Protein AF-A0A916DQB4-F1 (afdb_monomer)

Mean predicted aligned error: 4.52 Å

Radius of gyration: 23.14 Å; Cα contacts (8 Å, |Δi|>4): 836; chains: 1; bounding box: 63×55×58 Å

Structure (mmCIF, N/CA/C/O backbone):
data_AF-A0A916DQB4-F1
#
_entry.id   AF-A0A916DQB4-F1
#
loop_
_atom_site.group_PDB
_atom_site.id
_atom_site.type_symbol
_atom_site.label_atom_id
_atom_site.label_alt_id
_atom_site.label_comp_id
_atom_site.label_asym_id
_atom_site.label_entity_id
_atom_site.label_seq_id
_atom_site.pdbx_PDB_ins_code
_atom_site.Cartn_x
_atom_site.Cartn_y
_atom_site.Cartn_z
_atom_site.occupancy
_atom_site.B_iso_or_equiv
_atom_site.auth_seq_id
_atom_site.auth_comp_id
_atom_site.auth_asym_id
_atom_site.auth_atom_id
_atom_site.pdbx_PDB_model_num
ATOM 1 N N . MET A 1 1 ? -15.921 -18.027 13.083 1.00 58.53 1 MET A N 1
ATOM 2 C CA . MET A 1 1 ? -14.928 -18.311 12.025 1.00 58.53 1 MET A CA 1
ATOM 3 C C . MET A 1 1 ? -15.432 -19.325 10.997 1.00 58.53 1 MET A C 1
ATOM 5 O O . MET A 1 1 ? -15.315 -20.538 11.175 1.00 58.53 1 MET A O 1
ATOM 9 N N . LYS A 1 2 ? -16.001 -18.815 9.905 1.00 71.50 2 LYS A N 1
ATOM 10 C CA . LYS A 1 2 ? -16.821 -19.546 8.919 1.00 71.50 2 LYS A CA 1
ATOM 11 C C . LYS A 1 2 ? -15.974 -20.216 7.817 1.00 71.50 2 LYS A C 1
ATOM 13 O O . LYS A 1 2 ? -14.811 -19.862 7.625 1.00 71.50 2 LYS A O 1
ATOM 18 N N . LYS A 1 3 ? -16.541 -21.187 7.088 1.00 63.94 3 LYS A N 1
ATOM 19 C CA . LYS A 1 3 ? -15.904 -21.898 5.949 1.00 63.94 3 LYS A CA 1
ATOM 20 C C . LYS A 1 3 ? -15.846 -20.957 4.728 1.00 63.94 3 LYS A C 1
ATOM 22 O O . LYS A 1 3 ? -16.887 -20.408 4.410 1.00 63.94 3 LYS A O 1
ATOM 27 N N . ILE A 1 4 ? -14.812 -20.731 3.909 1.00 67.25 4 ILE A N 1
ATOM 28 C CA . ILE A 1 4 ? -13.341 -20.924 3.829 1.00 67.25 4 ILE A CA 1
ATOM 29 C C . ILE A 1 4 ? -12.662 -22.264 4.239 1.00 67.25 4 ILE A C 1
ATOM 31 O O . ILE A 1 4 ? -12.731 -22.662 5.405 1.00 67.25 4 ILE A O 1
ATOM 35 N N . PRO A 1 5 ? -11.867 -22.895 3.340 1.00 69.00 5 PRO A N 1
ATOM 36 C CA . PRO A 1 5 ? -10.866 -23.933 3.657 1.00 69.00 5 PRO A CA 1
ATOM 37 C C . PRO A 1 5 ? -9.715 -23.487 4.582 1.00 69.00 5 PRO A C 1
ATOM 39 O O . PRO A 1 5 ? -9.423 -22.297 4.683 1.00 69.00 5 PRO A O 1
ATOM 42 N N . LYS A 1 6 ? -9.011 -24.450 5.203 1.00 69.19 6 LYS A N 1
ATOM 43 C CA . LYS A 1 6 ? -7.883 -24.189 6.123 1.00 69.19 6 LYS A CA 1
ATOM 44 C C . LYS A 1 6 ? -6.695 -23.491 5.449 1.00 69.19 6 LYS A C 1
ATOM 46 O O . LYS A 1 6 ? -6.271 -22.461 5.947 1.00 69.19 6 LYS A O 1
ATOM 51 N N . TYR A 1 7 ? -6.212 -23.986 4.304 1.00 67.25 7 TYR A N 1
ATOM 52 C CA . TYR A 1 7 ? -5.028 -23.425 3.625 1.00 67.25 7 TYR A CA 1
ATOM 53 C C . TYR A 1 7 ? -5.161 -21.907 3.377 1.00 67.25 7 TYR A C 1
ATOM 55 O O . TYR A 1 7 ? -4.354 -21.129 3.871 1.00 67.25 7 TYR A O 1
ATOM 63 N N . LYS A 1 8 ? -6.286 -21.456 2.802 1.00 71.06 8 LYS A N 1
ATOM 64 C CA . LYS A 1 8 ? -6.618 -20.024 2.653 1.00 71.06 8 LYS A CA 1
ATOM 65 C C . LYS A 1 8 ? -6.615 -19.214 3.959 1.00 71.06 8 LYS A C 1
ATOM 67 O O . LYS A 1 8 ? -6.317 -18.025 3.915 1.00 71.06 8 LYS A O 1
ATOM 72 N N . ARG A 1 9 ? -7.030 -19.816 5.081 1.00 61.34 9 ARG A N 1
ATOM 73 C CA . ARG A 1 9 ? -7.140 -19.161 6.400 1.00 61.34 9 ARG A CA 1
ATOM 74 C C . ARG A 1 9 ? -5.837 -19.137 7.188 1.00 61.34 9 ARG A C 1
ATOM 76 O O . ARG A 1 9 ? -5.800 -18.458 8.210 1.00 61.34 9 ARG A O 1
ATOM 83 N N . ASP A 1 10 ? -4.810 -19.834 6.706 1.00 64.19 10 ASP A N 1
ATOM 84 C CA . ASP A 1 10 ? -3.546 -20.042 7.406 1.00 64.19 10 ASP A CA 1
ATOM 85 C C . ASP A 1 10 ? -2.332 -19.591 6.548 1.00 64.19 10 ASP A C 1
ATOM 87 O O . ASP A 1 10 ? -1.219 -20.057 6.771 1.00 64.19 10 ASP A O 1
ATOM 91 N N . GLU A 1 11 ? -2.494 -18.718 5.542 1.00 84.44 11 GLU A N 1
ATOM 92 C CA . GLU A 1 11 ? -1.428 -18.309 4.601 1.00 84.44 11 GLU A CA 1
ATOM 93 C C . GLU A 1 11 ? -1.002 -16.826 4.710 1.00 84.44 11 GLU A C 1
ATOM 95 O O . GLU A 1 11 ? -1.802 -15.948 5.022 1.00 84.44 11 GLU A O 1
ATOM 100 N N . PHE A 1 12 ? 0.266 -16.530 4.379 1.00 93.12 12 PHE A N 1
ATOM 101 C CA . PHE A 1 12 ? 0.757 -15.165 4.119 1.00 93.12 12 PHE A CA 1
ATOM 102 C C . PHE A 1 12 ? 0.723 -14.886 2.603 1.00 93.12 12 PHE A C 1
ATOM 104 O O . PHE A 1 12 ? 1.456 -15.516 1.833 1.00 93.12 12 PHE A O 1
ATOM 111 N N . THR A 1 13 ? -0.145 -13.975 2.156 1.00 94.81 13 THR A N 1
ATOM 112 C CA . THR A 1 13 ? -0.507 -13.790 0.738 1.00 94.81 13 THR A CA 1
ATOM 113 C C . THR A 1 13 ? -0.498 -12.326 0.290 1.00 94.81 13 THR A C 1
ATOM 115 O O . THR A 1 13 ? -0.819 -11.423 1.062 1.00 94.81 13 THR A O 1
ATOM 118 N N . PHE A 1 14 ? -0.167 -12.095 -0.988 1.00 95.62 14 PHE A N 1
ATOM 119 C CA . PHE A 1 14 ? -0.369 -10.798 -1.635 1.00 95.62 14 PHE A CA 1
ATOM 120 C C . PHE A 1 14 ? -1.665 -10.788 -2.451 1.00 95.62 14 PHE A C 1
ATOM 122 O O . PHE A 1 14 ? -1.942 -11.713 -3.221 1.00 95.62 14 PHE A O 1
ATOM 129 N N . VAL A 1 15 ? -2.439 -9.721 -2.291 1.00 95.50 15 VAL A N 1
ATOM 130 C CA . VAL A 1 15 ? -3.792 -9.549 -2.812 1.00 95.50 15 VAL A CA 1
ATOM 131 C C . VAL A 1 15 ? -3.760 -8.566 -3.978 1.00 95.50 15 VAL A C 1
ATOM 133 O O . VAL A 1 15 ? -3.248 -7.454 -3.870 1.00 95.50 15 VAL A O 1
ATOM 136 N N . SER A 1 16 ? -4.288 -8.983 -5.129 1.00 94.62 16 SER A N 1
ATOM 137 C CA . SER A 1 16 ? -4.378 -8.130 -6.318 1.00 94.62 16 SER A CA 1
ATOM 138 C C . SER A 1 16 ? -5.762 -7.515 -6.468 1.00 94.62 16 SER A C 1
ATOM 140 O O . SER A 1 16 ? -6.764 -8.222 -6.421 1.00 94.62 16 SER A O 1
ATOM 142 N N . ASN A 1 17 ? -5.821 -6.221 -6.765 1.00 93.50 17 ASN A N 1
ATOM 143 C CA . ASN A 1 17 ? -7.050 -5.569 -7.219 1.00 93.50 17 ASN A CA 1
ATOM 144 C C . ASN A 1 17 ? -7.624 -6.333 -8.428 1.00 93.50 17 ASN A C 1
ATOM 146 O O . ASN A 1 17 ? -6.884 -6.591 -9.379 1.00 93.50 17 ASN A O 1
ATOM 150 N N . LEU A 1 18 ? -8.897 -6.730 -8.401 1.00 94.50 18 LEU A N 1
ATOM 151 C CA . LEU A 1 18 ? -9.543 -7.540 -9.437 1.00 94.50 18 LEU A CA 1
ATOM 152 C C . LEU A 1 18 ? -9.948 -6.668 -10.634 1.00 94.50 18 LEU A C 1
ATOM 154 O O . LEU A 1 18 ? -10.760 -5.757 -10.514 1.00 94.50 18 LEU A O 1
ATOM 158 N N . SER A 1 19 ? -9.364 -6.935 -11.802 1.00 92.19 19 SER A N 1
ATOM 159 C CA . SER A 1 19 ? -9.519 -6.109 -13.004 1.00 92.19 19 SER A CA 1
ATOM 160 C C . SER A 1 19 ? -9.151 -6.888 -14.269 1.00 92.19 19 SER A C 1
ATOM 162 O O . SER A 1 19 ? -8.466 -7.908 -14.192 1.00 92.19 19 SER A O 1
ATOM 164 N N . GLN A 1 20 ? -9.471 -6.341 -15.446 1.00 89.00 20 GLN A N 1
ATOM 165 C CA . GLN A 1 20 ? -9.037 -6.895 -16.740 1.00 89.00 20 GLN A CA 1
ATOM 166 C C . GLN A 1 20 ? -7.507 -6.943 -16.948 1.00 89.00 20 GLN A C 1
ATOM 168 O O . GLN A 1 20 ? -7.044 -7.560 -17.903 1.00 89.00 20 GLN A O 1
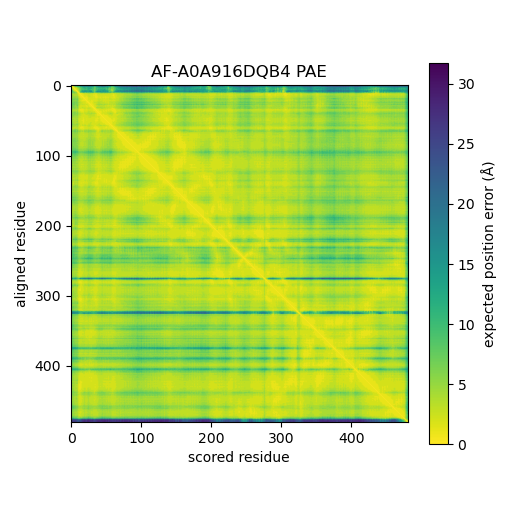ATOM 173 N N . TYR A 1 21 ? -6.715 -6.289 -16.089 1.00 87.25 21 TYR A N 1
ATOM 174 C CA . TYR A 1 21 ? -5.245 -6.311 -16.135 1.00 87.25 21 TYR A CA 1
ATOM 175 C C . TYR A 1 21 ? -4.633 -7.319 -15.147 1.00 87.25 21 TYR A C 1
ATOM 177 O O . TYR A 1 21 ? -3.426 -7.562 -15.151 1.00 87.25 21 TYR A O 1
ATOM 185 N N . THR A 1 22 ? -5.455 -7.890 -14.264 1.00 90.81 22 THR A N 1
ATOM 186 C CA . THR A 1 22 ? -5.025 -8.758 -13.157 1.00 90.81 22 THR A CA 1
ATOM 187 C C . THR A 1 22 ? -5.715 -10.120 -13.150 1.00 90.81 22 THR A C 1
ATOM 189 O O . THR A 1 22 ? -5.150 -11.055 -12.593 1.00 90.81 22 THR A O 1
ATOM 192 N N . ALA A 1 23 ? -6.861 -10.261 -13.815 1.00 92.69 23 ALA A N 1
ATOM 193 C CA . ALA A 1 23 ? -7.507 -11.521 -14.166 1.00 92.69 23 ALA A CA 1
ATOM 194 C C . ALA A 1 23 ? -8.014 -11.403 -15.613 1.00 92.69 23 ALA A C 1
ATOM 196 O O . ALA A 1 23 ? -8.887 -10.582 -15.898 1.00 92.69 23 ALA A O 1
ATOM 197 N N . ASN A 1 24 ? -7.418 -12.153 -16.543 1.00 91.75 24 ASN A N 1
ATOM 198 C CA . ASN A 1 24 ? -7.721 -12.042 -17.968 1.00 91.75 24 ASN A CA 1
ATOM 199 C C . ASN A 1 24 ? -7.484 -13.371 -18.695 1.00 91.75 24 ASN A C 1
ATOM 201 O O . ASN A 1 24 ? -6.385 -13.923 -18.657 1.00 91.75 24 ASN A O 1
ATOM 205 N N . ASP A 1 25 ? -8.511 -13.856 -19.392 1.00 89.44 25 ASP A N 1
ATOM 206 C CA . ASP A 1 25 ? -8.492 -15.142 -20.096 1.00 89.44 25 ASP A CA 1
ATOM 207 C C . ASP A 1 25 ? -7.483 -15.174 -21.262 1.00 89.44 25 ASP A C 1
ATOM 209 O O . ASP A 1 25 ? -6.913 -16.227 -21.531 1.00 89.44 25 ASP A O 1
ATOM 213 N N . LYS A 1 26 ? -7.160 -14.020 -21.874 1.00 89.75 26 LYS A N 1
ATOM 214 C CA . LYS A 1 26 ? -6.098 -13.905 -22.897 1.00 89.75 26 LYS A CA 1
ATOM 215 C C . LYS A 1 26 ? -4.672 -14.017 -22.335 1.00 89.75 26 LYS A C 1
ATOM 217 O O . LYS A 1 26 ? -3.735 -14.190 -23.103 1.00 89.75 26 LYS A O 1
ATOM 222 N N . TYR A 1 27 ? -4.491 -13.922 -21.015 1.00 90.31 27 TYR A N 1
ATOM 223 C CA . TYR A 1 27 ? -3.174 -13.936 -20.367 1.00 90.31 27 TYR A CA 1
ATOM 224 C C . TYR A 1 27 ? -3.201 -14.894 -19.164 1.00 90.31 27 TYR A C 1
ATOM 226 O O . TYR A 1 27 ? -3.302 -14.430 -18.023 1.00 90.31 27 TYR A O 1
ATOM 234 N N . PRO A 1 28 ? -3.106 -16.225 -19.362 1.00 89.06 28 PRO A N 1
ATOM 235 C CA . PRO A 1 28 ? -3.299 -17.218 -18.296 1.00 89.06 28 PRO A CA 1
ATOM 236 C C . PRO A 1 28 ? -2.412 -17.017 -17.056 1.00 89.06 28 PRO A C 1
ATOM 238 O O . PRO A 1 28 ? -2.851 -17.281 -15.935 1.00 89.06 28 PRO A O 1
ATOM 241 N N . ASN A 1 29 ? -1.207 -16.459 -17.234 1.00 91.19 29 ASN A N 1
ATOM 242 C CA . ASN A 1 29 ? -0.302 -16.054 -16.150 1.00 91.19 29 ASN A CA 1
ATOM 243 C C . ASN A 1 29 ? -0.971 -15.106 -15.137 1.00 91.19 29 ASN A C 1
ATOM 245 O O . ASN A 1 29 ? -0.661 -15.160 -13.947 1.00 91.19 29 ASN A O 1
ATOM 249 N N . THR A 1 30 ? -1.940 -14.285 -15.562 1.00 91.00 30 THR A N 1
ATOM 250 C CA . THR A 1 30 ? -2.681 -13.384 -14.667 1.00 91.00 30 THR A CA 1
ATOM 251 C C . THR A 1 30 ? -3.410 -14.131 -13.552 1.00 91.00 30 THR A C 1
ATOM 253 O O . THR A 1 30 ? -3.376 -13.667 -12.413 1.00 91.00 30 THR A O 1
ATOM 256 N N . TYR A 1 31 ? -3.958 -15.318 -13.836 1.00 90.00 31 TYR A N 1
ATOM 257 C CA . TYR A 1 31 ? -4.668 -16.147 -12.860 1.00 90.00 31 TYR A CA 1
ATOM 258 C C . TYR A 1 31 ? -3.761 -16.848 -11.837 1.00 90.00 31 TYR A C 1
ATOM 260 O O . TYR A 1 31 ? -4.272 -17.375 -10.850 1.00 90.00 31 TYR A O 1
ATOM 268 N N . GLN A 1 32 ? -2.433 -16.815 -12.004 1.00 88.44 32 GLN A N 1
ATOM 269 C CA . GLN A 1 32 ? -1.467 -17.424 -11.075 1.00 88.44 32 GLN A CA 1
ATOM 270 C C . GLN A 1 32 ? -1.250 -16.612 -9.777 1.00 88.44 32 GLN A C 1
ATOM 272 O O . GLN A 1 32 ? -0.287 -16.851 -9.044 1.00 88.44 32 GLN A O 1
ATOM 277 N N . ARG A 1 33 ? -2.110 -15.635 -9.475 1.00 89.06 33 ARG A N 1
ATOM 278 C CA . ARG A 1 33 ? -2.129 -14.885 -8.206 1.00 89.06 33 ARG A CA 1
ATOM 279 C C . ARG A 1 33 ? -2.699 -15.741 -7.071 1.00 89.06 33 ARG A C 1
ATOM 281 O O . ARG A 1 33 ? -3.494 -16.640 -7.314 1.00 89.06 33 ARG A O 1
ATOM 288 N N . ASP A 1 34 ? -2.323 -15.454 -5.828 1.00 89.69 34 ASP A N 1
ATOM 289 C CA . ASP A 1 34 ? -2.834 -16.206 -4.668 1.00 89.69 34 ASP A CA 1
ATOM 290 C C . ASP A 1 34 ? -4.184 -15.651 -4.176 1.00 89.69 34 ASP A C 1
ATOM 292 O O . ASP A 1 34 ? -5.100 -16.414 -3.856 1.00 89.69 34 ASP A O 1
ATOM 296 N N . ALA A 1 35 ? -4.332 -14.322 -4.176 1.00 94.56 35 ALA A N 1
ATOM 297 C CA . ALA A 1 35 ? -5.510 -13.625 -3.673 1.00 94.56 35 ALA A CA 1
ATOM 298 C C . ALA A 1 35 ? -5.930 -12.427 -4.542 1.00 94.56 35 ALA A C 1
ATOM 300 O O . ALA A 1 35 ? -5.099 -11.802 -5.210 1.00 94.56 35 ALA A O 1
ATOM 301 N N . TYR A 1 36 ? -7.216 -12.078 -4.473 1.00 95.75 36 TYR A N 1
ATOM 302 C CA . TYR A 1 36 ? -7.820 -10.923 -5.137 1.00 95.75 36 TYR A CA 1
ATOM 303 C C . TYR A 1 36 ? -8.711 -10.106 -4.197 1.00 95.75 36 TYR A C 1
ATOM 305 O O . TYR A 1 36 ? -9.282 -10.655 -3.256 1.00 95.75 36 TYR A O 1
ATOM 313 N N . LEU A 1 37 ? -8.861 -8.815 -4.498 1.00 96.12 37 LEU A N 1
ATOM 314 C CA . LEU A 1 37 ? -9.764 -7.879 -3.824 1.00 96.12 37 LEU A CA 1
ATOM 315 C C . LEU A 1 37 ? -10.603 -7.121 -4.859 1.00 96.12 37 LEU A C 1
ATOM 317 O O . LEU A 1 37 ? -10.066 -6.683 -5.876 1.00 96.12 37 LEU A O 1
ATOM 321 N N . LEU A 1 38 ? -11.901 -6.951 -4.603 1.00 95.94 38 LEU A N 1
ATOM 322 C CA . LEU A 1 38 ? -12.797 -6.092 -5.385 1.00 95.94 38 LEU A CA 1
ATOM 323 C C . LEU A 1 38 ? -13.578 -5.176 -4.434 1.00 95.94 38 LEU A C 1
ATOM 325 O O . LEU A 1 38 ? -14.135 -5.670 -3.460 1.00 95.94 38 LEU A O 1
ATOM 329 N N . SER A 1 39 ? -13.648 -3.875 -4.721 1.00 94.31 39 SER A N 1
ATOM 330 C CA . SER A 1 39 ? -14.579 -2.963 -4.035 1.00 94.31 39 SER A CA 1
ATOM 331 C C . SER A 1 39 ? -15.940 -2.944 -4.740 1.00 94.31 39 SER A C 1
ATOM 333 O O . SER A 1 39 ? -16.045 -3.103 -5.961 1.00 94.31 39 SER A O 1
ATOM 335 N N . GLU A 1 40 ? -16.987 -2.719 -3.956 1.00 93.94 40 GLU A N 1
ATOM 336 C CA . GLU A 1 40 ? -18.365 -2.481 -4.392 1.00 93.94 40 GLU A CA 1
ATOM 337 C C . GLU A 1 40 ? -18.482 -1.433 -5.524 1.00 93.94 40 GLU A C 1
ATOM 339 O O . GLU A 1 40 ? -19.181 -1.679 -6.502 1.00 93.94 40 GLU A O 1
ATOM 344 N N . HIS A 1 41 ? -17.717 -0.331 -5.485 1.00 90.06 41 HIS A N 1
ATOM 345 C CA . HIS A 1 41 ? -17.688 0.720 -6.513 1.00 90.06 41 HIS A CA 1
ATOM 346 C C . HIS A 1 41 ? -17.287 0.191 -7.899 1.00 90.06 41 HIS A C 1
ATOM 348 O O . HIS A 1 41 ? -17.647 0.778 -8.918 1.00 90.06 41 HIS A O 1
ATOM 354 N N . TYR A 1 42 ? -16.548 -0.920 -7.948 1.00 92.19 42 TYR A N 1
ATOM 355 C CA . TYR A 1 42 ? -16.132 -1.587 -9.181 1.00 92.19 42 TYR A CA 1
ATOM 356 C C . TYR A 1 42 ? -16.927 -2.873 -9.451 1.00 92.19 42 TYR A C 1
ATOM 358 O O . TYR A 1 42 ? -16.589 -3.620 -10.372 1.00 92.19 42 TYR A O 1
ATOM 366 N N . THR A 1 43 ? -17.979 -3.153 -8.677 1.00 93.44 43 THR A N 1
ATOM 367 C CA . THR A 1 43 ? -18.812 -4.354 -8.812 1.00 93.44 43 THR A CA 1
ATOM 368 C C . THR A 1 43 ? -19.883 -4.152 -9.883 1.00 93.44 43 THR A C 1
ATOM 370 O O . THR A 1 43 ? -20.794 -3.342 -9.761 1.00 93.44 43 THR A O 1
ATOM 373 N N . ASN A 1 44 ? -19.750 -4.900 -10.976 1.00 94.81 44 ASN A N 1
ATOM 374 C CA . ASN A 1 44 ? -20.637 -4.901 -12.136 1.00 94.81 44 ASN A CA 1
ATOM 375 C C . ASN A 1 44 ? -20.637 -6.301 -12.773 1.00 94.81 44 ASN A C 1
ATOM 377 O O . ASN A 1 44 ? -19.833 -7.155 -12.399 1.00 94.81 44 ASN A O 1
ATOM 381 N N . ALA A 1 45 ? -21.498 -6.551 -13.764 1.00 95.25 45 ALA A N 1
ATOM 382 C CA . ALA A 1 45 ? -21.623 -7.868 -14.402 1.00 95.25 45 ALA A CA 1
ATOM 383 C C . ALA A 1 45 ? -20.277 -8.484 -14.856 1.00 95.25 45 ALA A C 1
ATOM 385 O O . ALA A 1 45 ? -20.062 -9.687 -14.692 1.00 95.25 45 ALA A O 1
ATOM 386 N N . ARG A 1 46 ? -19.339 -7.666 -15.357 1.00 94.44 46 ARG A N 1
ATOM 387 C CA . ARG A 1 46 ? -18.029 -8.118 -15.847 1.00 94.44 46 ARG A CA 1
ATOM 388 C C . ARG A 1 46 ? -17.054 -8.449 -14.714 1.00 94.44 46 ARG A C 1
ATOM 390 O O . ARG A 1 46 ? -16.364 -9.463 -14.787 1.00 94.44 46 ARG A O 1
ATOM 397 N N . THR A 1 47 ? -16.988 -7.638 -13.658 1.00 95.25 47 THR A N 1
ATOM 398 C CA . THR A 1 47 ? -16.133 -7.940 -12.493 1.00 95.25 47 THR A CA 1
ATOM 399 C C . THR A 1 47 ? -16.697 -9.073 -11.637 1.00 95.25 47 THR A C 1
ATOM 401 O O . THR A 1 47 ? -15.924 -9.855 -11.085 1.00 95.25 47 THR A O 1
ATOM 404 N N . VAL A 1 48 ? -18.021 -9.253 -11.616 1.00 96.25 48 VAL A N 1
ATOM 405 C CA . VAL A 1 48 ? -18.695 -10.415 -11.016 1.00 96.25 48 VAL A CA 1
ATOM 406 C C . VAL A 1 48 ? -18.374 -11.712 -11.778 1.00 96.25 48 VAL A C 1
ATOM 408 O O . VAL A 1 48 ? -18.130 -12.734 -11.136 1.00 96.25 48 VAL A O 1
ATOM 411 N N . ASP A 1 49 ? -18.297 -11.706 -13.116 1.00 95.50 49 ASP A N 1
ATOM 412 C CA . ASP A 1 49 ? -17.800 -12.867 -13.880 1.00 95.50 49 ASP A CA 1
ATOM 413 C C . ASP A 1 49 ? -16.330 -13.189 -13.558 1.00 95.50 49 ASP A C 1
ATOM 415 O O . ASP A 1 49 ? -16.005 -14.329 -13.213 1.00 95.50 49 ASP A O 1
ATOM 419 N N . LEU A 1 50 ? -15.448 -12.181 -13.564 1.00 95.31 50 LEU A N 1
ATOM 420 C CA . LEU A 1 50 ? -14.046 -12.366 -13.169 1.00 95.31 50 LEU A CA 1
ATOM 421 C C . LEU A 1 50 ? -13.929 -12.936 -11.744 1.00 95.31 50 LEU A C 1
ATOM 423 O O . LEU A 1 50 ? -13.141 -13.854 -11.514 1.00 95.31 50 LEU A O 1
ATOM 427 N N . ALA A 1 51 ? -14.753 -12.472 -10.800 1.00 96.00 51 ALA A N 1
ATOM 428 C CA . ALA A 1 51 ? -14.790 -13.005 -9.441 1.00 96.00 51 ALA A CA 1
ATOM 429 C C . ALA A 1 51 ? -15.255 -14.472 -9.398 1.00 96.00 51 ALA A C 1
ATOM 431 O O . ALA A 1 51 ? -14.654 -15.288 -8.696 1.00 96.00 51 ALA A O 1
ATOM 432 N N . ARG A 1 52 ? -16.269 -14.849 -10.192 1.00 95.25 52 ARG A N 1
ATOM 433 C CA . ARG A 1 52 ? -16.714 -16.248 -10.338 1.00 95.25 52 ARG A CA 1
ATOM 434 C C . ARG A 1 52 ? -15.595 -17.131 -10.902 1.00 95.25 52 ARG A C 1
ATOM 436 O O . ARG A 1 52 ? -15.362 -18.214 -10.365 1.00 95.25 52 ARG A O 1
ATOM 443 N N . LYS A 1 53 ? -14.867 -16.674 -11.929 1.00 94.50 53 LYS A N 1
ATOM 444 C CA . LYS A 1 53 ? -13.695 -17.371 -12.499 1.00 94.50 53 LYS A CA 1
ATOM 445 C C . LYS A 1 53 ? -12.591 -17.566 -11.452 1.00 94.50 53 LYS A C 1
ATOM 447 O O . LYS A 1 53 ? -12.116 -18.684 -11.260 1.00 94.50 53 LYS A O 1
ATOM 452 N N . VAL A 1 54 ? -12.255 -16.516 -10.705 1.00 92.88 54 VAL A N 1
ATOM 453 C CA . VAL A 1 54 ? -11.280 -16.532 -9.597 1.00 92.88 54 VAL A CA 1
ATOM 454 C C . VAL A 1 54 ? -11.697 -17.491 -8.466 1.00 92.88 54 VAL A C 1
ATOM 456 O O . VAL A 1 54 ? -10.894 -18.312 -8.019 1.00 92.88 54 VAL A O 1
ATOM 459 N N . LYS A 1 55 ? -12.972 -17.490 -8.045 1.00 91.06 55 LYS A N 1
ATOM 460 C CA . LYS A 1 55 ? -13.489 -18.442 -7.040 1.00 91.06 55 LYS A CA 1
ATOM 461 C C . LYS A 1 55 ? -13.461 -19.891 -7.542 1.00 91.06 55 LYS A C 1
ATOM 463 O O . LYS A 1 55 ? -13.072 -20.766 -6.767 1.00 91.06 55 LYS A O 1
ATOM 468 N N . LYS A 1 56 ? -13.793 -20.162 -8.817 1.00 91.75 56 LYS A N 1
ATOM 469 C CA . LYS A 1 56 ? -13.670 -21.508 -9.429 1.00 91.75 56 LYS A CA 1
ATOM 470 C C . LYS A 1 56 ? -12.229 -22.034 -9.362 1.00 91.75 56 LYS A C 1
ATOM 472 O O . LYS A 1 56 ? -12.023 -23.198 -9.037 1.00 91.75 56 LYS A O 1
ATOM 477 N N . ARG A 1 57 ? -11.231 -21.167 -9.577 1.00 89.56 57 ARG A N 1
ATOM 478 C CA . ARG A 1 57 ? -9.791 -21.487 -9.460 1.00 89.56 57 ARG A CA 1
ATOM 479 C C . ARG A 1 57 ? -9.278 -21.585 -8.012 1.00 89.56 57 ARG A C 1
ATOM 481 O O . ARG A 1 57 ? -8.083 -21.760 -7.799 1.00 89.56 57 ARG A O 1
ATOM 488 N N . ARG A 1 58 ? -10.166 -21.503 -7.012 1.00 88.81 58 ARG A N 1
ATOM 489 C CA . ARG A 1 58 ? -9.873 -21.585 -5.568 1.00 88.81 58 ARG A CA 1
ATOM 490 C C . ARG A 1 58 ? -8.908 -20.512 -5.029 1.00 88.81 58 ARG A C 1
ATOM 492 O O . ARG A 1 58 ? -8.456 -20.661 -3.894 1.00 88.81 58 ARG A O 1
ATOM 499 N N . ASN A 1 59 ? -8.653 -19.416 -5.753 1.00 91.12 59 ASN A N 1
ATOM 500 C CA . ASN A 1 59 ? -7.922 -18.259 -5.212 1.00 91.12 59 ASN A CA 1
ATOM 501 C C . ASN A 1 59 ? -8.691 -17.648 -4.022 1.00 91.12 59 ASN A C 1
ATOM 503 O O . ASN A 1 59 ? -9.917 -17.787 -3.945 1.00 91.12 59 ASN A O 1
ATOM 507 N N . LEU A 1 60 ? -8.002 -16.967 -3.100 1.00 93.06 60 LEU A N 1
ATOM 508 C CA . LEU A 1 60 ? -8.659 -16.169 -2.054 1.00 93.06 60 LEU A CA 1
ATOM 509 C C . LEU A 1 60 ? -9.347 -14.945 -2.687 1.00 93.06 60 LEU A C 1
ATOM 511 O O . LEU A 1 60 ? -8.751 -14.286 -3.538 1.00 93.06 60 LEU A O 1
ATOM 515 N N . LEU A 1 61 ? -10.573 -14.629 -2.268 1.00 95.00 61 LEU A N 1
ATOM 516 C CA . LEU A 1 61 ? -11.289 -13.420 -2.685 1.00 95.00 61 LEU A CA 1
ATOM 517 C C . LEU A 1 61 ? -11.728 -12.604 -1.466 1.00 95.00 61 LEU A C 1
ATOM 519 O O . LEU A 1 61 ? -12.398 -13.129 -0.577 1.00 95.00 61 LEU A O 1
ATOM 523 N N . ILE A 1 62 ? -11.378 -11.323 -1.458 1.00 96.31 62 ILE A N 1
ATOM 524 C CA . ILE A 1 62 ? -11.785 -10.333 -0.461 1.00 96.31 62 ILE A CA 1
ATOM 525 C C . ILE A 1 62 ? -12.738 -9.339 -1.138 1.00 96.31 62 ILE A C 1
ATOM 527 O O . ILE A 1 62 ? -12.501 -8.954 -2.284 1.00 96.31 62 ILE A O 1
ATOM 531 N N . SER A 1 63 ? -13.802 -8.921 -0.451 1.00 96.75 63 SER A N 1
ATOM 532 C CA . SER A 1 63 ? -14.597 -7.766 -0.880 1.00 96.75 63 SER A CA 1
ATOM 533 C C . SER A 1 63 ? -14.298 -6.551 -0.014 1.00 96.75 63 SER A C 1
ATOM 535 O O . SER A 1 63 ? -14.412 -6.614 1.206 1.00 96.75 63 SER A O 1
ATOM 537 N N . ASP A 1 64 ? -13.940 -5.449 -0.651 1.00 94.56 64 ASP A N 1
ATOM 538 C CA . ASP A 1 64 ? -13.723 -4.150 -0.022 1.00 94.56 64 ASP A CA 1
ATOM 539 C C . ASP A 1 64 ? -15.035 -3.345 0.045 1.00 94.56 64 ASP A C 1
ATOM 541 O O . ASP A 1 64 ? -16.007 -3.662 -0.648 1.00 94.56 64 ASP A O 1
ATOM 545 N N . ASN A 1 65 ? -15.094 -2.353 0.930 1.00 91.44 65 ASN A N 1
ATOM 546 C CA . ASN A 1 65 ? -16.229 -1.446 1.119 1.00 91.44 65 ASN A CA 1
ATOM 547 C C . ASN A 1 65 ? -16.119 -0.164 0.263 1.00 91.44 65 ASN A C 1
ATOM 549 O O . ASN A 1 65 ? -17.059 0.628 0.250 1.00 91.44 65 ASN A O 1
ATOM 553 N N . GLY A 1 66 ? -14.969 0.059 -0.396 1.00 86.88 66 GLY A N 1
ATOM 554 C CA . GLY A 1 66 ? -14.698 1.169 -1.317 1.00 86.88 66 GLY A CA 1
ATOM 555 C C . GLY A 1 66 ? -14.620 2.560 -0.698 1.00 86.88 66 GLY A C 1
ATOM 556 O O . GLY A 1 66 ? -14.420 3.540 -1.423 1.00 86.88 66 GLY A O 1
ATOM 557 N N . ASN A 1 67 ? -14.724 2.674 0.626 1.00 90.44 67 ASN A N 1
ATOM 558 C CA . ASN A 1 67 ? -14.823 3.943 1.337 1.00 90.44 67 ASN A CA 1
ATOM 559 C C . ASN A 1 67 ? -13.654 4.895 1.075 1.00 90.44 67 ASN A C 1
ATOM 561 O O . ASN A 1 67 ? -13.839 6.101 1.184 1.00 90.44 67 ASN A O 1
ATOM 565 N N . TYR A 1 68 ? -12.486 4.411 0.641 1.00 89.19 68 TYR A N 1
ATOM 566 C CA . TYR A 1 68 ? -11.378 5.259 0.186 1.00 89.19 68 TYR A CA 1
ATOM 567 C C . TYR A 1 68 ? -11.785 6.285 -0.897 1.00 89.19 68 TYR A C 1
ATOM 569 O O . TYR A 1 68 ? -11.218 7.379 -0.949 1.00 89.19 68 TYR A O 1
ATOM 577 N N . SER A 1 69 ? -12.791 5.984 -1.728 1.00 89.38 69 SER A N 1
ATOM 578 C CA . SER A 1 69 ? -13.395 6.948 -2.661 1.00 89.38 69 SER A CA 1
ATOM 579 C C . SER A 1 69 ? -14.203 8.032 -1.933 1.00 89.38 69 SER A C 1
ATOM 581 O O . SER A 1 69 ? -14.013 9.218 -2.205 1.00 89.38 69 SER A O 1
ATOM 583 N N . ARG A 1 70 ? -15.046 7.639 -0.966 1.00 93.25 70 ARG A N 1
ATOM 584 C CA . ARG A 1 70 ? -15.857 8.541 -0.121 1.00 93.25 70 ARG A CA 1
ATOM 585 C C . ARG A 1 70 ? -14.965 9.448 0.734 1.00 93.25 70 ARG A C 1
ATOM 587 O O . ARG A 1 70 ? -15.079 10.668 0.674 1.00 93.25 70 ARG A O 1
ATOM 594 N N . MET A 1 71 ? -13.987 8.859 1.426 1.00 93.69 71 MET A N 1
ATOM 595 C CA . MET A 1 71 ? -12.941 9.553 2.187 1.00 93.69 71 MET A CA 1
ATOM 596 C C . MET A 1 71 ? -12.231 10.604 1.325 1.00 93.69 71 MET A C 1
ATOM 598 O O . MET A 1 71 ? -12.003 11.720 1.777 1.00 93.69 71 MET A O 1
ATOM 602 N N . LYS A 1 72 ? -11.912 10.298 0.061 1.00 92.69 72 LYS A N 1
ATOM 603 C CA . LYS A 1 72 ? -11.299 11.275 -0.851 1.00 92.69 72 LYS A CA 1
ATOM 604 C C . LYS A 1 72 ? -12.231 12.404 -1.276 1.00 92.69 72 LYS A C 1
ATOM 606 O O . LYS A 1 72 ? -11.756 13.531 -1.409 1.00 92.69 72 LYS A O 1
ATOM 611 N N . ALA A 1 73 ? -13.515 12.125 -1.486 1.00 94.38 73 ALA A N 1
ATOM 612 C CA . ALA A 1 73 ? -14.501 13.151 -1.814 1.00 94.38 73 ALA A CA 1
ATOM 613 C C . ALA A 1 73 ? -14.647 14.171 -0.671 1.00 94.38 73 ALA A C 1
ATOM 615 O O . ALA A 1 73 ? -14.586 15.372 -0.929 1.00 94.38 73 ALA A O 1
ATOM 616 N N . VAL A 1 74 ? -14.731 13.699 0.581 1.00 96.88 74 VAL A N 1
ATOM 617 C CA . VAL A 1 74 ? -14.770 14.565 1.773 1.00 96.88 74 VAL A CA 1
ATOM 618 C C . VAL A 1 74 ? -13.425 15.271 1.986 1.00 96.88 74 VAL A C 1
ATOM 620 O O . VAL A 1 74 ? -13.387 16.490 2.112 1.00 96.88 74 VAL A O 1
ATOM 623 N N . ALA A 1 75 ? -12.296 14.551 1.948 1.00 96.00 75 ALA A N 1
ATOM 624 C CA . ALA A 1 75 ? -10.972 15.139 2.185 1.00 96.00 75 ALA A CA 1
ATOM 625 C C . ALA A 1 75 ? -10.643 16.296 1.230 1.00 96.00 75 ALA A C 1
ATOM 627 O O . ALA A 1 75 ? -10.076 17.295 1.670 1.00 96.00 75 ALA A O 1
ATOM 628 N N . LYS A 1 76 ? -11.051 16.212 -0.045 1.00 96.69 76 LYS A N 1
ATOM 629 C CA . LYS A 1 76 ? -10.849 17.280 -1.039 1.00 96.69 76 LYS A CA 1
ATOM 630 C C . LYS A 1 76 ? -11.460 18.626 -0.611 1.00 96.69 76 LYS A C 1
ATOM 632 O O . LYS A 1 76 ? -10.950 19.667 -1.013 1.00 96.69 76 LYS A O 1
ATOM 637 N N . GLN A 1 77 ? -12.522 18.619 0.198 1.00 97.81 77 GLN A N 1
ATOM 638 C CA . GLN A 1 77 ? -13.183 19.834 0.693 1.00 97.81 77 GLN A CA 1
ATOM 639 C C . GLN A 1 77 ? -12.332 20.559 1.753 1.00 97.81 77 GLN A C 1
ATOM 641 O O . GLN A 1 77 ? -12.347 21.784 1.823 1.00 97.81 77 GLN A O 1
ATOM 646 N N . TYR A 1 78 ? -11.550 19.811 2.541 1.00 98.25 78 TYR A N 1
ATOM 647 C CA . TYR A 1 78 ? -10.858 20.315 3.734 1.00 98.25 78 TYR A CA 1
ATOM 648 C C . TYR A 1 78 ? -9.318 20.273 3.652 1.00 98.25 78 TYR A C 1
ATOM 650 O O . TYR A 1 78 ? -8.638 20.880 4.482 1.00 98.25 78 TYR A O 1
ATOM 658 N N . GLU A 1 79 ? -8.737 19.592 2.655 1.00 96.12 79 GLU A N 1
ATOM 659 C CA . GLU A 1 79 ? -7.282 19.432 2.470 1.00 96.12 79 GLU A CA 1
ATOM 660 C C . GLU A 1 79 ? -6.541 20.780 2.422 1.00 96.12 79 GLU A C 1
ATOM 662 O O . GLU A 1 79 ? -5.502 20.932 3.066 1.00 96.12 79 GLU A O 1
ATOM 667 N N . GLN A 1 80 ? -7.100 21.793 1.748 1.00 97.44 80 GLN A N 1
ATOM 668 C CA . GLN A 1 80 ? -6.512 23.137 1.697 1.00 97.44 80 GLN A CA 1
ATOM 669 C C . GLN A 1 80 ? -6.517 23.837 3.068 1.00 97.44 80 GLN A C 1
ATOM 671 O O . GLN A 1 80 ? -5.506 24.429 3.447 1.00 97.44 80 GLN A O 1
ATOM 676 N N . GLY A 1 81 ? -7.607 23.735 3.838 1.00 97.94 81 GLY A N 1
ATOM 677 C CA . GLY A 1 81 ? -7.688 24.292 5.194 1.00 97.94 81 GLY A CA 1
ATOM 678 C C . GLY A 1 81 ? -6.694 23.625 6.149 1.00 97.94 81 GLY A C 1
ATOM 679 O O . GLY A 1 81 ? -5.941 24.303 6.849 1.00 97.94 81 GLY A O 1
ATOM 680 N N . GLY A 1 82 ? -6.598 22.294 6.095 1.00 97.62 82 GLY A N 1
ATOM 681 C CA . GLY A 1 82 ? -5.614 21.523 6.857 1.00 97.62 82 GLY A CA 1
ATOM 682 C C . GLY A 1 82 ? -4.159 21.823 6.468 1.00 97.62 82 GLY A C 1
ATOM 683 O O . GLY A 1 82 ? -3.289 21.920 7.336 1.00 97.62 82 GLY A O 1
ATOM 684 N N . LEU A 1 83 ? -3.885 22.061 5.179 1.00 96.69 83 LEU A N 1
ATOM 685 C CA . LEU A 1 83 ? -2.584 22.532 4.689 1.00 96.69 83 LEU A CA 1
ATOM 686 C C . LEU A 1 83 ? -2.227 23.931 5.209 1.00 96.69 83 LEU A C 1
ATOM 688 O O . LEU A 1 83 ? -1.070 24.158 5.569 1.00 96.69 83 LEU A O 1
ATOM 692 N N . LEU A 1 84 ? -3.187 24.860 5.260 1.00 98.00 84 LEU A N 1
ATOM 693 C CA . LEU A 1 84 ? -2.980 26.206 5.802 1.00 98.00 84 LEU A CA 1
ATOM 694 C C . LEU A 1 84 ? -2.709 26.164 7.312 1.00 98.00 84 LEU A C 1
ATOM 696 O O . LEU A 1 84 ? -1.694 26.704 7.753 1.00 98.00 84 LEU A O 1
ATOM 700 N N . LEU A 1 85 ? -3.519 25.431 8.084 1.00 98.25 85 LEU A N 1
ATOM 701 C CA . LEU A 1 85 ? -3.282 25.209 9.516 1.00 98.25 85 LEU A CA 1
ATOM 702 C C . LEU A 1 85 ? -1.930 24.541 9.786 1.00 98.25 85 LEU A C 1
ATOM 704 O O . LEU A 1 85 ? -1.224 24.929 10.712 1.00 98.25 85 LEU A O 1
ATOM 708 N N . LEU A 1 86 ? -1.509 23.580 8.956 1.00 96.75 86 LEU A N 1
ATOM 709 C CA . LEU A 1 86 ? -0.191 22.959 9.089 1.00 96.75 86 LEU A CA 1
ATOM 710 C C . LEU A 1 86 ? 0.964 23.931 8.783 1.00 96.75 86 LEU A C 1
ATOM 712 O O . LEU A 1 86 ? 2.037 23.805 9.377 1.00 96.75 86 LEU A O 1
ATOM 716 N N . ARG A 1 87 ? 0.781 24.882 7.858 1.00 97.38 87 ARG A N 1
ATOM 717 C CA . ARG A 1 87 ? 1.772 25.935 7.575 1.00 97.38 87 ARG A CA 1
ATOM 718 C C . ARG A 1 87 ? 1.867 26.923 8.738 1.00 97.38 87 ARG A C 1
ATOM 720 O O . ARG A 1 87 ? 2.979 27.188 9.189 1.00 97.38 87 ARG A O 1
ATOM 727 N N . GLN A 1 88 ? 0.730 27.383 9.264 1.00 98.00 88 GLN A N 1
ATOM 728 C CA . GLN A 1 88 ? 0.680 28.257 10.440 1.00 98.00 88 GLN A CA 1
ATOM 729 C C . GLN A 1 88 ? 1.320 27.581 11.659 1.00 98.00 88 GLN A C 1
ATOM 731 O O . GLN A 1 88 ? 2.247 28.131 12.244 1.00 98.00 88 GLN A O 1
ATOM 736 N N . ALA A 1 89 ? 0.932 26.342 11.970 1.00 97.56 89 ALA A N 1
ATOM 737 C CA . ALA A 1 89 ? 1.509 25.581 13.075 1.00 97.56 89 ALA A CA 1
ATOM 738 C C . ALA A 1 89 ? 3.031 25.398 12.942 1.00 97.56 89 ALA A C 1
ATOM 740 O O . ALA A 1 89 ? 3.757 25.462 13.930 1.00 97.56 89 ALA A O 1
ATOM 741 N N . LYS A 1 90 ? 3.547 25.205 11.718 1.00 96.38 90 LYS A N 1
ATOM 742 C CA . LYS A 1 90 ? 4.997 25.150 11.469 1.00 96.38 90 LYS A CA 1
ATOM 743 C C . LYS A 1 90 ? 5.682 26.488 11.731 1.00 96.38 90 LYS A C 1
ATOM 745 O O . LYS A 1 90 ? 6.729 26.479 12.369 1.00 96.38 90 LYS A O 1
ATOM 750 N N . LYS A 1 91 ? 5.083 27.606 11.307 1.00 97.44 91 LYS A N 1
ATOM 751 C CA . LYS A 1 91 ? 5.590 28.954 11.599 1.00 97.44 91 LYS A CA 1
ATOM 752 C C . LYS A 1 91 ? 5.623 29.214 13.109 1.00 97.44 91 LYS A C 1
ATOM 754 O O . LYS A 1 91 ? 6.668 29.584 13.627 1.00 97.44 91 LYS A O 1
ATOM 759 N N . GLU A 1 92 ? 4.527 28.951 13.820 1.00 97.69 92 GLU A N 1
ATOM 760 C CA . GLU A 1 92 ? 4.441 29.126 15.278 1.00 97.69 92 GLU A CA 1
ATOM 761 C C . GLU A 1 92 ? 5.476 28.274 16.023 1.00 97.69 92 GLU A C 1
ATOM 763 O O . GLU A 1 92 ? 6.239 28.784 16.840 1.00 97.69 92 GLU A O 1
ATOM 768 N N . GLN A 1 93 ? 5.578 26.987 15.683 1.00 95.81 93 GLN A N 1
ATOM 769 C CA . GLN A 1 93 ? 6.536 26.068 16.299 1.00 95.81 93 GLN A CA 1
ATOM 770 C C . GLN A 1 93 ? 8.002 26.456 16.031 1.00 95.81 93 GLN A C 1
ATOM 772 O O . GLN A 1 93 ? 8.868 26.123 16.840 1.00 95.81 93 GLN A O 1
ATOM 777 N N . GLN A 1 94 ? 8.287 27.139 14.915 1.00 95.38 94 GLN A N 1
ATOM 778 C CA . GLN A 1 94 ? 9.613 27.676 14.587 1.00 95.38 94 GLN A CA 1
ATOM 779 C C . GLN A 1 94 ? 9.898 29.022 15.269 1.00 95.38 94 GLN A C 1
ATOM 781 O O . GLN A 1 94 ? 11.035 29.261 15.660 1.00 95.38 94 GLN A O 1
ATOM 786 N N . GLN A 1 95 ? 8.892 29.890 15.403 1.00 96.62 95 GLN A N 1
ATOM 787 C CA . GLN A 1 95 ? 9.043 31.260 15.905 1.00 96.62 95 GLN A CA 1
ATOM 788 C C . GLN A 1 95 ? 8.915 31.365 17.435 1.00 96.62 95 GLN A C 1
ATOM 790 O O . GLN A 1 95 ? 9.564 32.211 18.043 1.00 96.62 95 GLN A O 1
ATOM 795 N N . TYR A 1 96 ? 8.097 30.511 18.056 1.00 95.44 96 TYR A N 1
ATOM 796 C CA . TYR A 1 96 ? 7.739 30.577 19.480 1.00 95.44 96 TYR A CA 1
ATOM 797 C C . TYR A 1 96 ? 7.989 29.267 20.246 1.00 95.44 96 TYR A C 1
ATOM 799 O O . TYR A 1 96 ? 7.731 29.198 21.444 1.00 95.44 96 TYR A O 1
ATOM 807 N N . GLY A 1 97 ? 8.425 28.197 19.572 1.00 94.56 97 GLY A N 1
ATOM 808 C CA . GLY A 1 97 ? 8.647 26.883 20.192 1.00 94.56 97 GLY A CA 1
ATOM 809 C C . GLY A 1 97 ? 7.374 26.130 20.614 1.00 94.56 97 GLY A C 1
ATOM 810 O O . GLY A 1 97 ? 7.472 25.011 21.119 1.00 94.56 97 GLY A O 1
ATOM 811 N N . GLN A 1 98 ? 6.185 26.692 20.378 1.00 95.56 98 GLN A N 1
ATOM 812 C CA . GLN A 1 98 ? 4.890 26.106 20.731 1.00 95.56 98 GLN A CA 1
ATOM 813 C C . GLN A 1 98 ? 3.769 26.592 19.802 1.00 95.56 98 GLN A C 1
ATOM 815 O O . GLN A 1 98 ? 3.909 27.615 19.136 1.00 95.56 98 GLN A O 1
ATOM 820 N N . LEU A 1 99 ? 2.644 25.868 19.787 1.00 97.19 99 LEU A N 1
ATOM 821 C CA . LEU A 1 99 ? 1.435 26.251 19.047 1.00 97.19 99 LEU A CA 1
ATOM 822 C C . LEU A 1 99 ? 0.521 27.158 19.874 1.00 97.19 99 LEU A C 1
ATOM 824 O O . LEU A 1 99 ? 0.281 26.868 21.053 1.00 97.19 99 LEU A O 1
ATOM 828 N N . SER A 1 100 ? -0.041 28.182 19.235 1.00 97.38 100 SER A N 1
ATOM 829 C CA . SER A 1 100 ? -1.001 29.125 19.819 1.00 97.38 100 SER A CA 1
ATOM 830 C C . SER A 1 100 ? -2.325 28.448 20.198 1.00 97.38 100 SER A C 1
ATOM 832 O O . SER A 1 100 ? -2.673 27.380 19.683 1.00 97.38 100 SER A O 1
ATOM 834 N N . ASN A 1 101 ? -3.098 29.071 21.092 1.00 97.31 101 ASN A N 1
ATOM 835 C CA . ASN A 1 101 ? -4.450 28.594 21.402 1.00 97.31 101 ASN A CA 1
ATOM 836 C C . ASN A 1 101 ? -5.381 28.721 20.187 1.00 97.31 101 ASN A C 1
ATOM 838 O O . ASN A 1 101 ? -6.181 27.823 19.946 1.00 97.31 101 ASN A O 1
ATOM 842 N N . GLU A 1 102 ? -5.212 29.763 19.372 1.00 97.88 102 GLU A N 1
ATOM 843 C CA . GLU A 1 102 ? -5.939 29.977 18.114 1.00 97.88 102 GLU A CA 1
ATOM 844 C C . GLU A 1 102 ? -5.733 28.813 17.134 1.00 97.88 102 GLU A C 1
ATOM 846 O O . GLU A 1 102 ? -6.702 28.186 16.708 1.00 97.88 102 GLU A O 1
ATOM 851 N N . THR A 1 103 ? -4.482 28.430 16.851 1.00 98.06 103 THR A N 1
ATOM 852 C CA . THR A 1 103 ? -4.161 27.293 15.969 1.00 98.06 103 THR A CA 1
ATOM 853 C C . THR A 1 103 ? -4.655 25.956 16.538 1.00 98.06 103 THR A C 1
ATOM 855 O O . THR A 1 103 ? -5.082 25.080 15.778 1.00 98.06 103 THR A O 1
ATOM 858 N N . ARG A 1 104 ? -4.659 25.779 17.869 1.00 96.75 104 ARG A N 1
ATOM 859 C CA . ARG A 1 104 ? -5.234 24.585 18.524 1.00 96.75 104 ARG A CA 1
ATOM 860 C C . ARG A 1 104 ? -6.756 24.525 18.366 1.00 96.75 104 ARG A C 1
ATOM 862 O O . ARG A 1 104 ? -7.270 23.478 17.970 1.00 96.75 104 ARG A O 1
ATOM 869 N N . LEU A 1 105 ? -7.455 25.631 18.628 1.00 97.62 105 LEU A N 1
ATOM 870 C CA . LEU A 1 105 ? -8.912 25.747 18.515 1.00 97.62 105 LEU A CA 1
ATOM 871 C C . LEU A 1 105 ? -9.373 25.614 17.060 1.00 97.62 105 LEU A C 1
ATOM 873 O O . LEU A 1 105 ? -10.285 24.843 16.780 1.00 97.62 105 LEU A O 1
ATOM 877 N N . ALA A 1 106 ? -8.699 26.273 16.115 1.00 98.25 106 ALA A N 1
ATOM 878 C CA . ALA A 1 106 ? -9.000 26.169 14.689 1.00 98.25 106 ALA A CA 1
ATOM 879 C C . ALA A 1 106 ? -8.779 24.742 14.151 1.00 98.25 106 ALA A C 1
ATOM 881 O O . ALA A 1 106 ? -9.590 24.242 13.371 1.00 98.25 106 ALA A O 1
ATOM 882 N N . ARG A 1 107 ? -7.747 24.026 14.631 1.00 97.75 107 ARG A N 1
ATOM 883 C CA . ARG A 1 107 ? -7.601 22.585 14.364 1.00 97.75 107 ARG A CA 1
ATOM 884 C C . ARG A 1 107 ? -8.766 21.778 14.939 1.00 97.75 107 ARG A C 1
ATOM 886 O O . ARG A 1 107 ? -9.296 20.931 14.229 1.00 97.75 107 ARG A O 1
ATOM 893 N N . GLN A 1 108 ? -9.147 21.996 16.199 1.00 97.00 108 GLN A N 1
ATOM 894 C CA . GLN A 1 108 ? -10.270 21.280 16.821 1.00 97.00 108 GLN A CA 1
ATOM 895 C C . GLN A 1 108 ? -11.589 21.542 16.083 1.00 97.00 108 GLN A C 1
ATOM 897 O O . GLN A 1 108 ? -12.355 20.609 15.858 1.00 97.00 108 GLN A O 1
ATOM 902 N N . GLN A 1 109 ? -11.826 22.779 15.648 1.00 98.19 109 GLN A N 1
ATOM 903 C CA . GLN A 1 109 ? -12.995 23.151 14.861 1.00 98.19 109 GLN A CA 1
ATOM 904 C C . GLN A 1 109 ? -13.026 22.416 13.515 1.00 98.19 109 GLN A C 1
ATOM 906 O O . GLN A 1 109 ? -13.996 21.714 13.237 1.00 98.19 109 GLN A O 1
ATOM 911 N N . LEU A 1 110 ? -11.935 22.459 12.743 1.00 98.38 110 LEU A N 1
ATOM 912 C CA . LEU A 1 110 ? -11.842 21.744 11.467 1.00 98.38 110 LEU A CA 1
ATOM 913 C C . LEU A 1 110 ? -11.952 20.214 11.637 1.00 98.38 110 LEU A C 1
ATOM 915 O O . LEU A 1 110 ? -12.507 19.534 10.778 1.00 98.38 110 LEU A O 1
ATOM 919 N N . MET A 1 111 ? -11.475 19.654 12.759 1.00 98.12 111 MET A N 1
ATOM 920 C CA . MET A 1 111 ? -11.701 18.239 13.091 1.00 98.12 111 MET A CA 1
ATOM 921 C C . MET A 1 111 ? -13.195 17.919 13.274 1.00 98.12 111 MET A C 1
ATOM 923 O O . MET A 1 111 ? -13.634 16.867 12.811 1.00 98.12 111 MET A O 1
ATOM 927 N N . ARG A 1 112 ? -13.976 18.809 13.908 1.00 97.88 112 ARG A N 1
ATOM 928 C CA . ARG A 1 112 ? -15.434 18.643 14.077 1.00 97.88 112 ARG A CA 1
ATOM 929 C C . ARG A 1 112 ? -16.185 18.765 12.751 1.00 97.88 112 ARG A C 1
ATOM 931 O O . ARG A 1 112 ? -17.048 17.939 12.479 1.00 97.88 112 ARG A O 1
ATOM 938 N N . GLU A 1 113 ? -15.827 19.734 11.913 1.00 98.50 113 GLU A N 1
ATOM 939 C CA . GLU A 1 113 ? -16.421 19.923 10.578 1.00 98.50 113 GLU A CA 1
ATOM 940 C C . GLU A 1 113 ? -16.181 18.707 9.671 1.00 98.50 113 GLU A C 1
ATOM 942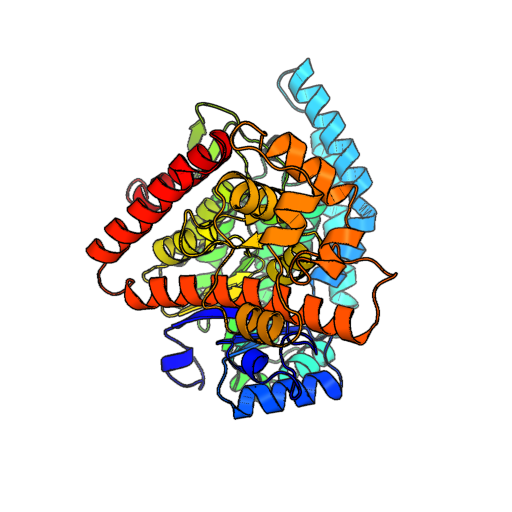 O O . GLU A 1 113 ? -17.105 18.202 9.032 1.00 98.50 113 GLU A O 1
ATOM 947 N N . ILE A 1 114 ? -14.952 18.175 9.672 1.00 98.50 114 ILE A N 1
ATOM 948 C CA . ILE A 1 114 ? -14.613 16.936 8.963 1.00 98.50 114 ILE A CA 1
ATOM 949 C C . ILE A 1 114 ? -15.437 15.757 9.490 1.00 98.50 114 ILE A C 1
ATOM 951 O O . ILE A 1 114 ? -15.961 14.991 8.682 1.00 98.50 114 ILE A O 1
ATOM 955 N N . ALA A 1 115 ? -15.575 15.607 10.812 1.00 98.19 115 ALA A N 1
ATOM 956 C CA . ALA A 1 115 ? -16.367 14.533 11.412 1.00 98.19 115 ALA A CA 1
ATOM 957 C C . ALA A 1 115 ? -17.853 14.623 11.024 1.00 98.19 115 ALA A C 1
ATOM 959 O O . ALA A 1 115 ? -18.443 13.620 10.634 1.00 98.19 115 ALA A O 1
ATOM 960 N N . GLN A 1 116 ? -18.441 15.824 11.042 1.00 98.19 116 GLN A N 1
ATOM 961 C CA . GLN A 1 116 ? -19.825 16.063 10.612 1.00 98.19 116 GLN A CA 1
ATOM 962 C C . GLN A 1 116 ? -20.040 15.695 9.136 1.00 98.19 116 GLN A C 1
ATOM 964 O O . GLN A 1 116 ? -20.989 14.981 8.812 1.00 98.19 116 GLN A O 1
ATOM 969 N N . SER A 1 117 ? -19.134 16.097 8.240 1.00 98.31 117 SER A N 1
ATOM 970 C CA . SER A 1 117 ? -19.215 15.728 6.818 1.00 98.31 117 SER A CA 1
ATOM 971 C C . SER A 1 117 ? -18.945 14.240 6.561 1.00 98.31 117 SER A C 1
ATOM 973 O O . SER A 1 117 ? -19.546 13.655 5.660 1.00 98.31 117 SER A O 1
ATOM 975 N N . CYS A 1 118 ? -18.097 13.591 7.366 1.00 98.06 118 CYS A N 1
ATOM 976 C CA . CYS A 1 118 ? -17.907 12.138 7.327 1.00 98.06 118 CYS A CA 1
ATOM 977 C C . CYS A 1 118 ? -19.163 11.386 7.787 1.00 98.06 118 CYS A C 1
ATOM 979 O O . CYS A 1 118 ? -19.562 10.423 7.133 1.00 98.06 118 CYS A O 1
ATOM 981 N N . GLN A 1 119 ? -19.809 11.853 8.858 1.00 96.94 119 GLN A N 1
ATOM 982 C CA . GLN A 1 119 ? -21.047 11.282 9.385 1.00 96.94 119 GLN A CA 1
ATOM 983 C C . GLN A 1 119 ? -22.207 11.435 8.393 1.00 96.94 119 GLN A C 1
ATOM 985 O O . GLN A 1 119 ? -22.861 10.448 8.067 1.00 96.94 119 GLN A O 1
ATOM 990 N N . LYS A 1 120 ? -22.391 12.626 7.809 1.00 97.12 120 LYS A N 1
ATOM 991 C CA . LYS A 1 120 ? -23.373 12.845 6.738 1.00 97.12 120 LYS A CA 1
ATOM 992 C C . LYS A 1 120 ? -23.131 11.912 5.544 1.00 97.12 120 LYS A C 1
ATOM 994 O O . LYS A 1 120 ? -24.060 11.278 5.053 1.00 97.12 120 LYS A O 1
ATOM 999 N N . GLN A 1 121 ? -21.878 11.770 5.102 1.00 96.62 121 GLN A N 1
ATOM 1000 C CA . GLN A 1 121 ? -21.531 10.870 3.996 1.00 96.62 121 GLN A CA 1
ATOM 1001 C C . GLN A 1 121 ? -21.807 9.387 4.327 1.00 96.62 121 GLN A C 1
ATOM 1003 O O . GLN A 1 121 ? -22.098 8.602 3.417 1.00 96.62 121 GLN A O 1
ATOM 1008 N N . VAL A 1 122 ? -21.727 9.000 5.603 1.00 94.31 122 VAL A N 1
ATOM 1009 C CA . VAL A 1 122 ? -22.134 7.683 6.115 1.00 94.31 122 VAL A CA 1
ATOM 1010 C C . VAL A 1 122 ? -23.658 7.521 6.104 1.00 94.31 122 VAL A C 1
ATOM 1012 O O . VAL A 1 122 ? -24.145 6.506 5.616 1.00 94.31 122 VAL A O 1
ATOM 1015 N N . GLU A 1 123 ? -24.413 8.515 6.568 1.00 94.00 123 GLU A N 1
ATOM 1016 C CA . GLU A 1 123 ? -25.885 8.494 6.601 1.00 94.00 123 GLU A CA 1
ATOM 1017 C C . GLU A 1 123 ? -26.505 8.457 5.194 1.00 94.00 123 GLU A C 1
ATOM 1019 O O . GLU A 1 123 ? -27.475 7.739 4.955 1.00 94.00 123 GLU A O 1
ATOM 1024 N N . GLU A 1 124 ? -25.892 9.147 4.230 1.00 95.06 124 GLU A N 1
ATOM 1025 C CA . GLU A 1 124 ? -26.246 9.087 2.805 1.00 95.06 124 GLU A CA 1
ATOM 1026 C C . GLU A 1 124 ? -25.835 7.758 2.127 1.00 95.06 124 GLU A C 1
ATOM 1028 O O . GLU A 1 124 ? -26.259 7.467 1.004 1.00 95.06 124 GLU A O 1
ATOM 1033 N N . THR A 1 125 ? -25.012 6.920 2.773 1.00 94.50 125 THR A N 1
ATOM 1034 C CA . THR A 1 125 ? -24.548 5.654 2.189 1.00 94.50 125 THR A CA 1
ATOM 1035 C C . THR A 1 125 ? -25.571 4.535 2.391 1.00 94.50 125 THR A C 1
ATOM 1037 O O . THR A 1 125 ? -25.812 4.051 3.494 1.00 94.50 125 THR A O 1
ATOM 1040 N N . ASN A 1 126 ? -26.114 4.022 1.282 1.00 95.12 126 ASN A N 1
ATOM 1041 C CA . ASN A 1 126 ? -26.985 2.844 1.271 1.00 95.12 126 ASN A CA 1
ATOM 1042 C C . ASN A 1 126 ? -26.196 1.559 1.612 1.00 95.12 126 ASN A C 1
ATOM 1044 O O . ASN A 1 126 ? -25.824 0.778 0.730 1.00 95.12 126 ASN A O 1
ATOM 1048 N N . TYR A 1 127 ? -25.956 1.325 2.906 1.00 94.75 127 TYR A N 1
ATOM 1049 C CA . TYR A 1 127 ? -25.226 0.158 3.411 1.00 94.75 127 TYR A CA 1
ATOM 1050 C C . TYR A 1 127 ? -25.847 -1.179 2.989 1.00 94.75 127 TYR A C 1
ATOM 1052 O O . TYR A 1 127 ? -25.115 -2.132 2.724 1.00 94.75 127 TYR A O 1
ATOM 1060 N N . LYS A 1 128 ? -27.178 -1.251 2.845 1.00 95.56 128 LYS A N 1
ATOM 1061 C CA . LYS A 1 128 ? -27.866 -2.447 2.335 1.00 95.56 128 LYS A CA 1
ATOM 1062 C C . LYS A 1 128 ? -27.379 -2.804 0.930 1.00 95.56 128 LYS A C 1
ATOM 1064 O O . LYS A 1 128 ? -27.033 -3.961 0.693 1.00 95.56 128 LYS A O 1
ATOM 1069 N N . LYS A 1 129 ? -27.281 -1.817 0.030 1.00 96.00 129 LYS A N 1
ATOM 1070 C CA . LYS A 1 129 ? -26.718 -2.012 -1.313 1.00 96.00 129 LYS A CA 1
ATOM 1071 C C . LYS A 1 129 ? -25.225 -2.348 -1.265 1.00 96.00 129 LYS A C 1
ATOM 1073 O O . LYS A 1 129 ? -24.836 -3.324 -1.896 1.00 96.00 129 LYS A O 1
ATOM 1078 N N . VAL A 1 130 ? -24.416 -1.620 -0.487 1.00 96.12 130 VAL A N 1
ATOM 1079 C CA . VAL A 1 130 ? -22.971 -1.906 -0.336 1.00 96.12 130 VAL A CA 1
ATOM 1080 C C . VAL A 1 130 ? -22.745 -3.369 0.061 1.00 96.12 130 VAL A C 1
ATOM 1082 O O . VAL A 1 130 ? -21.975 -4.077 -0.582 1.00 96.12 130 VAL A O 1
ATOM 1085 N N . ILE A 1 131 ? -23.476 -3.859 1.063 1.00 96.50 131 ILE A N 1
ATOM 1086 C CA . ILE A 1 131 ? -23.380 -5.244 1.539 1.00 96.50 131 ILE A CA 1
ATOM 1087 C C . ILE A 1 131 ? -23.897 -6.245 0.493 1.00 96.50 131 ILE A C 1
ATOM 1089 O O . ILE A 1 131 ? -23.310 -7.314 0.332 1.00 96.50 131 ILE A O 1
ATOM 1093 N N . GLN A 1 132 ? -24.969 -5.928 -0.239 1.00 96.00 132 GLN A N 1
ATOM 1094 C CA . GLN A 1 132 ? -25.453 -6.773 -1.338 1.00 96.00 132 GLN A CA 1
ATOM 1095 C C . GLN A 1 132 ? -24.413 -6.899 -2.462 1.00 96.00 132 GLN A C 1
ATOM 1097 O O . GLN A 1 132 ? -24.148 -8.014 -2.912 1.00 96.00 132 GLN A O 1
ATOM 1102 N N . ASP A 1 133 ? -23.779 -5.795 -2.862 1.00 96.19 133 ASP A N 1
ATOM 1103 C CA . ASP A 1 133 ? -22.716 -5.781 -3.871 1.00 96.19 133 ASP A CA 1
ATOM 1104 C C . ASP A 1 133 ? -21.471 -6.551 -3.378 1.00 96.19 133 ASP A C 1
ATOM 1106 O O . ASP A 1 133 ? -20.936 -7.385 -4.110 1.00 96.19 133 ASP A O 1
ATOM 1110 N N . GLN A 1 134 ? -21.067 -6.372 -2.109 1.00 96.56 134 GLN A N 1
ATOM 1111 C CA . GLN A 1 134 ? -19.983 -7.148 -1.483 1.00 96.56 134 GLN A CA 1
ATOM 1112 C C . GLN A 1 134 ? -20.269 -8.662 -1.471 1.00 96.56 134 GLN A C 1
ATOM 1114 O O . GLN A 1 134 ? -19.377 -9.480 -1.706 1.00 96.56 134 GLN A O 1
ATOM 1119 N N . LEU A 1 135 ? -21.511 -9.067 -1.192 1.00 96.25 135 LEU A N 1
ATOM 1120 C CA . LEU A 1 135 ? -21.911 -10.478 -1.143 1.00 96.25 135 LEU A CA 1
ATOM 1121 C C . LEU A 1 135 ? -22.108 -11.097 -2.537 1.00 96.25 135 LEU A C 1
ATOM 1123 O O . LEU A 1 135 ? -21.961 -12.314 -2.684 1.00 96.25 135 LEU A O 1
ATOM 1127 N N . LEU A 1 136 ? -22.389 -10.292 -3.568 1.00 96.00 136 LEU A N 1
ATOM 1128 C CA . LEU A 1 136 ? -22.669 -10.742 -4.939 1.00 96.00 136 LEU A CA 1
ATOM 1129 C C . LEU A 1 136 ? -21.524 -11.573 -5.544 1.00 96.00 136 LEU A C 1
ATOM 1131 O O . LEU A 1 136 ? -21.767 -12.525 -6.293 1.00 96.00 136 LEU A O 1
ATOM 1135 N N . ILE A 1 137 ? -20.277 -11.261 -5.180 1.00 94.62 137 ILE A N 1
ATOM 1136 C CA . ILE A 1 137 ? -19.081 -11.998 -5.619 1.00 94.62 137 ILE A CA 1
ATOM 1137 C C . ILE A 1 137 ? -18.781 -13.260 -4.791 1.00 94.62 137 ILE A C 1
ATOM 1139 O O . ILE A 1 137 ? -17.833 -13.984 -5.101 1.00 94.62 137 ILE A O 1
ATOM 1143 N N . ARG A 1 138 ? -19.588 -13.550 -3.758 1.00 94.56 138 ARG A N 1
ATOM 1144 C CA . ARG A 1 138 ? -19.407 -14.648 -2.789 1.00 94.56 138 ARG A CA 1
ATOM 1145 C C . ARG A 1 138 ? -17.968 -14.699 -2.244 1.00 94.56 138 ARG A C 1
ATOM 1147 O O . ARG A 1 138 ? -17.275 -15.705 -2.448 1.00 94.56 138 ARG A O 1
ATOM 1154 N N . PRO A 1 139 ? -17.469 -13.625 -1.609 1.00 95.38 139 PRO A N 1
ATOM 1155 C CA . PRO A 1 139 ? -16.081 -13.542 -1.164 1.00 95.38 139 PRO A CA 1
ATOM 1156 C C . PRO A 1 139 ? -15.783 -14.547 -0.036 1.00 95.38 139 PRO A C 1
ATOM 1158 O O . PRO A 1 139 ? -16.677 -15.198 0.500 1.00 95.38 139 PRO A O 1
ATOM 1161 N N . ASP A 1 140 ? -14.506 -14.744 0.287 1.00 94.19 140 ASP A N 1
ATOM 1162 C CA . ASP A 1 140 ? -14.086 -15.512 1.467 1.00 94.19 140 ASP A CA 1
ATOM 1163 C C . ASP A 1 140 ? -14.069 -14.614 2.722 1.00 94.19 140 ASP A C 1
ATOM 1165 O O . ASP A 1 140 ? -14.530 -15.031 3.789 1.00 94.19 140 ASP A O 1
ATOM 1169 N N . TYR A 1 141 ? -13.608 -13.366 2.559 1.00 95.19 141 TYR A N 1
ATOM 1170 C CA . TYR A 1 141 ? -13.653 -12.297 3.563 1.00 95.19 141 TYR A CA 1
ATOM 1171 C C . TYR A 1 141 ? -14.288 -11.019 3.000 1.00 95.19 141 TYR A C 1
ATOM 1173 O O . TYR A 1 141 ? -14.160 -10.745 1.808 1.00 95.19 141 TYR A O 1
ATOM 1181 N N . LEU A 1 142 ? -14.876 -10.187 3.857 1.00 95.62 142 LEU A N 1
ATOM 1182 C CA . LEU A 1 142 ? -15.187 -8.789 3.540 1.00 95.62 142 LEU A CA 1
ATOM 1183 C C . LEU A 1 142 ? -14.470 -7.825 4.492 1.00 95.62 142 LEU A C 1
ATOM 1185 O O . LEU A 1 142 ? -14.138 -8.201 5.618 1.00 95.62 142 LEU A O 1
ATOM 1189 N N . ILE A 1 143 ? -14.238 -6.597 4.031 1.00 96.62 143 ILE A N 1
ATOM 1190 C CA . ILE A 1 143 ? -13.869 -5.454 4.870 1.00 96.62 143 ILE A CA 1
ATOM 1191 C C . ILE A 1 143 ? -15.156 -4.872 5.459 1.00 96.62 143 ILE A C 1
ATOM 1193 O O . ILE A 1 143 ? -16.129 -4.647 4.726 1.00 96.62 143 ILE A O 1
ATOM 1197 N N . GLY A 1 144 ? -15.170 -4.679 6.778 1.00 95.50 144 GLY A N 1
ATOM 1198 C CA . GLY A 1 144 ? -16.344 -4.203 7.502 1.00 95.50 144 GLY A CA 1
ATOM 1199 C C . GLY A 1 144 ? -16.776 -2.782 7.122 1.00 95.50 144 GLY A C 1
ATOM 1200 O O . GLY A 1 144 ? -16.038 -2.049 6.466 1.00 95.50 144 GLY A O 1
ATOM 1201 N N . MET A 1 145 ? -17.984 -2.385 7.528 1.00 95.38 145 MET A N 1
ATOM 1202 C CA . MET A 1 145 ? -18.394 -0.972 7.466 1.00 95.38 145 MET A CA 1
ATOM 1203 C C . MET A 1 145 ? -17.607 -0.164 8.511 1.00 95.38 145 MET A C 1
ATOM 1205 O O . MET A 1 145 ? -17.315 -0.683 9.586 1.00 95.38 145 MET A O 1
ATOM 1209 N N . GLU A 1 146 ? -17.221 1.073 8.193 1.00 94.62 146 GLU A N 1
ATOM 1210 C CA . GLU A 1 146 ? -16.165 1.794 8.921 1.00 94.62 146 GLU A CA 1
ATOM 1211 C C . GLU A 1 146 ? -16.429 3.309 8.994 1.00 94.62 146 GLU A C 1
ATOM 1213 O O . GLU A 1 146 ? -17.175 3.851 8.178 1.00 94.62 146 GLU A O 1
ATOM 1218 N N . ASP A 1 147 ? -15.814 3.997 9.959 1.00 95.44 147 ASP A N 1
ATOM 1219 C CA . ASP A 1 147 ? -15.888 5.455 10.087 1.00 95.44 147 ASP A CA 1
ATOM 1220 C C . ASP A 1 147 ? -14.868 6.144 9.157 1.00 95.44 147 ASP A C 1
ATOM 1222 O O . ASP A 1 147 ? -13.672 5.832 9.139 1.00 95.44 147 ASP A O 1
ATOM 1226 N N . LEU A 1 148 ? -15.338 7.111 8.364 1.00 95.56 148 LEU A N 1
ATOM 1227 C CA . LEU A 1 148 ? -14.516 7.793 7.358 1.00 95.56 148 LEU A CA 1
ATOM 1228 C C . LEU A 1 148 ? -13.537 8.814 7.969 1.00 95.56 148 LEU A C 1
ATOM 1230 O O . LEU A 1 148 ? -12.554 9.188 7.323 1.00 95.56 148 LEU A O 1
ATOM 1234 N N . THR A 1 149 ? -13.783 9.261 9.202 1.00 96.19 149 THR A N 1
ATOM 1235 C CA . THR A 1 149 ? -13.181 10.459 9.801 1.00 96.19 149 THR A CA 1
ATOM 1236 C C . THR A 1 149 ? -11.676 10.325 9.970 1.00 96.19 149 THR A C 1
ATOM 1238 O O . THR A 1 149 ? -10.935 11.192 9.515 1.00 96.19 149 THR A O 1
ATOM 1241 N N . ILE A 1 150 ? -11.179 9.236 10.567 1.00 94.00 150 ILE A N 1
ATOM 1242 C CA . ILE A 1 150 ? -9.742 9.098 10.871 1.00 94.00 150 ILE A CA 1
ATOM 1243 C C . ILE A 1 150 ? -8.878 9.149 9.591 1.00 94.00 150 ILE A C 1
ATOM 1245 O O . ILE A 1 150 ? -7.941 9.953 9.550 1.00 94.00 150 ILE A O 1
ATOM 1249 N N . PRO A 1 151 ? -9.182 8.398 8.511 1.00 92.31 151 PRO A N 1
ATOM 1250 C CA . PRO A 1 151 ? -8.482 8.554 7.236 1.00 92.31 151 PRO A CA 1
ATOM 1251 C C . PRO A 1 151 ? -8.576 9.964 6.638 1.00 92.31 151 PRO A C 1
ATOM 1253 O O . PRO A 1 151 ? -7.572 10.457 6.121 1.00 92.31 151 PRO A O 1
ATOM 1256 N N . VAL A 1 152 ? -9.724 10.646 6.740 1.00 95.06 152 VAL A N 1
ATOM 1257 C CA . VAL A 1 152 ? -9.871 12.032 6.256 1.00 95.06 152 VAL A CA 1
ATOM 1258 C C . VAL A 1 152 ? -9.010 13.004 7.069 1.00 95.06 152 VAL A C 1
ATOM 1260 O O . VAL A 1 152 ? -8.273 13.792 6.481 1.00 95.06 152 VAL A O 1
ATOM 1263 N N . LEU A 1 153 ? -8.980 12.890 8.400 1.00 95.38 153 LEU A N 1
ATOM 1264 C CA . LEU A 1 153 ? -8.098 13.675 9.276 1.00 95.38 153 LEU A CA 1
ATOM 1265 C C . LEU A 1 153 ? -6.607 13.480 8.948 1.00 95.38 153 LEU A C 1
ATOM 1267 O O . LEU A 1 153 ? -5.812 14.417 9.074 1.00 95.38 153 LEU A O 1
ATOM 1271 N N . MET A 1 154 ? -6.205 12.280 8.512 1.00 92.19 154 MET A N 1
ATOM 1272 C CA . MET A 1 154 ? -4.842 12.021 8.034 1.00 92.19 154 MET A CA 1
ATOM 1273 C C . MET A 1 154 ? -4.573 12.662 6.666 1.00 92.19 154 MET A C 1
ATOM 1275 O O . MET A 1 154 ? -3.509 13.261 6.480 1.00 92.19 154 MET A O 1
ATOM 1279 N N . LEU A 1 155 ? -5.523 12.571 5.727 1.00 91.94 155 LEU A N 1
ATOM 1280 C CA . LEU A 1 155 ? -5.432 13.200 4.404 1.00 91.94 155 LEU A CA 1
ATOM 1281 C C . LEU A 1 155 ? -5.339 14.728 4.525 1.00 91.94 155 LEU A C 1
ATOM 1283 O O . LEU A 1 155 ? -4.397 15.309 4.000 1.00 91.94 155 LEU A O 1
ATOM 1287 N N . CYS A 1 156 ? -6.194 15.357 5.335 1.00 94.00 156 CYS A N 1
ATOM 1288 C CA . CYS A 1 156 ? -6.153 16.791 5.660 1.00 94.00 156 CYS A CA 1
ATOM 1289 C C . CYS A 1 156 ? -5.026 17.176 6.649 1.00 94.00 156 CYS A C 1
ATOM 1291 O O . CYS A 1 156 ? -4.998 18.285 7.171 1.00 94.00 156 CYS A O 1
ATOM 1293 N N . HIS A 1 157 ? -4.086 16.266 6.925 1.00 93.50 157 HIS A N 1
ATOM 1294 C CA . HIS A 1 157 ? -2.877 16.468 7.734 1.00 93.50 157 HIS A CA 1
ATOM 1295 C C . HIS A 1 157 ? -3.077 16.861 9.213 1.00 93.50 157 HIS A C 1
ATOM 1297 O O . HIS A 1 157 ? -2.099 17.170 9.898 1.00 93.50 157 HIS A O 1
ATOM 1303 N N . LEU A 1 158 ? -4.291 16.788 9.757 1.00 94.81 158 LEU A N 1
ATOM 1304 C CA . LEU A 1 158 ? -4.586 17.157 11.149 1.00 94.81 158 LEU A CA 1
ATOM 1305 C C . LEU A 1 158 ? -3.996 16.168 12.169 1.00 94.81 158 LEU A C 1
ATOM 1307 O O . LEU A 1 158 ? -3.880 16.491 13.352 1.00 94.81 158 LEU A O 1
ATOM 1311 N N . MET A 1 159 ? -3.530 15.009 11.695 1.00 92.56 159 MET A N 1
ATOM 1312 C CA . MET A 1 159 ? -2.733 14.026 12.443 1.00 92.56 159 MET A CA 1
ATOM 1313 C C . MET A 1 159 ? -1.211 14.183 12.201 1.00 92.56 159 MET A C 1
ATOM 1315 O O . MET A 1 159 ? -0.455 13.212 12.209 1.00 92.56 159 MET A O 1
ATOM 1319 N N . HIS A 1 160 ? -0.729 15.398 11.910 1.00 91.12 160 HIS A N 1
ATOM 1320 C CA . HIS A 1 160 ? 0.708 15.700 11.837 1.00 91.12 160 HIS A CA 1
ATOM 1321 C C . HIS A 1 160 ? 1.318 15.787 13.255 1.00 91.12 160 HIS A C 1
ATOM 1323 O O . HIS A 1 160 ? 0.741 16.482 14.093 1.00 91.12 160 HIS A O 1
ATOM 1329 N N . PRO A 1 161 ? 2.496 15.183 13.538 1.00 88.62 161 PRO A N 1
ATOM 1330 C CA . PRO A 1 161 ? 3.080 15.117 14.890 1.00 88.62 161 PRO A CA 1
ATOM 1331 C C . PRO A 1 161 ? 3.250 16.459 15.619 1.00 88.62 161 PRO A C 1
ATOM 1333 O O . PRO A 1 161 ? 3.219 16.501 16.843 1.00 88.62 161 PRO A O 1
ATOM 1336 N N . ILE A 1 162 ? 3.372 17.559 14.868 1.00 91.69 162 ILE A N 1
ATOM 1337 C CA . ILE A 1 162 ? 3.421 18.940 15.387 1.00 91.69 162 ILE A CA 1
ATOM 1338 C C . ILE A 1 162 ? 2.211 19.306 16.261 1.00 91.69 162 ILE A C 1
ATOM 1340 O O . ILE A 1 162 ? 2.357 20.019 17.243 1.00 91.69 162 ILE A O 1
ATOM 1344 N N . PHE A 1 163 ? 1.029 18.770 15.941 1.00 93.31 163 PHE A N 1
ATOM 1345 C CA . PHE A 1 163 ? -0.198 18.982 16.707 1.00 93.31 163 PHE A CA 1
ATOM 1346 C C . PHE A 1 163 ? -0.307 18.063 17.934 1.00 93.31 163 PHE A C 1
ATOM 1348 O O . PHE A 1 163 ? -1.318 18.099 18.630 1.00 93.31 163 PHE A O 1
ATOM 1355 N N . GLN A 1 164 ? 0.699 17.210 18.157 1.00 90.88 164 GLN A N 1
ATOM 1356 C CA . GLN A 1 164 ? 0.779 16.211 19.225 1.00 90.88 164 GLN A CA 1
ATOM 1357 C C . GLN A 1 164 ? -0.533 15.416 19.420 1.00 90.88 164 GLN A C 1
ATOM 1359 O O . GLN A 1 164 ? -1.056 15.370 20.536 1.00 90.88 164 GLN A O 1
ATOM 1364 N N . PRO A 1 165 ? -1.099 14.816 18.347 1.00 91.31 165 PRO A N 1
ATOM 1365 C CA . PRO A 1 165 ? -2.362 14.083 18.426 1.00 91.31 165 PRO A CA 1
ATOM 1366 C C . PRO A 1 165 ? -2.280 12.935 19.441 1.00 91.31 165 PRO A C 1
ATOM 1368 O O . PRO A 1 165 ? -1.302 12.192 19.463 1.00 91.31 165 PRO A O 1
ATOM 1371 N N . GLN A 1 166 ? -3.320 12.804 20.264 1.00 91.75 166 GLN A N 1
ATOM 1372 C CA . GLN A 1 166 ? -3.456 11.762 21.284 1.00 91.75 166 GLN A CA 1
ATOM 1373 C C . GLN A 1 166 ? -4.449 10.696 20.815 1.00 91.75 166 GLN A C 1
ATOM 1375 O O . GLN A 1 166 ? -5.466 11.044 20.213 1.00 91.75 166 GLN A O 1
ATOM 1380 N N . ALA A 1 167 ? -4.209 9.426 21.152 1.00 93.81 167 ALA A N 1
ATOM 1381 C CA . ALA A 1 167 ? -5.072 8.307 20.761 1.00 93.81 167 ALA A CA 1
ATOM 1382 C C . ALA A 1 167 ? -6.546 8.513 21.167 1.00 93.81 167 ALA A C 1
ATOM 1384 O O . ALA A 1 167 ? -7.457 8.270 20.373 1.00 93.81 167 ALA A O 1
ATOM 1385 N N . LEU A 1 168 ? -6.779 9.061 22.365 1.00 94.81 168 LEU A N 1
ATOM 1386 C CA . LEU A 1 168 ? -8.116 9.372 22.881 1.00 94.81 168 LEU A CA 1
ATOM 1387 C C . LEU A 1 168 ? -8.883 10.377 22.003 1.00 94.81 168 LEU A C 1
ATOM 1389 O O . LEU A 1 168 ? -10.100 10.289 21.905 1.00 94.81 168 LEU A O 1
ATOM 1393 N N . ALA A 1 169 ? -8.193 11.281 21.295 1.00 92.81 169 ALA A N 1
ATOM 1394 C CA . ALA A 1 169 ? -8.819 12.303 20.445 1.00 92.81 169 ALA A CA 1
ATOM 139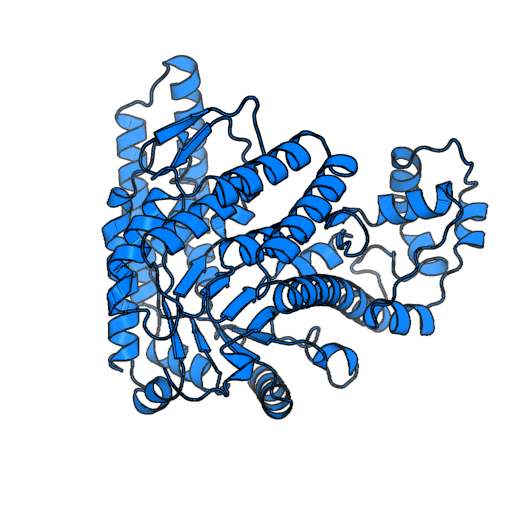5 C C . ALA A 1 169 ? -9.432 11.752 19.138 1.00 92.81 169 ALA A C 1
ATOM 1397 O O . ALA A 1 169 ? -9.924 12.527 18.316 1.00 92.81 169 ALA A O 1
ATOM 1398 N N . ILE A 1 170 ? -9.376 10.431 18.929 1.00 94.81 170 ILE A N 1
ATOM 1399 C CA . ILE A 1 170 ? -10.076 9.714 17.854 1.00 94.81 170 ILE A CA 1
ATOM 1400 C C . ILE A 1 170 ? -10.852 8.479 18.349 1.00 94.81 170 ILE A C 1
ATOM 1402 O O . ILE A 1 170 ? -11.319 7.687 17.530 1.00 94.81 170 ILE A O 1
ATOM 1406 N N . LEU A 1 171 ? -10.985 8.298 19.669 1.00 96.06 171 LEU A N 1
ATOM 1407 C CA . LEU A 1 171 ? -11.626 7.125 20.272 1.00 96.06 171 LEU A CA 1
ATOM 1408 C C . LEU A 1 171 ? -13.077 6.951 19.796 1.00 96.06 171 LEU A C 1
ATOM 1410 O O . LEU A 1 171 ? -13.484 5.837 19.474 1.00 96.06 171 LEU A O 1
ATOM 1414 N N . ASP A 1 172 ? -13.828 8.042 19.665 1.00 96.31 172 ASP A N 1
ATOM 1415 C CA . ASP A 1 172 ? -15.233 7.991 19.246 1.00 96.31 172 ASP A CA 1
ATOM 1416 C C . ASP A 1 172 ? -15.392 7.505 17.799 1.00 96.31 172 ASP A C 1
ATOM 1418 O O . ASP A 1 172 ? -16.240 6.662 17.525 1.00 96.31 172 ASP A O 1
ATOM 1422 N N . TYR A 1 173 ? -14.508 7.908 16.882 1.00 96.19 173 TYR A N 1
ATOM 1423 C CA . TYR A 1 173 ? -14.518 7.426 15.491 1.00 96.19 173 TYR A CA 1
ATOM 1424 C C . TYR A 1 173 ? -14.100 5.941 15.382 1.00 96.19 173 TYR A C 1
ATOM 1426 O O . TYR A 1 173 ? -14.583 5.200 14.518 1.00 96.19 173 TYR A O 1
ATOM 1434 N N . GLN A 1 174 ? -13.237 5.461 16.289 1.00 96.50 174 GLN A N 1
ATOM 1435 C CA . GLN A 1 174 ? -12.957 4.024 16.430 1.00 96.50 174 GLN A CA 1
ATOM 1436 C C . GLN A 1 174 ? -14.200 3.281 16.955 1.00 96.50 174 GLN A C 1
ATOM 1438 O O . GLN A 1 174 ? -14.587 2.253 16.400 1.00 96.50 174 GLN A O 1
ATOM 1443 N N . ASN A 1 175 ? -14.885 3.832 17.962 1.00 96.88 175 ASN A N 1
ATOM 1444 C CA . ASN A 1 175 ? -16.122 3.269 18.509 1.00 96.88 175 ASN A CA 1
ATOM 1445 C C . ASN A 1 175 ? -17.261 3.233 17.472 1.00 96.88 175 ASN A C 1
ATOM 1447 O O . ASN A 1 175 ? -17.948 2.215 17.381 1.00 96.88 175 ASN A O 1
ATOM 1451 N N . ASN A 1 176 ? -17.405 4.272 16.643 1.00 96.94 176 ASN A N 1
ATOM 1452 C CA . ASN A 1 176 ? -18.319 4.311 15.497 1.00 96.94 176 ASN A CA 1
ATOM 1453 C C . ASN A 1 176 ? -18.034 3.161 14.526 1.00 96.94 176 ASN A C 1
ATOM 1455 O O . ASN A 1 176 ? -18.939 2.394 14.208 1.00 96.94 176 ASN A O 1
ATOM 1459 N N . THR A 1 177 ? -16.769 2.968 14.128 1.00 96.31 177 THR A N 1
ATOM 1460 C CA . THR A 1 177 ? -16.357 1.825 13.290 1.00 96.31 177 THR A CA 1
ATOM 1461 C C . THR A 1 177 ? -16.767 0.497 13.923 1.00 96.31 177 THR A C 1
ATOM 1463 O O . THR A 1 177 ? -17.380 -0.351 13.275 1.00 96.31 177 THR A O 1
ATOM 1466 N N . PHE A 1 178 ? -16.488 0.311 15.215 1.00 97.06 178 PHE A N 1
ATOM 1467 C CA . PHE A 1 178 ? -16.865 -0.910 15.920 1.00 97.06 178 PHE A CA 1
ATOM 1468 C C . PHE A 1 178 ? -18.388 -1.085 16.018 1.00 97.06 178 PHE A C 1
ATOM 1470 O O . PHE A 1 178 ? -18.864 -2.221 15.995 1.00 97.06 178 PHE A O 1
ATOM 1477 N N . GLN A 1 179 ? -19.172 -0.005 16.071 1.00 96.94 179 GLN A N 1
ATOM 1478 C CA . GLN A 1 179 ? -20.631 -0.075 16.019 1.00 96.94 179 GLN A CA 1
ATOM 1479 C C . GLN A 1 179 ? -21.152 -0.404 14.613 1.00 96.94 179 GLN A C 1
ATOM 1481 O O . GLN A 1 179 ? -21.994 -1.290 14.487 1.00 96.94 179 GLN A O 1
ATOM 1486 N N . TYR A 1 180 ? -20.601 0.197 13.557 1.00 96.25 180 TYR A N 1
ATOM 1487 C CA . TYR A 1 180 ? -20.946 -0.128 12.168 1.00 96.25 180 TYR A CA 1
ATOM 1488 C C . TYR A 1 180 ? -20.613 -1.588 11.820 1.00 96.25 180 TYR A C 1
ATOM 1490 O O . TYR A 1 180 ? -21.405 -2.262 11.158 1.00 96.25 180 TYR A O 1
ATOM 1498 N N . VAL A 1 181 ? -19.512 -2.137 12.348 1.00 95.88 181 VAL A N 1
ATOM 1499 C CA . VAL A 1 181 ? -19.202 -3.571 12.233 1.00 95.88 181 VAL A CA 1
ATOM 1500 C C . VAL A 1 181 ? -20.176 -4.447 13.037 1.00 95.88 181 VAL A C 1
ATOM 1502 O O . VAL A 1 181 ? -20.591 -5.483 12.519 1.00 95.88 181 VAL A O 1
ATOM 1505 N N . LYS A 1 182 ? -20.596 -4.068 14.255 1.00 96.19 182 LYS A N 1
ATOM 1506 C CA . LYS A 1 182 ? -21.636 -4.810 15.010 1.00 96.19 182 LYS A CA 1
ATOM 1507 C C . LYS A 1 182 ? -22.979 -4.817 14.273 1.00 96.19 182 LYS A C 1
ATOM 1509 O O . LYS A 1 182 ? -23.605 -5.868 14.165 1.00 96.19 182 LYS A O 1
ATOM 1514 N N . ASP A 1 183 ? -23.397 -3.671 13.744 1.00 96.38 183 ASP A N 1
ATOM 1515 C CA . ASP A 1 183 ? -24.662 -3.498 13.023 1.00 96.38 183 ASP A CA 1
ATOM 1516 C C . ASP A 1 183 ? -24.665 -4.226 11.673 1.00 96.38 183 ASP A C 1
ATOM 1518 O O . ASP A 1 183 ? -25.674 -4.804 11.264 1.00 96.38 183 ASP A O 1
ATOM 1522 N N . GLN A 1 184 ? -23.508 -4.298 11.013 1.00 95.44 184 GLN A N 1
ATOM 1523 C CA . GLN A 1 184 ? -23.303 -5.211 9.899 1.00 95.44 184 GLN A CA 1
ATOM 1524 C C . GLN A 1 184 ? -23.423 -6.670 10.370 1.00 95.44 184 GLN A C 1
ATOM 1526 O O . GLN A 1 184 ? -24.241 -7.411 9.837 1.00 95.44 184 GLN A O 1
ATOM 1531 N N . GLN A 1 185 ? -22.664 -7.100 11.386 1.00 93.31 185 GLN A N 1
ATOM 1532 C CA . GLN A 1 185 ? -22.649 -8.496 11.854 1.00 93.31 185 GLN A CA 1
ATOM 1533 C C . GLN A 1 185 ? -24.012 -9.001 12.365 1.00 93.31 185 GLN A C 1
ATOM 1535 O O . GLN A 1 185 ? -24.317 -10.179 12.185 1.00 93.31 185 GLN A O 1
ATOM 1540 N N . SER A 1 186 ? -24.842 -8.141 12.964 1.00 94.56 186 SER A N 1
ATOM 1541 C CA . SER A 1 186 ? -26.205 -8.482 13.402 1.00 94.56 186 SER A CA 1
ATOM 1542 C C . SER A 1 186 ? -27.210 -8.585 12.246 1.00 94.56 186 SER A C 1
ATOM 1544 O O . SER A 1 186 ? -28.266 -9.205 12.397 1.00 94.56 186 SER A O 1
ATOM 1546 N N . GLY A 1 187 ? -26.879 -8.007 11.086 1.00 94.56 187 GLY A N 1
ATOM 1547 C CA . GLY A 1 187 ? -27.764 -7.892 9.932 1.00 94.56 187 GLY A CA 1
ATOM 1548 C C . GLY A 1 187 ? -28.704 -6.684 9.978 1.00 94.56 187 GLY A C 1
ATOM 1549 O O . GLY A 1 187 ? -29.690 -6.686 9.242 1.00 94.56 187 GLY A O 1
ATOM 1550 N N . ARG A 1 188 ? -28.418 -5.650 10.791 1.00 96.12 188 ARG A N 1
ATOM 1551 C CA . ARG A 1 188 ? -29.204 -4.396 10.872 1.00 96.12 188 ARG A CA 1
ATOM 1552 C C . ARG A 1 188 ? -29.343 -3.716 9.506 1.00 96.12 188 ARG A C 1
ATOM 1554 O O . ARG A 1 188 ? -30.406 -3.209 9.168 1.00 96.12 188 ARG A O 1
ATOM 1561 N N . TYR A 1 189 ? -28.289 -3.772 8.691 1.00 94.44 189 TYR A N 1
ATOM 1562 C CA . TYR A 1 189 ? -28.273 -3.272 7.310 1.00 94.44 189 TYR A CA 1
ATOM 1563 C C . TYR A 1 189 ? -28.825 -4.279 6.273 1.00 94.44 189 TYR A C 1
ATOM 1565 O O . TYR A 1 189 ? -28.731 -4.053 5.067 1.00 94.44 189 TYR A O 1
ATOM 1573 N N . GLY A 1 190 ? -29.413 -5.393 6.716 1.00 93.88 190 GLY A N 1
ATOM 1574 C CA . GLY A 1 190 ? -29.931 -6.472 5.875 1.00 93.88 190 GLY A CA 1
ATOM 1575 C C . GLY A 1 190 ? -28.912 -7.577 5.567 1.00 93.88 190 GLY A C 1
ATOM 1576 O O . GLY A 1 190 ? -27.814 -7.628 6.115 1.00 93.88 190 GLY A O 1
ATOM 1577 N N . SER A 1 191 ? -29.301 -8.499 4.680 1.00 93.75 191 SER A N 1
ATOM 1578 C CA . SER A 1 191 ? -28.449 -9.583 4.148 1.00 93.75 191 SER A CA 1
ATOM 1579 C C . SER A 1 191 ? -27.840 -10.553 5.183 1.00 93.75 191 SER A C 1
ATOM 1581 O O . SER A 1 191 ? -26.870 -11.248 4.874 1.00 93.75 191 SER A O 1
ATOM 1583 N N . LYS A 1 192 ? -28.434 -10.650 6.384 1.00 94.56 192 LYS A N 1
ATOM 1584 C CA . LYS A 1 192 ? -27.969 -11.459 7.531 1.00 94.56 192 LYS A CA 1
ATOM 1585 C C . LYS A 1 192 ? -27.489 -12.871 7.156 1.00 94.56 192 LYS A C 1
ATOM 1587 O O . LYS A 1 192 ? -26.339 -13.206 7.419 1.00 94.56 192 LYS A O 1
ATOM 1592 N N . GLN A 1 193 ? -28.316 -13.652 6.458 1.00 92.00 193 GLN A N 1
ATOM 1593 C CA . GLN A 1 193 ? -27.986 -15.025 6.038 1.00 92.00 193 GLN A CA 1
ATOM 1594 C C . GLN A 1 193 ? -26.716 -15.102 5.163 1.00 92.00 193 GLN A C 1
ATOM 1596 O O . GLN A 1 193 ? -25.956 -16.063 5.238 1.00 92.00 193 GLN A O 1
ATOM 1601 N N . GLY A 1 194 ? -26.448 -14.082 4.341 1.00 92.00 194 GLY A N 1
ATOM 1602 C CA . GLY A 1 194 ? -25.206 -13.993 3.569 1.00 92.00 194 GLY A CA 1
ATOM 1603 C C . GLY A 1 194 ? -24.001 -13.692 4.463 1.00 92.00 194 GLY A C 1
ATOM 1604 O O . GLY A 1 194 ? -22.977 -14.372 4.373 1.00 92.00 194 GLY A O 1
ATOM 1605 N N . LEU A 1 195 ? -24.149 -12.725 5.373 1.00 93.56 195 LEU A N 1
ATOM 1606 C CA . LEU A 1 195 ? -23.130 -12.304 6.348 1.00 93.56 195 LEU A CA 1
ATOM 1607 C C . LEU A 1 195 ? -22.736 -13.423 7.331 1.00 93.56 195 LEU A C 1
ATOM 1609 O O . LEU A 1 195 ? -21.577 -13.519 7.746 1.00 93.56 195 LEU A O 1
ATOM 1613 N N . GLU A 1 196 ? -23.662 -14.329 7.640 1.00 91.50 196 GLU A N 1
ATOM 1614 C CA . GLU A 1 196 ? -23.411 -15.549 8.415 1.00 91.50 196 GLU A CA 1
ATOM 1615 C C . GLU A 1 196 ? -22.450 -16.530 7.712 1.00 91.50 196 GLU A C 1
ATOM 1617 O O . GLU A 1 196 ? -21.805 -17.330 8.389 1.00 91.50 196 GLU A O 1
ATOM 1622 N N . THR A 1 197 ? -22.265 -16.441 6.387 1.00 90.19 197 THR A N 1
ATOM 1623 C CA . THR A 1 197 ? -21.374 -17.344 5.622 1.00 90.19 197 THR A CA 1
ATOM 1624 C C . THR A 1 197 ? -19.968 -16.789 5.358 1.00 90.19 197 THR A C 1
ATOM 1626 O O . THR A 1 197 ? -19.033 -17.568 5.171 1.00 90.19 197 THR A O 1
AT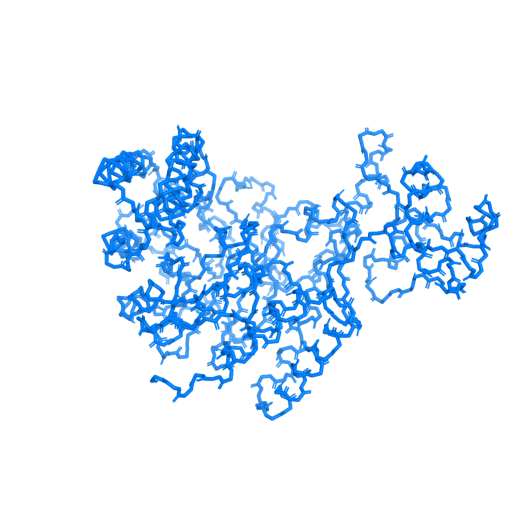OM 1629 N N . VAL A 1 198 ? -19.784 -15.464 5.396 1.00 92.38 198 VAL A N 1
ATOM 1630 C CA . VAL A 1 198 ? -18.524 -14.756 5.081 1.00 92.38 198 VAL A CA 1
ATOM 1631 C C . VAL A 1 198 ? -17.817 -14.247 6.343 1.00 92.38 198 VAL A C 1
ATOM 1633 O O . VAL A 1 198 ? -18.464 -13.816 7.295 1.00 92.38 198 VAL A O 1
ATOM 1636 N N . ASN A 1 199 ? -16.483 -14.296 6.378 1.00 92.75 199 ASN A N 1
ATOM 1637 C CA . ASN A 1 199 ? -15.690 -13.798 7.511 1.00 92.75 199 ASN A CA 1
ATOM 1638 C C . ASN A 1 199 ? -15.463 -12.275 7.376 1.00 92.75 199 ASN A C 1
ATOM 1640 O O . ASN A 1 199 ? -15.299 -11.780 6.264 1.00 92.75 199 ASN A O 1
ATOM 1644 N N . ASN A 1 200 ? -15.458 -11.523 8.479 1.00 93.44 200 ASN A N 1
ATOM 1645 C CA . ASN A 1 200 ? -15.331 -10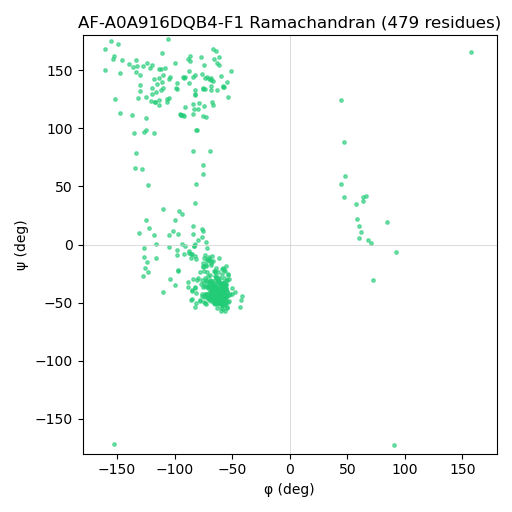.056 8.460 1.00 93.44 200 ASN A CA 1
ATOM 1646 C C . ASN A 1 200 ? -13.969 -9.608 9.025 1.00 93.44 200 ASN A C 1
ATOM 1648 O O . ASN A 1 200 ? -13.553 -10.113 10.068 1.00 93.44 200 ASN A O 1
ATOM 1652 N N . PHE A 1 201 ? -13.296 -8.675 8.345 1.00 96.44 201 PHE A N 1
ATOM 1653 C CA . PHE A 1 201 ? -12.137 -7.946 8.858 1.00 96.44 201 PHE A CA 1
ATOM 1654 C C . PHE A 1 201 ? -12.578 -6.607 9.473 1.00 96.44 201 PHE A C 1
ATOM 1656 O O . PHE A 1 201 ? -12.960 -5.681 8.753 1.00 96.44 201 PHE A O 1
ATOM 1663 N N . THR A 1 202 ? -12.464 -6.481 10.798 1.00 96.31 202 THR A N 1
ATOM 1664 C CA . THR A 1 202 ? -12.703 -5.215 11.515 1.00 96.31 202 THR A CA 1
ATOM 1665 C C . THR A 1 202 ? -11.529 -4.259 11.293 1.00 96.31 202 THR A C 1
ATOM 1667 O O . THR A 1 202 ? -10.404 -4.578 11.681 1.00 96.31 202 THR A O 1
ATOM 1670 N N . VAL A 1 203 ? -11.765 -3.087 10.697 1.00 96.31 203 VAL A N 1
ATOM 1671 C CA . VAL A 1 203 ? -10.727 -2.056 10.507 1.00 96.31 203 VAL A CA 1
ATOM 1672 C C . VAL A 1 203 ? -10.443 -1.341 11.836 1.00 96.31 203 VAL A C 1
ATOM 1674 O O . VAL A 1 203 ? -11.370 -0.971 12.549 1.00 96.31 203 VAL A O 1
ATOM 1677 N N . LEU A 1 204 ? -9.166 -1.153 12.190 1.00 95.44 204 LEU A N 1
ATOM 1678 C CA . LEU A 1 204 ? -8.770 -0.534 13.469 1.00 95.44 204 LEU A CA 1
ATOM 1679 C C . LEU A 1 204 ? -8.758 1.005 13.481 1.00 95.44 204 LEU A C 1
ATOM 1681 O O . LEU A 1 204 ? -8.923 1.598 14.539 1.00 95.44 204 LEU A O 1
ATOM 1685 N N . HIS A 1 205 ? -8.500 1.646 12.337 1.00 91.69 205 HIS A N 1
ATOM 1686 C CA . HIS A 1 205 ? -8.238 3.091 12.202 1.00 91.69 205 HIS A CA 1
ATOM 1687 C C . HIS A 1 205 ? -7.228 3.671 13.206 1.00 91.69 205 HIS A C 1
ATOM 1689 O O . HIS A 1 205 ? -7.578 4.217 14.252 1.00 91.69 205 HIS A O 1
ATOM 1695 N N . ALA A 1 206 ? -5.951 3.631 12.834 1.00 94.12 206 ALA A N 1
ATOM 1696 C CA . ALA A 1 206 ? -4.856 4.176 13.626 1.00 94.12 206 ALA A CA 1
ATOM 1697 C C . ALA A 1 206 ? -3.895 5.007 12.769 1.00 94.12 206 ALA A C 1
ATOM 1699 O O . ALA A 1 206 ? -3.832 4.842 11.549 1.00 94.12 206 ALA A O 1
ATOM 1700 N N . TYR A 1 207 ? -3.143 5.890 13.422 1.00 92.69 207 TYR A N 1
ATOM 1701 C CA . TYR A 1 207 ? -2.152 6.771 12.793 1.00 92.69 207 TYR A CA 1
ATOM 1702 C C . TYR A 1 207 ? -0.756 6.672 13.440 1.00 92.69 207 TYR A C 1
ATOM 1704 O O . TYR A 1 207 ? 0.211 7.181 12.872 1.00 92.69 207 TYR A O 1
ATOM 1712 N N . ASP A 1 208 ? -0.650 6.010 14.595 1.00 93.62 208 ASP A N 1
ATOM 1713 C CA . ASP A 1 208 ? 0.570 5.739 15.362 1.00 93.62 208 ASP A CA 1
ATOM 1714 C C . ASP A 1 208 ? 0.420 4.447 16.204 1.00 93.62 208 ASP A C 1
ATOM 1716 O O . ASP A 1 208 ? -0.551 3.703 16.046 1.00 93.62 208 ASP A O 1
ATOM 1720 N N . TYR A 1 209 ? 1.386 4.156 17.085 1.00 94.94 209 TYR A N 1
ATOM 1721 C CA . TYR A 1 209 ? 1.316 2.998 17.988 1.00 94.94 209 TYR A CA 1
ATOM 1722 C C . TYR A 1 209 ? 0.160 3.106 18.989 1.00 94.94 209 TYR A C 1
ATOM 1724 O O . TYR A 1 209 ? -0.600 2.152 19.147 1.00 94.94 209 TYR A O 1
ATOM 1732 N N . ASP A 1 210 ? 0.023 4.250 19.666 1.00 95.56 210 ASP A N 1
ATOM 1733 C CA . ASP A 1 210 ? -0.894 4.398 20.801 1.00 95.56 210 ASP A CA 1
ATOM 1734 C C . ASP A 1 210 ? -2.361 4.298 20.337 1.00 95.56 210 ASP A C 1
ATOM 1736 O O . ASP A 1 210 ? -3.172 3.607 20.958 1.00 95.56 210 ASP A O 1
ATOM 1740 N N . SER A 1 211 ? -2.690 4.877 19.176 1.00 96.31 211 SER A N 1
ATOM 1741 C CA . SER A 1 211 ? -4.005 4.728 18.535 1.00 96.31 211 SER A CA 1
ATOM 1742 C C . SER A 1 211 ? -4.290 3.311 18.029 1.00 96.31 211 SER A C 1
ATOM 1744 O O . SER A 1 211 ? -5.441 2.874 18.081 1.00 96.31 211 SER A O 1
ATOM 1746 N N . ALA A 1 212 ? -3.270 2.572 17.579 1.00 96.38 212 ALA A N 1
ATOM 1747 C CA . ALA A 1 212 ? -3.412 1.176 17.162 1.00 96.38 212 ALA A CA 1
ATOM 1748 C C . ALA A 1 212 ? -3.574 0.220 18.354 1.00 96.38 212 ALA A C 1
ATOM 1750 O O . ALA A 1 212 ? -4.348 -0.733 18.271 1.00 96.38 212 ALA A O 1
ATOM 1751 N N . TYR A 1 213 ? -2.898 0.501 19.471 1.00 96.69 213 TYR A N 1
ATOM 1752 C CA . TYR A 1 213 ? -3.040 -0.223 20.734 1.00 96.69 213 TYR A CA 1
ATOM 1753 C C . TYR A 1 213 ? -4.434 -0.037 21.340 1.00 96.69 213 TYR A C 1
ATOM 1755 O O . TYR A 1 213 ? -5.104 -1.020 21.665 1.00 96.69 213 TYR A O 1
ATOM 1763 N N . GLN A 1 214 ? -4.912 1.211 21.397 1.00 97.06 214 GLN A N 1
ATOM 1764 C CA . GLN A 1 214 ? -6.275 1.553 21.809 1.00 97.06 214 GLN A CA 1
ATOM 1765 C C . GLN A 1 214 ? -7.326 0.817 20.960 1.00 97.06 214 GLN A C 1
ATOM 1767 O O . GLN A 1 214 ? -8.201 0.140 21.502 1.00 97.06 214 GLN A O 1
ATOM 1772 N N . ALA A 1 215 ? -7.200 0.882 19.631 1.00 97.00 215 ALA A N 1
ATOM 1773 C CA . ALA A 1 215 ? -8.109 0.198 18.717 1.00 97.00 215 ALA A CA 1
ATOM 1774 C C . ALA A 1 215 ? -8.080 -1.328 18.891 1.00 97.00 215 ALA A C 1
ATOM 1776 O O . ALA A 1 215 ? -9.134 -1.957 18.969 1.00 97.00 215 ALA A O 1
ATOM 1777 N N . GLY A 1 216 ? -6.885 -1.926 18.970 1.00 96.44 216 GLY A N 1
ATOM 1778 C CA . GLY A 1 216 ? -6.713 -3.369 19.139 1.00 96.44 216 GLY A CA 1
ATOM 1779 C C . GLY A 1 216 ? -7.382 -3.880 20.415 1.00 96.44 216 GLY A C 1
ATOM 1780 O O . GLY A 1 216 ? -8.161 -4.831 20.358 1.00 96.44 216 GLY A O 1
ATOM 1781 N N . LYS A 1 217 ? -7.163 -3.184 21.539 1.00 96.12 217 LYS A N 1
ATOM 1782 C CA . LYS A 1 217 ? -7.772 -3.510 22.835 1.00 96.12 217 LYS A CA 1
ATOM 1783 C C . LYS A 1 217 ? -9.300 -3.439 22.784 1.00 96.12 217 LYS A C 1
ATOM 1785 O O . LYS A 1 217 ? -9.979 -4.342 23.270 1.00 96.12 217 LYS A O 1
ATOM 1790 N N . ASN A 1 218 ? -9.850 -2.405 22.149 1.00 95.31 218 ASN A N 1
ATOM 1791 C CA . ASN A 1 218 ? -11.298 -2.229 22.022 1.00 95.31 218 ASN A CA 1
ATOM 1792 C C . ASN A 1 218 ? -11.937 -3.246 21.051 1.00 95.31 218 ASN A C 1
ATOM 1794 O O . ASN A 1 218 ? -13.100 -3.618 21.217 1.00 95.31 218 ASN A O 1
ATOM 1798 N N . ALA A 1 219 ? -11.179 -3.746 20.070 1.00 95.19 219 ALA A N 1
ATOM 1799 C CA . ALA A 1 219 ? -11.650 -4.710 19.078 1.00 95.19 219 ALA A CA 1
ATOM 1800 C C . ALA A 1 219 ? -11.670 -6.180 19.558 1.00 95.19 219 ALA A C 1
ATOM 1802 O O . ALA A 1 219 ? -12.315 -6.998 18.895 1.00 95.19 219 ALA A O 1
ATOM 1803 N N . LEU A 1 220 ? -11.044 -6.513 20.701 1.00 91.06 220 LEU A N 1
ATOM 1804 C CA . LEU A 1 220 ? -10.855 -7.883 21.233 1.00 91.06 220 LEU A CA 1
ATOM 1805 C C . LEU A 1 220 ? -12.085 -8.801 21.128 1.00 91.06 220 LEU A C 1
ATOM 1807 O O . LEU A 1 220 ? -11.995 -9.942 20.675 1.00 91.06 220 LEU A O 1
ATOM 1811 N N . ASN A 1 221 ? -13.256 -8.304 21.533 1.00 87.81 221 ASN A N 1
ATOM 1812 C CA . ASN A 1 221 ? -14.495 -9.088 21.552 1.00 87.81 221 ASN A CA 1
ATOM 1813 C C . ASN A 1 221 ? -15.280 -9.058 20.226 1.00 87.81 221 ASN A C 1
ATOM 1815 O O . ASN A 1 221 ? -16.275 -9.773 20.097 1.00 87.81 221 ASN A O 1
ATOM 1819 N N . LEU A 1 222 ? -14.848 -8.262 19.244 1.00 90.88 222 LEU A N 1
ATOM 1820 C CA . LEU A 1 222 ? -15.545 -8.016 17.977 1.00 90.88 222 LEU A CA 1
ATOM 1821 C C . LEU A 1 222 ? -14.831 -8.643 16.768 1.00 90.88 222 LEU A C 1
ATOM 1823 O O . LEU A 1 222 ? -15.481 -9.216 15.893 1.00 90.88 222 LEU A O 1
ATOM 1827 N N . ALA A 1 223 ? -13.500 -8.577 16.715 1.00 89.81 223 ALA A N 1
ATOM 1828 C CA . ALA A 1 223 ? -12.686 -8.976 15.562 1.00 89.81 223 ALA A CA 1
ATOM 1829 C C . ALA A 1 223 ? -12.404 -10.495 15.470 1.00 89.81 223 ALA A C 1
ATOM 1831 O O . ALA A 1 223 ? -11.343 -10.930 15.025 1.00 89.81 223 ALA A O 1
ATOM 1832 N N . LYS A 1 224 ? -13.376 -11.332 15.864 1.00 86.50 224 LYS A N 1
ATOM 1833 C CA . LYS A 1 224 ? -13.229 -12.800 15.997 1.00 86.50 224 LYS A CA 1
ATOM 1834 C C . LYS A 1 224 ? -12.903 -13.535 14.686 1.00 86.50 224 LYS A C 1
ATOM 1836 O O . LYS A 1 224 ? -12.393 -14.656 14.719 1.00 86.50 224 LYS A O 1
ATOM 1841 N N . ASP A 1 225 ? -13.241 -12.937 13.545 1.00 90.50 225 ASP A N 1
ATOM 1842 C CA . ASP A 1 225 ? -12.975 -13.480 12.208 1.00 90.50 225 ASP A CA 1
ATOM 1843 C C . ASP A 1 225 ? -11.679 -12.894 11.577 1.00 90.50 225 ASP A C 1
ATOM 1845 O O . ASP A 1 225 ? -11.080 -13.558 10.724 1.00 90.50 225 ASP A O 1
ATOM 1849 N N . GLY A 1 226 ? -11.206 -11.721 12.032 1.00 93.81 226 GLY A N 1
ATOM 1850 C CA . GLY A 1 226 ? -9.947 -11.076 11.625 1.00 93.81 226 GLY A CA 1
ATOM 1851 C C . GLY A 1 226 ? -9.905 -9.550 11.851 1.00 93.81 226 GLY A C 1
ATOM 1852 O O . GLY A 1 226 ? -10.939 -8.903 12.026 1.00 93.81 226 GLY A O 1
ATOM 1853 N N . LEU A 1 227 ? -8.702 -8.966 11.788 1.00 96.38 227 LEU A N 1
ATOM 1854 C CA . LEU A 1 227 ? -8.446 -7.514 11.866 1.00 96.38 227 LEU A CA 1
ATOM 1855 C C . LEU A 1 227 ? -7.939 -6.922 10.545 1.00 96.38 227 LEU A C 1
ATOM 1857 O O . LEU A 1 227 ? -7.236 -7.598 9.802 1.00 96.38 227 LEU A O 1
ATOM 1861 N N . ALA A 1 228 ? -8.217 -5.641 10.290 1.00 96.62 228 ALA A N 1
ATOM 1862 C CA . ALA A 1 228 ? -7.640 -4.861 9.194 1.00 96.62 228 ALA A CA 1
ATOM 1863 C C . ALA A 1 228 ? -6.860 -3.638 9.710 1.00 96.62 228 ALA A C 1
ATOM 1865 O O . ALA A 1 228 ? -7.349 -2.872 10.545 1.00 96.62 228 ALA A O 1
ATOM 1866 N N . ILE A 1 229 ? -5.667 -3.413 9.158 1.00 95.75 229 ILE A N 1
ATOM 1867 C CA . ILE A 1 229 ? -4.822 -2.251 9.450 1.00 95.75 229 ILE A CA 1
ATOM 1868 C C . ILE A 1 229 ? -4.706 -1.383 8.194 1.00 95.75 229 ILE A C 1
ATOM 1870 O O . ILE A 1 229 ? -4.286 -1.863 7.138 1.00 95.75 229 ILE A O 1
ATOM 1874 N N . SER A 1 230 ? -5.071 -0.102 8.308 1.00 92.25 230 SER A N 1
ATOM 1875 C CA . SER A 1 230 ? -5.060 0.843 7.187 1.00 92.25 230 SER A CA 1
ATOM 1876 C C . SER A 1 230 ? -3.766 1.646 7.115 1.00 92.25 230 SER A C 1
ATOM 1878 O O . SER A 1 230 ? -3.516 2.522 7.939 1.00 92.25 230 SER A O 1
ATOM 1880 N N . TYR A 1 231 ? -2.962 1.392 6.079 1.00 89.56 231 TYR A N 1
ATOM 1881 C CA . TYR A 1 231 ? -1.739 2.149 5.801 1.00 89.56 231 TYR A CA 1
ATOM 1882 C C . TYR A 1 231 ? -1.912 3.180 4.678 1.00 89.56 231 TYR A C 1
ATOM 1884 O O . TYR A 1 231 ? -0.924 3.758 4.223 1.00 89.56 231 TYR A O 1
ATOM 1892 N N . GLY A 1 232 ? -3.150 3.463 4.253 1.00 77.25 232 GLY A N 1
ATOM 1893 C CA . GLY A 1 232 ? -3.445 4.453 3.211 1.00 77.25 232 GLY A CA 1
ATOM 1894 C C . GLY A 1 232 ? -2.843 5.830 3.516 1.00 77.25 232 GLY A C 1
ATOM 1895 O O . GLY A 1 232 ? -2.057 6.345 2.723 1.00 77.25 232 GLY A O 1
ATOM 1896 N N . GLY A 1 233 ? -3.140 6.391 4.694 1.00 77.00 233 GLY A N 1
ATOM 1897 C CA . GLY A 1 233 ? -2.535 7.641 5.171 1.00 77.00 233 GLY A CA 1
ATOM 1898 C C . GLY A 1 233 ? -1.001 7.561 5.295 1.00 77.00 233 GLY A C 1
ATOM 1899 O O . GLY A 1 233 ? -0.307 8.329 4.625 1.00 77.00 233 GLY A O 1
ATOM 1900 N N . PRO A 1 234 ? -0.446 6.612 6.079 1.00 82.38 234 PRO A N 1
ATOM 1901 C CA . PRO A 1 234 ? 1.001 6.452 6.254 1.00 82.38 234 PRO A CA 1
ATOM 1902 C C . PRO A 1 234 ? 1.806 6.300 4.951 1.00 82.38 234 PRO A C 1
ATOM 1904 O O . PRO A 1 234 ? 2.831 6.959 4.791 1.00 82.38 234 PRO A O 1
ATOM 1907 N N . MET A 1 235 ? 1.347 5.493 3.984 1.00 87.69 235 MET A N 1
ATOM 1908 C CA . MET A 1 235 ? 2.043 5.289 2.698 1.00 87.69 235 MET A CA 1
ATOM 1909 C C . MET A 1 235 ? 1.968 6.508 1.763 1.00 87.69 235 MET A C 1
ATOM 1911 O O . MET A 1 235 ? 2.831 6.690 0.894 1.00 87.69 235 MET A O 1
ATOM 1915 N N . HIS A 1 236 ? 0.958 7.366 1.935 1.00 82.69 236 HIS A N 1
ATOM 1916 C CA . HIS A 1 236 ? 0.881 8.650 1.241 1.00 82.69 236 HIS A CA 1
ATOM 1917 C C . HIS A 1 236 ? 1.832 9.709 1.823 1.00 82.69 236 HIS A C 1
ATOM 1919 O O . HIS A 1 236 ? 2.133 10.682 1.130 1.00 82.69 236 HIS A O 1
ATOM 1925 N N . SER A 1 237 ? 2.370 9.509 3.033 1.00 84.94 237 SER A N 1
ATOM 1926 C CA . SER A 1 237 ? 3.294 10.463 3.648 1.00 84.94 237 SER A CA 1
ATOM 1927 C C . SER A 1 237 ? 4.556 10.701 2.809 1.00 84.94 237 SER A C 1
ATOM 1929 O O . SER A 1 237 ? 5.104 9.814 2.144 1.00 84.94 237 SER A O 1
ATOM 1931 N N . ARG A 1 238 ? 5.031 11.946 2.861 1.00 86.38 238 ARG A N 1
ATOM 1932 C CA . ARG A 1 238 ? 6.333 12.406 2.354 1.00 86.38 238 ARG A CA 1
ATOM 1933 C C . ARG A 1 238 ? 7.165 13.063 3.463 1.00 86.38 238 ARG A C 1
ATOM 1935 O O . ARG A 1 238 ? 8.135 13.760 3.177 1.00 86.38 238 ARG A O 1
ATOM 1942 N N . ARG A 1 239 ? 6.760 12.878 4.726 1.00 88.56 239 ARG A N 1
ATOM 1943 C CA . ARG A 1 239 ? 7.397 13.497 5.892 1.00 88.56 239 ARG A CA 1
ATOM 1944 C C . ARG A 1 239 ? 8.707 12.792 6.237 1.00 88.56 239 ARG A C 1
ATOM 1946 O O . ARG A 1 239 ? 8.840 11.575 6.099 1.00 88.56 239 ARG A O 1
ATOM 1953 N N . TRP A 1 240 ? 9.649 13.586 6.730 1.00 92.50 240 TRP A N 1
ATOM 1954 C CA . TRP A 1 240 ? 10.884 13.123 7.346 1.00 92.50 240 TRP A CA 1
ATOM 1955 C C . TRP A 1 240 ? 10.815 13.517 8.819 1.00 92.50 240 TRP A C 1
ATOM 1957 O O . TRP A 1 240 ? 10.661 14.701 9.120 1.00 92.50 240 TRP A O 1
ATOM 1967 N N . ILE A 1 241 ? 10.870 12.532 9.709 1.00 91.75 241 ILE A N 1
ATOM 1968 C CA . ILE A 1 241 ? 10.708 12.697 11.156 1.00 91.75 241 ILE A CA 1
ATOM 1969 C C . ILE A 1 241 ? 12.033 12.458 11.871 1.00 91.75 241 ILE A C 1
ATOM 1971 O O . ILE A 1 241 ? 12.839 11.636 11.445 1.00 91.75 241 ILE A O 1
ATOM 1975 N N . ASP A 1 242 ? 12.248 13.192 12.954 1.00 92.25 242 ASP A N 1
ATOM 1976 C CA . ASP A 1 242 ? 13.390 13.082 13.867 1.00 92.25 242 ASP A CA 1
ATOM 1977 C C . ASP A 1 242 ? 13.008 12.404 15.194 1.00 92.25 242 ASP A C 1
ATOM 1979 O O . ASP A 1 242 ? 13.869 12.169 16.034 1.00 92.25 242 ASP A O 1
ATOM 1983 N N . CYS A 1 243 ? 11.739 12.050 15.400 1.00 90.69 243 CYS A N 1
ATOM 1984 C CA . CYS A 1 243 ? 11.290 11.310 16.574 1.00 90.69 243 CYS A CA 1
ATOM 1985 C C . CYS A 1 243 ? 10.026 10.480 16.304 1.00 90.69 243 CYS A C 1
ATOM 1987 O O . CYS A 1 243 ? 9.271 10.743 15.368 1.00 90.69 243 CYS A O 1
ATOM 1989 N N . LEU A 1 244 ? 9.808 9.477 17.155 1.00 90.81 244 LEU A N 1
ATOM 1990 C CA . LEU A 1 244 ? 8.615 8.631 17.222 1.00 90.81 244 LEU A CA 1
ATOM 1991 C C . LEU A 1 244 ? 8.022 8.684 18.636 1.00 90.81 244 LEU A C 1
ATOM 1993 O O . LEU A 1 244 ? 8.745 8.941 19.598 1.00 90.81 244 LEU A O 1
ATOM 1997 N N . ARG A 1 245 ? 6.723 8.391 18.763 1.00 88.00 245 ARG A N 1
ATOM 1998 C CA . ARG A 1 245 ? 6.057 8.094 20.041 1.00 88.00 245 ARG A CA 1
ATOM 1999 C C . ARG A 1 245 ? 5.545 6.650 20.021 1.00 88.00 245 ARG A C 1
ATOM 2001 O O . ARG A 1 245 ? 4.961 6.235 19.019 1.00 88.00 245 ARG A O 1
ATOM 2008 N N . ILE A 1 246 ? 5.838 5.888 21.077 1.00 90.25 246 ILE A N 1
ATOM 2009 C CA . ILE A 1 246 ? 5.455 4.476 21.247 1.00 90.25 246 ILE A CA 1
ATOM 2010 C C . ILE A 1 246 ? 5.210 4.211 22.738 1.00 90.25 246 ILE A C 1
ATOM 2012 O O . ILE A 1 246 ? 6.152 4.278 23.524 1.00 90.25 246 ILE A O 1
ATOM 2016 N N . GLY A 1 247 ? 3.970 3.920 23.142 1.00 85.75 247 GLY A N 1
ATOM 2017 C CA . GLY A 1 247 ? 3.629 3.686 24.549 1.00 85.75 247 GLY A CA 1
ATOM 2018 C C . GLY A 1 247 ? 3.868 4.934 25.398 1.00 85.75 247 GLY A C 1
ATOM 2019 O O . GLY A 1 247 ? 4.491 4.849 26.451 1.00 85.75 247 GLY A O 1
ATOM 2020 N N . GLY A 1 248 ? 3.512 6.115 24.879 1.00 83.38 248 GLY A N 1
ATOM 2021 C CA . GLY A 1 248 ? 3.851 7.419 25.467 1.00 83.38 248 GLY A CA 1
ATOM 2022 C C . GLY A 1 248 ? 5.329 7.839 25.346 1.00 83.38 248 GLY A C 1
ATOM 2023 O O . GLY A 1 248 ? 5.609 9.034 25.196 1.00 83.38 248 GLY A O 1
ATOM 2024 N N . ASN A 1 249 ? 6.273 6.890 25.332 1.00 87.75 249 ASN A N 1
ATOM 2025 C CA . ASN A 1 249 ? 7.711 7.155 25.240 1.00 87.75 249 ASN A CA 1
ATOM 2026 C C . ASN A 1 249 ? 8.086 7.842 23.920 1.00 87.75 249 ASN A C 1
ATOM 2028 O O . ASN A 1 249 ? 7.698 7.394 22.837 1.00 87.75 249 ASN A O 1
ATOM 2032 N N . LYS A 1 250 ? 8.892 8.911 23.994 1.00 90.00 250 LYS A N 1
ATOM 2033 C CA . LYS A 1 250 ? 9.454 9.591 22.817 1.00 90.00 250 LYS A CA 1
ATOM 2034 C C . LYS A 1 250 ? 10.827 9.004 22.482 1.00 90.00 250 LYS A C 1
ATOM 2036 O O . LYS A 1 250 ? 11.794 9.274 23.187 1.00 90.00 250 LYS A O 1
ATOM 2041 N N . ILE A 1 251 ? 10.939 8.295 21.361 1.00 91.25 251 ILE A N 1
ATOM 2042 C CA . ILE A 1 251 ? 12.235 7.843 20.841 1.00 91.25 251 ILE A CA 1
ATOM 2043 C C . ILE A 1 251 ? 12.778 8.908 19.886 1.00 91.25 251 ILE A C 1
ATOM 2045 O O . ILE A 1 251 ? 12.155 9.215 18.866 1.00 91.25 251 ILE A O 1
ATOM 2049 N N . GLN A 1 252 ? 13.931 9.487 20.217 1.00 92.94 252 GLN A N 1
ATOM 2050 C CA . GLN A 1 252 ? 14.640 10.434 19.357 1.00 92.94 252 GLN A CA 1
ATOM 2051 C C . GLN A 1 252 ? 15.479 9.669 18.320 1.00 92.94 252 GLN A C 1
ATOM 2053 O O . GLN A 1 252 ? 16.198 8.731 18.653 1.00 92.94 252 GLN A O 1
ATOM 2058 N N . LEU A 1 253 ? 15.388 10.075 17.056 1.00 92.75 253 LEU A N 1
ATOM 2059 C CA . LEU A 1 253 ? 16.176 9.540 15.948 1.00 92.75 253 LEU A CA 1
ATOM 2060 C C . LEU A 1 253 ? 17.437 10.395 15.768 1.00 92.75 253 LEU A C 1
ATOM 2062 O O . LEU A 1 253 ? 17.393 11.618 15.915 1.00 92.75 253 LEU A O 1
ATOM 2066 N N . SER A 1 254 ? 18.554 9.759 15.409 1.00 92.00 254 SER A N 1
ATOM 2067 C CA . SER A 1 254 ? 19.845 10.435 15.193 1.00 92.00 254 SER A CA 1
ATOM 2068 C C . SER A 1 254 ? 19.883 11.321 13.942 1.00 92.00 254 SER A C 1
ATOM 2070 O O . SER A 1 254 ? 20.779 12.146 13.794 1.00 92.00 254 SER A O 1
ATOM 2072 N N . GLU A 1 255 ? 18.904 11.189 13.046 1.00 94.38 255 GLU A N 1
ATOM 2073 C CA . GLU A 1 255 ? 18.654 12.131 11.958 1.00 94.38 255 GLU A CA 1
ATOM 2074 C C . GLU A 1 255 ? 17.188 12.080 11.497 1.00 94.38 255 GLU A C 1
ATOM 2076 O O . GLU A 1 255 ? 16.412 11.225 11.922 1.00 94.38 255 GLU A O 1
ATOM 2081 N N . LYS A 1 256 ? 16.814 12.971 10.569 1.00 94.94 256 LYS A N 1
ATOM 2082 C CA . LYS A 1 256 ? 15.488 12.968 9.934 1.00 94.94 256 LYS A CA 1
ATOM 2083 C C . LYS A 1 256 ? 15.352 11.812 8.937 1.00 94.94 256 LYS A C 1
ATOM 2085 O O . LYS A 1 256 ? 15.954 11.856 7.858 1.00 94.94 256 LYS A O 1
ATOM 2090 N N . LEU A 1 257 ? 14.532 10.820 9.289 1.00 95.75 257 LEU A N 1
ATOM 2091 C CA . LEU A 1 257 ? 14.262 9.582 8.545 1.00 95.75 257 LEU A CA 1
ATOM 2092 C C . LEU A 1 257 ? 12.851 9.578 7.916 1.00 95.75 257 LEU A C 1
ATOM 2094 O O . LEU A 1 257 ? 11.946 10.229 8.438 1.00 95.75 257 LEU A O 1
ATOM 2098 N N . PRO A 1 258 ? 12.630 8.862 6.798 1.00 94.31 258 PRO A N 1
ATOM 2099 C CA . PRO A 1 258 ? 11.336 8.818 6.115 1.00 94.31 258 PRO A CA 1
ATOM 2100 C C . PRO A 1 258 ? 10.257 8.127 6.963 1.00 94.31 258 PRO A C 1
ATOM 2102 O O . PRO A 1 258 ? 10.348 6.944 7.288 1.00 94.31 258 PRO A O 1
ATOM 2105 N N . GLU A 1 259 ? 9.196 8.871 7.275 1.00 93.06 259 GLU A N 1
ATOM 2106 C CA . GLU A 1 259 ? 8.164 8.489 8.247 1.00 93.06 259 GLU A CA 1
ATOM 2107 C C . GLU A 1 259 ? 7.400 7.210 7.874 1.00 93.06 259 GLU A C 1
ATOM 2109 O O . GLU A 1 259 ? 7.116 6.386 8.741 1.00 93.06 259 GLU A O 1
ATOM 2114 N N . ALA A 1 260 ? 7.073 7.037 6.590 1.00 91.75 260 ALA A N 1
ATOM 2115 C CA . ALA A 1 260 ? 6.120 6.025 6.126 1.00 91.75 260 ALA A CA 1
ATOM 2116 C C . ALA A 1 260 ? 6.487 4.588 6.542 1.00 91.75 260 ALA A C 1
ATOM 2118 O O . ALA A 1 260 ? 5.601 3.797 6.849 1.00 91.75 260 ALA A O 1
ATOM 2119 N N . TYR A 1 261 ? 7.780 4.244 6.567 1.00 92.38 261 TYR A N 1
ATOM 2120 C CA . TYR A 1 261 ? 8.242 2.907 6.966 1.00 92.38 261 TYR A CA 1
ATOM 2121 C C . TYR A 1 261 ? 8.173 2.708 8.486 1.00 92.38 261 TYR A C 1
ATOM 2123 O O . TYR A 1 261 ? 7.851 1.621 8.957 1.00 92.38 261 TYR A O 1
ATOM 2131 N N . LEU A 1 262 ? 8.461 3.768 9.241 1.00 94.38 262 LEU A N 1
ATOM 2132 C CA . LEU A 1 262 ? 8.510 3.755 10.698 1.00 94.38 262 LEU A CA 1
ATOM 2133 C C . LEU A 1 262 ? 7.093 3.664 11.275 1.00 94.38 262 LEU A C 1
ATOM 2135 O O . LEU A 1 262 ? 6.791 2.737 12.021 1.00 94.38 262 LEU A O 1
ATOM 2139 N N . ILE A 1 263 ? 6.200 4.552 10.825 1.00 93.19 263 ILE A N 1
ATOM 2140 C CA . ILE A 1 263 ? 4.780 4.543 11.201 1.00 93.19 263 ILE A CA 1
ATOM 2141 C C . ILE A 1 263 ? 4.079 3.259 10.739 1.00 93.19 263 ILE A C 1
ATOM 2143 O O . ILE A 1 263 ? 3.166 2.788 11.413 1.00 93.19 263 ILE A O 1
ATOM 2147 N N . ALA A 1 264 ? 4.532 2.627 9.646 1.00 93.56 264 ALA A N 1
ATOM 2148 C CA . ALA A 1 264 ? 4.012 1.317 9.270 1.00 93.56 264 ALA A CA 1
ATOM 2149 C C . ALA A 1 264 ? 4.255 0.265 10.367 1.00 93.56 264 ALA A C 1
ATOM 2151 O O . ALA A 1 264 ? 3.310 -0.401 10.772 1.00 93.56 264 ALA A O 1
ATOM 2152 N N . GLN A 1 265 ? 5.488 0.127 10.875 1.00 93.50 265 GLN A N 1
ATOM 2153 C CA . GLN A 1 265 ? 5.787 -0.861 11.924 1.00 93.50 265 GLN A CA 1
ATOM 2154 C C . GLN A 1 265 ? 5.171 -0.510 13.279 1.00 93.50 265 GLN A C 1
ATOM 2156 O O . GLN A 1 265 ? 4.702 -1.411 13.974 1.00 93.50 265 GLN A O 1
ATOM 2161 N N . THR A 1 266 ? 5.142 0.769 13.666 1.00 94.12 266 THR A N 1
ATOM 2162 C CA . THR A 1 266 ? 4.591 1.160 14.975 1.00 94.12 266 THR A CA 1
ATOM 2163 C C . THR A 1 266 ? 3.080 0.946 15.047 1.00 94.12 266 THR A C 1
ATOM 2165 O O . THR A 1 266 ? 2.600 0.433 16.056 1.00 94.12 266 THR A O 1
ATOM 2168 N N . ILE A 1 267 ? 2.340 1.221 13.964 1.00 95.44 267 ILE A N 1
ATOM 2169 C CA . ILE A 1 267 ? 0.915 0.873 13.861 1.00 95.44 267 ILE A CA 1
ATOM 2170 C C . ILE A 1 267 ? 0.716 -0.653 13.911 1.00 95.44 267 ILE A C 1
ATOM 2172 O O . ILE A 1 267 ? -0.178 -1.108 14.626 1.00 95.44 267 ILE A O 1
ATOM 2176 N N . THR A 1 268 ? 1.531 -1.466 13.211 1.00 95.19 268 THR A N 1
ATOM 2177 C CA . THR A 1 268 ? 1.386 -2.935 13.320 1.00 95.19 268 THR A CA 1
ATOM 2178 C C . THR A 1 268 ? 1.585 -3.392 14.757 1.00 95.19 268 THR A C 1
ATOM 2180 O O . THR A 1 268 ? 0.827 -4.232 15.233 1.00 95.19 268 THR A O 1
ATOM 2183 N N . GLN A 1 269 ? 2.591 -2.852 15.457 1.00 93.31 269 GLN A N 1
ATOM 2184 C CA . GLN A 1 269 ? 2.868 -3.299 16.814 1.00 93.31 269 GLN A CA 1
ATOM 2185 C C . GLN A 1 269 ? 1.767 -2.891 17.783 1.00 93.31 269 GLN A C 1
ATOM 2187 O O . GLN A 1 269 ? 1.359 -3.718 18.589 1.00 93.31 269 GLN A O 1
ATOM 2192 N N . GLY A 1 270 ? 1.252 -1.661 17.694 1.00 95.19 270 GLY A N 1
ATOM 2193 C CA . GLY A 1 270 ? 0.126 -1.252 18.530 1.00 95.19 270 GLY A CA 1
ATOM 2194 C C . GLY A 1 270 ? -1.056 -2.207 18.346 1.00 95.19 270 GLY A C 1
ATOM 2195 O O . GLY A 1 270 ? -1.585 -2.720 19.327 1.00 95.19 270 GLY A O 1
ATOM 2196 N N . ALA A 1 271 ? -1.379 -2.567 17.100 1.00 95.44 271 ALA A N 1
ATOM 2197 C CA . ALA A 1 271 ? -2.422 -3.547 16.798 1.00 95.44 271 ALA A CA 1
ATOM 2198 C C . ALA A 1 271 ? -2.141 -4.948 17.388 1.00 95.44 271 ALA A C 1
ATOM 2200 O O . ALA A 1 271 ? -3.051 -5.559 17.945 1.00 95.44 271 ALA A O 1
ATOM 2201 N N . ILE A 1 272 ? -0.900 -5.447 17.305 1.00 93.25 272 ILE A N 1
ATOM 2202 C CA . ILE A 1 272 ? -0.487 -6.738 17.893 1.00 93.25 272 ILE A CA 1
ATOM 2203 C C . ILE A 1 272 ? -0.594 -6.706 19.423 1.00 93.25 272 ILE A C 1
ATOM 2205 O O . ILE A 1 272 ? -1.200 -7.593 20.017 1.00 93.25 272 ILE A O 1
ATOM 2209 N N . ASN A 1 273 ? -0.030 -5.677 20.056 1.00 92.69 273 ASN A N 1
ATOM 2210 C CA . ASN A 1 273 ? 0.039 -5.544 21.510 1.00 92.69 273 ASN A CA 1
ATOM 2211 C C . ASN A 1 273 ? -1.346 -5.270 22.121 1.00 92.69 273 ASN A C 1
ATOM 2213 O O . ASN A 1 273 ? -1.626 -5.714 23.231 1.00 92.69 273 ASN A O 1
ATOM 2217 N N . GLY A 1 274 ? -2.222 -4.559 21.402 1.00 93.94 274 GLY A N 1
ATOM 2218 C CA . GLY A 1 274 ? -3.607 -4.319 21.810 1.00 93.94 274 GLY A CA 1
ATOM 2219 C C . GLY A 1 274 ? -4.512 -5.536 21.602 1.00 93.94 274 GLY A C 1
ATOM 2220 O O . GLY A 1 274 ? -5.449 -5.735 22.371 1.00 93.94 274 GLY A O 1
ATOM 2221 N N . HIS A 1 275 ? -4.230 -6.370 20.595 1.00 92.75 275 HIS A N 1
ATOM 2222 C CA . HIS A 1 275 ? -5.040 -7.538 20.238 1.00 92.75 275 HIS A CA 1
ATOM 2223 C C . HIS A 1 275 ? -4.193 -8.833 20.138 1.00 92.75 275 HIS A C 1
ATOM 2225 O O . HIS A 1 275 ? -4.083 -9.413 19.050 1.00 92.75 275 HIS A O 1
ATOM 2231 N N . PRO A 1 276 ? -3.603 -9.324 21.253 1.00 75.44 276 PRO A N 1
ATOM 2232 C CA . PRO A 1 276 ? -2.588 -10.389 21.274 1.00 75.44 276 PRO A CA 1
ATOM 2233 C C . PRO A 1 276 ? -3.168 -11.800 21.046 1.00 75.44 276 PRO A C 1
ATOM 2235 O O . PRO A 1 276 ? -3.084 -12.690 21.889 1.00 75.44 276 PRO A O 1
ATOM 2238 N N . THR A 1 277 ? -3.789 -12.023 19.888 1.00 69.75 277 THR A N 1
ATOM 2239 C CA . THR A 1 277 ? -4.501 -13.263 19.542 1.00 69.75 277 THR A CA 1
ATOM 2240 C C . THR A 1 277 ? -4.068 -13.812 18.185 1.00 69.75 277 THR A C 1
ATOM 2242 O O . THR A 1 277 ? -3.867 -13.052 17.238 1.00 69.75 277 THR A O 1
ATOM 2245 N N . ASN A 1 278 ? -4.050 -15.138 18.041 1.00 86.94 278 ASN A N 1
ATOM 2246 C CA . ASN A 1 278 ? -3.764 -15.831 16.781 1.00 86.94 278 ASN A CA 1
ATOM 2247 C C . ASN A 1 278 ? -4.958 -15.770 15.791 1.00 86.94 278 ASN A C 1
ATOM 2249 O O . ASN A 1 278 ? -5.627 -16.771 15.516 1.00 86.94 278 ASN A O 1
ATOM 2253 N N . ILE A 1 279 ? -5.242 -14.572 15.272 1.00 90.38 279 ILE A N 1
ATOM 2254 C CA . ILE A 1 279 ? -6.280 -14.293 14.265 1.00 90.38 279 ILE A CA 1
ATOM 2255 C C . ILE A 1 279 ? -5.665 -13.891 12.913 1.00 90.38 279 ILE A C 1
ATOM 2257 O O . ILE A 1 279 ? -4.474 -13.567 12.855 1.00 90.38 279 ILE A O 1
ATOM 2261 N N . PRO A 1 280 ? -6.446 -13.908 11.815 1.00 93.81 280 PRO A N 1
ATOM 2262 C CA . PRO A 1 280 ? -6.029 -13.347 10.535 1.00 93.81 280 PRO A CA 1
ATOM 2263 C C . PRO A 1 280 ? -5.911 -11.815 10.565 1.00 93.81 280 PRO A C 1
ATOM 2265 O O . PRO A 1 280 ? -6.776 -11.138 11.120 1.00 93.81 280 PRO A O 1
ATOM 2268 N N . PHE A 1 281 ? -4.897 -11.277 9.888 1.00 95.69 281 PHE A N 1
ATOM 2269 C CA . PHE A 1 281 ? -4.727 -9.844 9.639 1.00 95.69 281 PHE A CA 1
ATOM 2270 C C . PHE A 1 281 ? -4.858 -9.513 8.142 1.00 95.69 281 PHE A C 1
ATOM 2272 O O . PHE A 1 281 ? -4.394 -10.250 7.264 1.00 95.69 281 PHE A O 1
ATOM 2279 N N . HIS A 1 282 ? -5.454 -8.362 7.848 1.00 96.62 282 HIS A N 1
ATOM 2280 C CA . HIS A 1 282 ? -5.453 -7.720 6.542 1.00 96.62 282 HIS A CA 1
ATOM 2281 C C . HIS A 1 282 ? -4.702 -6.386 6.609 1.00 96.62 282 HIS A C 1
ATOM 2283 O O . HIS A 1 282 ? -4.823 -5.630 7.571 1.00 96.62 282 HIS A O 1
ATOM 2289 N N . ILE A 1 283 ? -3.891 -6.111 5.595 1.00 96.12 283 ILE A N 1
ATOM 2290 C CA . ILE A 1 283 ? -2.921 -5.016 5.559 1.00 96.12 283 ILE A CA 1
ATOM 2291 C C . ILE A 1 283 ? -3.226 -4.196 4.308 1.00 96.12 283 ILE A C 1
ATOM 2293 O O . ILE A 1 283 ? -2.851 -4.573 3.195 1.00 96.12 283 ILE A O 1
ATOM 2297 N N . LEU A 1 284 ? -3.947 -3.093 4.501 1.00 93.69 284 LEU A N 1
ATOM 2298 C CA . LEU A 1 284 ? -4.491 -2.278 3.418 1.00 93.69 284 LEU A CA 1
ATOM 2299 C C . LEU A 1 284 ? -3.432 -1.292 2.902 1.00 93.69 284 LEU A C 1
ATOM 2301 O O . LEU A 1 284 ? -2.935 -0.436 3.641 1.00 93.69 284 LEU A O 1
ATOM 2305 N N . GLY A 1 285 ? -3.115 -1.389 1.612 1.00 91.69 285 GLY A N 1
ATOM 2306 C CA . GLY A 1 285 ? -2.337 -0.416 0.846 1.00 91.69 285 GLY A CA 1
ATOM 2307 C C . GLY A 1 285 ? -0.817 -0.625 0.760 1.00 91.69 285 GLY A C 1
ATOM 2308 O O . GLY A 1 285 ? -0.170 0.099 -0.008 1.00 91.69 285 GLY A O 1
ATOM 2309 N N . VAL A 1 286 ? -0.208 -1.586 1.463 1.00 92.31 286 VAL A N 1
ATOM 2310 C CA . VAL A 1 286 ? 1.265 -1.733 1.518 1.00 92.31 286 VAL A CA 1
ATOM 2311 C C . VAL A 1 286 ? 1.826 -2.473 0.299 1.00 92.31 286 VAL A C 1
ATOM 2313 O O . VAL A 1 286 ? 1.881 -3.696 0.243 1.00 92.31 286 VAL A O 1
ATOM 2316 N N . GLY A 1 287 ? 2.325 -1.713 -0.680 1.00 92.06 287 GLY A N 1
ATOM 2317 C CA . GLY A 1 287 ? 2.954 -2.241 -1.901 1.00 92.06 287 GLY A CA 1
ATOM 2318 C C . GLY A 1 287 ? 4.463 -2.007 -1.985 1.00 92.06 287 GLY A C 1
ATOM 2319 O O . GLY A 1 287 ? 4.982 -1.775 -3.074 1.00 92.06 287 GLY A O 1
ATOM 2320 N N . THR A 1 288 ? 5.172 -1.964 -0.856 1.00 93.50 288 THR A N 1
ATOM 2321 C CA . THR A 1 288 ? 6.630 -1.753 -0.813 1.00 93.50 288 THR A CA 1
ATOM 2322 C C . THR A 1 288 ? 7.335 -3.064 -0.460 1.00 93.50 288 THR A C 1
ATOM 2324 O O . THR A 1 288 ? 7.037 -3.603 0.606 1.00 93.50 288 THR A O 1
ATOM 2327 N N . PRO A 1 289 ? 8.267 -3.586 -1.290 1.00 95.75 289 PRO A N 1
ATOM 2328 C CA . PRO A 1 289 ? 8.723 -4.972 -1.145 1.00 95.75 289 PRO A CA 1
ATOM 2329 C C . PRO A 1 289 ? 9.384 -5.276 0.213 1.00 95.75 289 PRO A C 1
ATOM 2331 O O . PRO A 1 289 ? 9.033 -6.272 0.842 1.00 95.75 289 PRO A O 1
ATOM 2334 N N . ILE A 1 290 ? 10.255 -4.394 0.725 1.00 95.81 290 ILE A N 1
ATOM 2335 C CA . ILE A 1 290 ? 10.879 -4.583 2.050 1.00 95.81 290 ILE A CA 1
ATOM 2336 C C . ILE A 1 290 ? 9.873 -4.515 3.212 1.00 95.81 290 ILE A C 1
ATOM 2338 O O . ILE A 1 290 ? 9.990 -5.286 4.161 1.00 95.81 290 ILE A O 1
ATOM 2342 N N . LEU A 1 291 ? 8.847 -3.656 3.131 1.00 94.88 291 LEU A N 1
ATOM 2343 C CA . LEU A 1 291 ? 7.828 -3.554 4.184 1.00 94.88 291 LEU A CA 1
ATOM 2344 C C . LEU A 1 291 ? 6.970 -4.816 4.267 1.00 94.88 291 LEU A C 1
ATOM 2346 O O . LEU A 1 291 ? 6.557 -5.187 5.356 1.00 94.88 291 LEU A O 1
ATOM 2350 N N . ILE A 1 292 ? 6.739 -5.505 3.148 1.00 95.38 292 ILE A N 1
ATOM 2351 C CA . ILE A 1 292 ? 6.038 -6.796 3.141 1.00 95.38 292 ILE A CA 1
ATOM 2352 C C . ILE A 1 292 ? 6.851 -7.861 3.886 1.00 95.38 292 ILE A C 1
ATOM 2354 O O . ILE A 1 292 ? 6.283 -8.635 4.654 1.00 95.38 292 ILE A O 1
ATOM 2358 N N . ALA A 1 293 ? 8.175 -7.877 3.709 1.00 95.50 293 ALA A N 1
ATOM 2359 C CA . ALA A 1 293 ? 9.052 -8.787 4.441 1.00 95.50 293 ALA A CA 1
ATOM 2360 C C . ALA A 1 293 ? 9.077 -8.472 5.952 1.00 95.50 293 ALA A C 1
ATOM 2362 O O . ALA A 1 293 ? 8.936 -9.389 6.759 1.00 95.50 293 ALA A O 1
ATOM 2363 N N . LEU A 1 294 ? 9.181 -7.190 6.325 1.00 95.62 294 LEU A N 1
ATOM 2364 C CA . LEU A 1 294 ? 9.171 -6.744 7.724 1.00 95.62 294 LEU A CA 1
ATOM 2365 C C . LEU A 1 294 ? 7.817 -7.001 8.412 1.00 95.62 294 LEU A C 1
ATOM 2367 O O . LEU A 1 294 ? 7.784 -7.677 9.434 1.00 95.62 294 LEU A O 1
ATOM 2371 N N . ILE A 1 295 ? 6.691 -6.588 7.815 1.00 95.06 295 ILE A N 1
ATOM 2372 C CA . ILE A 1 295 ? 5.337 -6.841 8.349 1.00 95.06 295 ILE A CA 1
ATOM 2373 C C . ILE A 1 295 ? 5.071 -8.347 8.496 1.00 95.06 295 ILE A C 1
ATOM 2375 O O . ILE A 1 295 ? 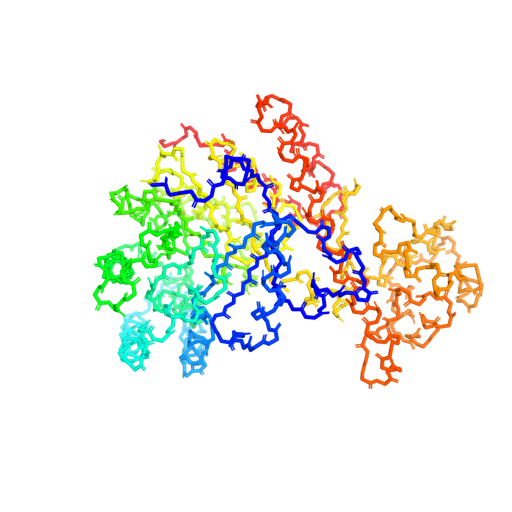4.464 -8.769 9.477 1.00 95.06 295 ILE A O 1
ATOM 2379 N N . GLY A 1 296 ? 5.552 -9.179 7.565 1.00 94.69 296 GLY A N 1
ATOM 2380 C CA . GLY A 1 296 ? 5.434 -10.637 7.668 1.00 94.69 296 GLY A CA 1
ATOM 2381 C C . GLY A 1 296 ? 6.281 -11.277 8.764 1.00 94.69 296 GLY A C 1
ATOM 2382 O O . GLY A 1 296 ? 5.910 -12.337 9.264 1.00 94.69 296 GLY A O 1
ATOM 2383 N N . TYR A 1 297 ? 7.385 -10.640 9.151 1.00 95.00 297 TYR A N 1
ATOM 2384 C CA . TYR A 1 297 ? 8.209 -11.044 10.288 1.00 95.00 297 TYR A CA 1
ATOM 2385 C C . TYR A 1 297 ? 7.641 -10.531 11.625 1.00 95.00 297 TYR A C 1
ATOM 2387 O O . TYR A 1 297 ? 7.622 -11.258 12.618 1.00 95.00 297 TYR A O 1
ATOM 2395 N N . GLN A 1 298 ? 7.090 -9.318 11.634 1.00 93.81 298 GLN A N 1
ATOM 2396 C CA . GLN A 1 298 ? 6.419 -8.713 12.783 1.00 93.81 298 GLN A CA 1
ATOM 2397 C C . GLN A 1 298 ? 5.136 -9.476 13.158 1.00 93.81 298 GLN A C 1
ATOM 2399 O O . GLN A 1 298 ? 4.946 -9.855 14.309 1.00 93.81 298 GLN A O 1
ATOM 2404 N N . LEU A 1 299 ? 4.294 -9.803 12.174 1.00 93.75 299 LEU A N 1
ATOM 2405 C CA . LEU A 1 299 ? 3.066 -10.586 12.361 1.00 93.75 299 LEU A CA 1
ATOM 2406 C C . LEU A 1 299 ? 3.295 -12.111 12.351 1.00 93.75 299 LEU A C 1
ATOM 2408 O O . LEU A 1 299 ? 2.332 -12.853 12.206 1.00 93.75 299 LEU A O 1
ATOM 2412 N N . ARG A 1 300 ? 4.526 -12.627 12.495 1.00 91.75 300 ARG A N 1
ATOM 2413 C CA . ARG A 1 300 ? 4.853 -14.055 12.254 1.00 91.75 300 ARG A CA 1
ATOM 2414 C C . ARG A 1 300 ? 3.997 -15.088 13.010 1.00 91.75 300 ARG A C 1
ATOM 2416 O O . ARG A 1 300 ? 3.830 -16.199 12.512 1.00 91.75 300 ARG A O 1
ATOM 2423 N N . HIS A 1 301 ? 3.430 -14.712 14.159 1.00 90.19 301 HIS A N 1
ATOM 2424 C CA . HIS A 1 301 ? 2.541 -15.546 14.984 1.00 90.19 301 HIS A CA 1
ATOM 2425 C C . HIS A 1 301 ? 1.037 -15.403 14.647 1.00 90.19 301 HIS A C 1
ATOM 2427 O O . HIS A 1 301 ? 0.204 -16.074 15.255 1.00 90.19 301 HIS A O 1
ATOM 2433 N N . SER A 1 302 ? 0.670 -14.547 13.686 1.00 91.75 302 SER A N 1
ATOM 2434 C CA . SER A 1 302 ? -0.688 -14.450 13.140 1.00 91.75 302 SER A CA 1
ATOM 2435 C C . SER A 1 302 ? -1.002 -15.633 12.223 1.00 91.75 302 SER A C 1
ATOM 2437 O O . SER A 1 302 ? -0.171 -16.096 11.435 1.00 91.75 302 SER A O 1
ATOM 2439 N N . LYS A 1 303 ? -2.257 -16.081 12.292 1.00 90.56 303 LYS A N 1
ATOM 2440 C CA . LYS A 1 303 ? -2.791 -17.229 11.559 1.00 90.56 303 LYS A CA 1
ATOM 2441 C C . LYS A 1 303 ? -2.569 -17.121 10.048 1.00 90.56 303 LYS A C 1
ATOM 2443 O O . LYS A 1 303 ? -1.971 -18.004 9.426 1.00 90.56 303 LYS A O 1
ATOM 2448 N N . ALA A 1 304 ? -3.019 -16.004 9.485 1.00 92.38 304 ALA A N 1
ATOM 2449 C CA . ALA A 1 304 ? -2.883 -15.632 8.085 1.00 92.38 304 ALA A CA 1
ATOM 2450 C C . ALA A 1 304 ? -2.750 -14.123 7.967 1.00 92.38 304 ALA A C 1
ATOM 2452 O O . ALA A 1 304 ? -3.355 -13.375 8.730 1.00 92.38 304 ALA A O 1
ATOM 2453 N N . ILE A 1 305 ? -2.000 -13.679 6.969 1.00 94.56 305 ILE A N 1
ATOM 2454 C CA . ILE A 1 305 ? -1.779 -12.262 6.708 1.00 94.56 305 ILE A CA 1
ATOM 2455 C C . ILE A 1 305 ? -2.020 -12.041 5.225 1.00 94.56 305 ILE A C 1
ATOM 2457 O O . ILE A 1 305 ? -1.435 -12.712 4.374 1.00 94.56 305 ILE A O 1
ATOM 2461 N N . SER A 1 306 ? -2.894 -11.101 4.906 1.00 96.00 306 SER A N 1
ATOM 2462 C CA . SER A 1 306 ? -3.227 -10.753 3.530 1.00 96.00 306 SER A CA 1
ATOM 2463 C C . SER A 1 306 ? -2.909 -9.284 3.298 1.00 96.00 306 SER A C 1
ATOM 2465 O O . SER A 1 306 ? -3.375 -8.428 4.041 1.00 96.00 306 SER A O 1
ATOM 2467 N N . ILE A 1 307 ? -2.080 -8.989 2.300 1.00 95.81 307 ILE A N 1
ATOM 2468 C CA . ILE A 1 307 ? -1.603 -7.629 2.026 1.00 95.81 307 ILE A CA 1
ATOM 2469 C C . ILE A 1 307 ? -2.093 -7.209 0.647 1.00 95.81 307 ILE A C 1
ATOM 2471 O O . ILE A 1 307 ? -1.787 -7.888 -0.330 1.00 95.81 307 ILE A O 1
ATOM 2475 N N . ASP A 1 308 ? -2.833 -6.108 0.559 1.00 94.94 308 ASP A N 1
ATOM 2476 C CA . ASP A 1 308 ? -3.219 -5.488 -0.712 1.00 94.94 308 ASP A CA 1
ATOM 2477 C C . ASP A 1 308 ? -2.301 -4.297 -1.040 1.00 94.94 308 ASP A C 1
ATOM 2479 O O . ASP A 1 308 ? -1.721 -3.662 -0.157 1.00 94.94 308 ASP A O 1
ATOM 2483 N N . SER A 1 309 ? -2.202 -3.952 -2.327 1.00 93.25 309 SER A N 1
ATOM 2484 C CA . SER A 1 309 ? -1.939 -2.564 -2.707 1.00 93.25 309 SER A CA 1
ATOM 2485 C C . SER A 1 309 ? -2.325 -2.277 -4.157 1.00 93.25 309 SER A C 1
ATOM 2487 O O . SER A 1 309 ? -2.167 -3.113 -5.048 1.00 93.25 309 SER A O 1
ATOM 2489 N N . THR A 1 310 ? -2.705 -1.026 -4.430 1.00 91.25 310 THR A N 1
ATOM 2490 C CA . THR A 1 310 ? -2.765 -0.467 -5.795 1.00 91.25 310 THR A CA 1
ATOM 2491 C C . THR A 1 310 ? -1.401 0.021 -6.311 1.00 91.25 310 THR A C 1
ATOM 2493 O O . THR A 1 310 ? -1.270 0.322 -7.499 1.00 91.25 310 THR A O 1
ATOM 2496 N N . ALA A 1 311 ? -0.371 0.097 -5.457 1.00 92.69 311 ALA A N 1
ATOM 2497 C CA . ALA A 1 311 ? 0.958 0.578 -5.841 1.00 92.69 311 ALA A CA 1
ATOM 2498 C C . ALA A 1 311 ? 1.656 -0.252 -6.942 1.00 92.69 311 ALA A C 1
ATOM 2500 O O . ALA A 1 311 ? 2.181 0.384 -7.846 1.00 92.69 311 ALA A O 1
ATOM 2501 N N . PRO A 1 312 ? 1.619 -1.604 -6.984 1.00 93.69 312 PRO A N 1
ATOM 2502 C CA . PRO A 1 312 ? 2.321 -2.397 -8.011 1.00 93.69 312 PRO A CA 1
ATOM 2503 C C . PRO A 1 312 ? 1.942 -2.027 -9.450 1.00 93.69 312 PRO A C 1
ATOM 2505 O O . PRO A 1 312 ? 2.786 -2.052 -10.345 1.00 93.69 312 PRO A O 1
ATOM 2508 N N . PHE A 1 313 ? 0.674 -1.657 -9.647 1.00 92.19 313 PHE A N 1
ATOM 2509 C CA . PHE A 1 313 ? 0.098 -1.193 -10.909 1.00 92.19 313 PHE A CA 1
ATOM 2510 C C . PHE A 1 313 ? 0.470 0.268 -11.209 1.00 92.19 313 PHE A C 1
ATOM 2512 O O . PHE A 1 313 ? 0.939 0.569 -12.302 1.00 92.19 313 PHE A O 1
ATOM 2519 N N . LYS A 1 314 ? 0.324 1.168 -10.227 1.00 93.00 314 LYS A N 1
ATOM 2520 C CA . LYS A 1 314 ? 0.683 2.593 -10.366 1.00 93.00 314 LYS A CA 1
ATOM 2521 C C . LYS A 1 314 ? 2.178 2.771 -10.655 1.00 93.00 314 LYS A C 1
ATOM 2523 O O . LYS A 1 314 ? 2.545 3.459 -11.600 1.00 93.00 314 LYS A O 1
ATOM 2528 N N . ASP A 1 315 ? 3.019 2.087 -9.885 1.00 95.44 315 ASP A N 1
ATOM 2529 C CA . ASP A 1 315 ? 4.478 2.089 -9.991 1.00 95.44 315 ASP A CA 1
ATOM 2530 C C . ASP A 1 315 ? 4.944 1.555 -11.356 1.00 95.44 315 ASP A C 1
ATOM 2532 O O . ASP A 1 315 ? 5.789 2.176 -11.999 1.00 95.44 315 ASP A O 1
ATOM 2536 N N . ALA A 1 316 ? 4.330 0.474 -11.854 1.00 94.31 316 ALA A N 1
ATOM 2537 C CA . ALA A 1 316 ? 4.588 -0.060 -13.195 1.00 94.31 316 ALA A CA 1
ATOM 2538 C C . ALA A 1 316 ? 4.321 0.964 -14.316 1.00 94.31 316 ALA A C 1
ATOM 2540 O O . ALA A 1 316 ? 5.010 0.955 -15.338 1.00 94.31 316 ALA A O 1
ATOM 2541 N N . PHE A 1 317 ? 3.330 1.844 -14.135 1.00 92.44 317 PHE A N 1
ATOM 2542 C CA . PHE A 1 317 ? 2.948 2.844 -15.136 1.00 92.44 317 PHE A CA 1
ATOM 2543 C C . PHE A 1 317 ? 3.884 4.064 -15.115 1.00 92.44 317 PHE A C 1
ATOM 2545 O O . PHE A 1 317 ? 4.162 4.622 -16.170 1.00 92.44 317 PHE A O 1
ATOM 2552 N N . ILE A 1 318 ? 4.449 4.422 -13.954 1.00 94.25 318 ILE A N 1
ATOM 2553 C CA . ILE A 1 318 ? 5.447 5.503 -13.807 1.00 94.25 318 ILE A CA 1
ATOM 2554 C C . ILE A 1 318 ? 6.909 5.012 -13.883 1.00 94.25 318 ILE A C 1
ATOM 2556 O O . ILE A 1 318 ? 7.812 5.619 -13.302 1.00 94.25 318 ILE A O 1
ATOM 2560 N N . GLY A 1 319 ? 7.154 3.892 -14.573 1.00 94.44 319 GLY A N 1
ATOM 2561 C CA . GLY A 1 319 ? 8.504 3.379 -14.826 1.00 94.44 319 GLY A CA 1
ATOM 2562 C C . GLY A 1 319 ? 9.244 2.906 -13.570 1.00 94.44 319 GLY A C 1
ATOM 2563 O O . GLY A 1 319 ? 10.436 3.185 -13.417 1.00 94.44 319 GLY A O 1
ATOM 2564 N N . LYS A 1 320 ? 8.558 2.210 -12.653 1.00 96.44 320 LYS A N 1
ATOM 2565 C CA . LYS A 1 320 ? 9.166 1.569 -11.477 1.00 96.44 320 LYS A CA 1
ATOM 2566 C C . LYS A 1 320 ? 8.934 0.058 -11.480 1.00 96.44 320 LYS A C 1
ATOM 2568 O O . LYS A 1 320 ? 7.803 -0.421 -11.584 1.00 96.44 320 LYS A O 1
ATOM 2573 N N . LEU A 1 321 ? 10.023 -0.684 -11.303 1.00 95.62 321 LEU A N 1
ATOM 2574 C CA . LEU A 1 321 ? 10.046 -2.148 -11.254 1.00 95.62 321 LEU A CA 1
ATOM 2575 C C . LEU A 1 321 ? 10.546 -2.610 -9.882 1.00 95.62 321 LEU A C 1
ATOM 2577 O O . LEU A 1 321 ? 11.423 -1.982 -9.291 1.00 95.62 321 LEU A O 1
ATOM 2581 N N . TYR A 1 322 ? 9.983 -3.685 -9.339 1.00 95.50 322 TYR A N 1
ATOM 2582 C CA . TYR A 1 322 ? 10.366 -4.206 -8.022 1.00 95.50 322 TYR A CA 1
ATOM 2583 C C . TYR A 1 322 ? 11.489 -5.251 -8.117 1.00 95.50 322 TYR A C 1
ATOM 2585 O O . TYR A 1 322 ? 11.523 -6.047 -9.051 1.00 95.50 322 TYR A O 1
ATOM 2593 N N . GLY A 1 323 ? 12.408 -5.273 -7.149 1.00 89.06 323 GLY A N 1
ATOM 2594 C CA . GLY A 1 323 ? 13.462 -6.293 -7.045 1.00 89.06 323 GLY A CA 1
ATOM 2595 C C . GLY A 1 323 ? 13.106 -7.410 -6.056 1.00 89.06 323 GLY A C 1
ATOM 2596 O O . GLY A 1 323 ? 12.601 -7.124 -4.973 1.00 89.06 323 GLY A O 1
ATOM 2597 N N . TYR A 1 324 ? 13.400 -8.674 -6.398 1.00 75.38 324 TYR A N 1
ATOM 2598 C CA . TYR A 1 324 ? 13.250 -9.833 -5.486 1.00 75.38 324 TYR A CA 1
ATOM 2599 C C . TYR A 1 324 ? 14.529 -10.663 -5.269 1.00 75.38 324 TYR A C 1
ATOM 2601 O O . TYR A 1 324 ? 14.562 -11.484 -4.356 1.00 75.38 324 TYR A O 1
ATOM 2609 N N . LYS A 1 325 ? 15.561 -10.494 -6.109 1.00 71.69 325 LYS A N 1
ATOM 2610 C CA . LYS A 1 325 ? 16.887 -11.108 -5.907 1.00 71.69 325 LYS A CA 1
ATOM 2611 C C . LYS A 1 325 ? 17.744 -10.246 -4.977 1.00 71.69 325 LYS A C 1
ATOM 2613 O O . LYS A 1 325 ? 18.319 -10.749 -4.019 1.00 71.69 325 LYS A O 1
ATOM 2618 N N . ASN A 1 326 ? 17.763 -8.939 -5.248 1.00 66.38 326 ASN A N 1
ATOM 2619 C CA . ASN A 1 326 ? 18.634 -7.972 -4.595 1.00 66.38 326 ASN A CA 1
ATOM 2620 C C . ASN A 1 326 ? 17.779 -6.958 -3.821 1.00 66.38 326 ASN A C 1
ATOM 2622 O O . ASN A 1 326 ? 16.932 -6.284 -4.412 1.00 66.38 326 ASN A O 1
ATOM 2626 N N . ALA A 1 327 ? 18.023 -6.837 -2.514 1.00 79.31 327 ALA A N 1
ATOM 2627 C CA . ALA A 1 327 ? 17.684 -5.671 -1.690 1.00 79.31 327 ALA A CA 1
ATOM 2628 C C . ALA A 1 327 ? 16.199 -5.236 -1.577 1.00 79.31 327 ALA A C 1
ATOM 2630 O O . ALA A 1 327 ? 15.939 -4.199 -0.983 1.00 79.31 327 ALA A O 1
ATOM 2631 N N . TYR A 1 328 ? 15.213 -5.967 -2.119 1.00 92.25 328 TYR A N 1
ATOM 2632 C CA . TYR A 1 328 ? 13.765 -5.656 -2.012 1.00 92.25 328 TYR A CA 1
ATOM 2633 C C . TYR A 1 328 ? 13.391 -4.184 -2.311 1.00 92.25 328 TYR A C 1
ATOM 2635 O O . TYR A 1 328 ? 12.534 -3.570 -1.664 1.00 92.25 328 TYR A O 1
ATOM 2643 N N . LEU A 1 329 ? 14.041 -3.622 -3.334 1.00 91.38 329 LEU A N 1
ATOM 2644 C CA . LEU A 1 329 ? 13.907 -2.223 -3.743 1.00 91.38 329 LEU A CA 1
ATOM 2645 C C . LEU A 1 329 ? 12.751 -1.979 -4.722 1.00 91.38 329 LEU A C 1
ATOM 2647 O O . LEU A 1 329 ? 12.345 -2.857 -5.487 1.00 91.38 329 LEU A O 1
ATOM 2651 N N . LYS A 1 330 ? 12.301 -0.719 -4.766 1.00 93.50 330 LYS A N 1
ATOM 2652 C CA . LYS A 1 330 ? 11.620 -0.136 -5.930 1.00 93.50 330 LYS A CA 1
ATOM 2653 C C . LYS A 1 330 ? 12.670 0.538 -6.813 1.00 93.50 330 LYS A C 1
ATOM 2655 O O . LYS A 1 330 ? 13.255 1.543 -6.417 1.00 93.50 330 LYS A O 1
ATOM 2660 N N . MET A 1 331 ? 12.927 -0.028 -7.985 1.00 93.19 331 MET A N 1
ATOM 2661 C CA . MET A 1 331 ? 13.959 0.420 -8.920 1.00 93.19 331 MET A CA 1
ATOM 2662 C C . MET A 1 331 ? 13.384 1.431 -9.918 1.00 93.19 331 MET A C 1
ATOM 2664 O O . MET A 1 331 ? 12.246 1.294 -10.365 1.00 93.19 331 MET A O 1
ATOM 2668 N N . ASP A 1 332 ? 14.174 2.442 -10.285 1.00 94.94 332 ASP A N 1
ATOM 2669 C CA . ASP A 1 332 ? 13.867 3.313 -11.423 1.00 94.94 332 ASP A CA 1
ATOM 2670 C C . ASP A 1 332 ? 14.235 2.586 -12.718 1.00 94.94 332 ASP A C 1
ATOM 2672 O O . ASP A 1 332 ? 15.386 2.188 -12.889 1.00 94.94 332 ASP A O 1
ATOM 2676 N N . MET A 1 333 ? 13.266 2.403 -13.612 1.00 95.75 333 MET A N 1
ATOM 2677 C CA . MET A 1 333 ? 13.411 1.592 -14.823 1.00 95.75 333 MET A CA 1
ATOM 2678 C C . MET A 1 333 ? 14.568 2.064 -15.718 1.00 95.75 333 MET A C 1
ATOM 2680 O O . MET A 1 333 ? 15.352 1.245 -16.185 1.00 95.75 333 MET A O 1
ATOM 2684 N N . PHE A 1 334 ? 14.745 3.379 -15.875 1.00 96.81 334 PHE A N 1
ATOM 2685 C CA . PHE A 1 334 ? 15.836 3.951 -16.671 1.00 96.81 334 PHE A CA 1
ATOM 2686 C C . PHE A 1 334 ? 17.204 3.773 -16.001 1.00 96.81 334 PHE A C 1
ATOM 2688 O O . PHE A 1 334 ? 18.189 3.532 -16.690 1.00 96.81 334 PHE A O 1
ATOM 2695 N N . LYS A 1 335 ? 17.281 3.836 -14.661 1.00 95.56 335 LYS A N 1
ATOM 2696 C CA . LYS A 1 335 ? 18.519 3.509 -13.927 1.00 95.56 335 LYS A CA 1
ATOM 2697 C C . LYS A 1 335 ? 18.871 2.024 -14.005 1.00 95.56 335 LYS A C 1
ATOM 2699 O O . LYS A 1 335 ? 20.052 1.702 -14.037 1.00 95.56 335 LYS A O 1
ATOM 2704 N N . LEU A 1 336 ? 17.871 1.141 -14.034 1.00 94.69 336 LEU A N 1
ATOM 2705 C CA . LEU A 1 336 ? 18.071 -0.298 -14.204 1.00 94.69 336 LEU A CA 1
ATOM 2706 C C . LEU A 1 336 ? 18.638 -0.612 -15.595 1.00 94.69 336 LEU A C 1
ATOM 2708 O O . LEU A 1 336 ? 19.676 -1.258 -15.681 1.00 94.69 336 LEU A O 1
ATOM 2712 N N . VAL A 1 337 ? 18.025 -0.079 -16.660 1.00 97.00 337 VAL A N 1
ATOM 2713 C CA . VAL A 1 337 ? 18.550 -0.206 -18.034 1.00 97.00 337 VAL A CA 1
ATOM 2714 C C . VAL A 1 337 ? 19.952 0.393 -18.140 1.00 97.00 337 VAL A C 1
ATOM 2716 O O . VAL A 1 337 ? 20.852 -0.269 -18.642 1.00 97.00 337 VAL A O 1
ATOM 2719 N N . ALA A 1 338 ? 20.173 1.601 -17.610 1.00 97.19 338 ALA A N 1
ATOM 2720 C CA . ALA A 1 338 ? 21.493 2.226 -17.611 1.00 97.19 338 ALA A CA 1
ATOM 2721 C C . ALA A 1 338 ? 22.556 1.362 -16.911 1.00 97.19 338 ALA A C 1
ATOM 2723 O O . ALA A 1 338 ? 23.649 1.206 -17.441 1.00 97.19 338 ALA A O 1
ATOM 2724 N N . TYR A 1 339 ? 22.239 0.776 -15.752 1.00 94.69 339 TYR A N 1
ATOM 2725 C CA . TYR A 1 339 ? 23.150 -0.128 -15.048 1.00 94.69 339 TYR A CA 1
ATOM 2726 C C . TYR A 1 339 ? 23.472 -1.379 -15.882 1.00 94.69 339 TYR A C 1
ATOM 2728 O O . TYR A 1 339 ? 24.644 -1.686 -16.069 1.00 94.69 339 TYR A O 1
ATOM 2736 N N . CYS A 1 340 ? 22.458 -2.037 -16.453 1.00 95.75 340 CYS A N 1
ATOM 2737 C CA . CYS A 1 340 ? 22.635 -3.180 -17.355 1.00 95.75 340 CYS A CA 1
ATOM 2738 C C . CYS A 1 340 ? 23.535 -2.854 -18.561 1.00 95.75 340 CYS A C 1
ATOM 2740 O O . CYS A 1 340 ? 24.475 -3.593 -18.836 1.00 95.75 340 CYS A O 1
ATOM 2742 N N . LEU A 1 341 ? 23.310 -1.716 -19.230 1.00 97.31 341 LEU A N 1
ATOM 2743 C CA . LEU A 1 341 ? 24.113 -1.271 -20.378 1.00 97.31 341 LEU A CA 1
ATOM 2744 C C . LEU A 1 341 ? 25.563 -0.901 -20.002 1.00 97.31 341 LEU A C 1
ATOM 2746 O O . LEU A 1 341 ? 26.471 -1.139 -20.790 1.00 97.31 341 LEU A O 1
ATOM 2750 N N . ILE A 1 342 ? 25.799 -0.323 -18.816 1.00 96.69 342 ILE A N 1
ATOM 2751 C CA . ILE A 1 342 ? 27.152 0.039 -18.340 1.00 96.69 342 ILE A CA 1
ATOM 2752 C C . ILE A 1 342 ? 27.945 -1.202 -17.899 1.00 96.69 342 ILE A C 1
ATOM 2754 O O . ILE A 1 342 ? 29.164 -1.233 -18.044 1.00 96.69 342 ILE A O 1
ATOM 2758 N N . GLN A 1 343 ? 27.275 -2.217 -17.346 1.00 94.81 343 GLN A N 1
ATOM 2759 C CA . GLN A 1 343 ? 27.899 -3.487 -16.947 1.00 94.81 343 GLN A CA 1
ATOM 2760 C C . GLN A 1 343 ? 27.997 -4.510 -18.086 1.00 94.81 343 GLN A C 1
ATOM 2762 O O . GLN A 1 343 ? 28.622 -5.545 -17.894 1.00 94.81 343 GLN A O 1
ATOM 2767 N N . ASP A 1 344 ? 27.387 -4.229 -19.239 1.00 95.44 344 ASP A N 1
ATOM 2768 C CA . ASP A 1 344 ? 27.242 -5.153 -20.371 1.00 95.44 344 ASP A CA 1
ATOM 2769 C C . ASP A 1 344 ? 26.517 -6.469 -20.015 1.00 95.44 344 ASP A C 1
ATOM 2771 O O . ASP A 1 344 ? 26.819 -7.546 -20.522 1.00 95.44 344 ASP A O 1
ATOM 2775 N N . VAL A 1 345 ? 25.536 -6.376 -19.107 1.00 94.62 345 VAL A N 1
ATOM 2776 C CA . VAL A 1 345 ? 24.729 -7.508 -18.623 1.00 94.62 345 VAL A CA 1
ATOM 2777 C C . VAL A 1 345 ? 23.241 -7.200 -18.830 1.00 94.62 345 VAL A C 1
ATOM 2779 O O . VAL A 1 345 ? 22.693 -6.362 -18.104 1.00 94.62 345 VAL A O 1
ATOM 2782 N N . PRO A 1 346 ? 22.560 -7.872 -19.780 1.00 95.25 346 PRO A N 1
ATOM 2783 C CA . PRO A 1 346 ? 21.116 -7.765 -19.986 1.00 95.25 346 PRO A CA 1
ATOM 2784 C C . PRO A 1 346 ? 20.286 -7.964 -18.710 1.00 95.25 346 PRO A C 1
ATOM 2786 O O . PRO A 1 346 ? 20.646 -8.733 -17.816 1.00 95.25 346 PRO A O 1
ATOM 2789 N N . PHE A 1 347 ? 19.126 -7.307 -18.623 1.00 94.44 347 PHE A N 1
ATOM 2790 C CA . PHE A 1 347 ? 18.172 -7.611 -17.555 1.00 94.44 347 PHE A CA 1
ATOM 2791 C C . PHE A 1 347 ? 17.448 -8.932 -17.845 1.00 94.44 347 PHE A C 1
ATOM 2793 O O . PHE A 1 347 ? 16.586 -8.987 -18.718 1.00 94.44 347 PHE A O 1
ATOM 2800 N N . GLU A 1 348 ? 17.737 -9.968 -17.057 1.00 91.56 348 GLU A N 1
ATOM 2801 C CA . GLU A 1 348 ? 17.046 -11.259 -17.124 1.00 91.56 348 GLU A CA 1
ATOM 2802 C C . GLU A 1 348 ? 16.190 -11.558 -15.888 1.00 91.56 348 GLU A C 1
ATOM 2804 O O . GLU A 1 348 ? 16.659 -11.516 -14.736 1.00 91.56 348 GLU A O 1
ATOM 2809 N N . ASP A 1 349 ? 14.953 -12.008 -16.125 1.00 92.25 349 ASP A N 1
ATOM 2810 C CA . ASP A 1 349 ? 14.063 -12.449 -15.057 1.00 92.25 349 ASP A CA 1
ATOM 2811 C C . ASP A 1 349 ? 13.294 -13.751 -15.329 1.00 92.25 349 ASP A C 1
ATOM 2813 O O . ASP A 1 349 ? 12.988 -14.109 -16.463 1.00 92.25 349 ASP A O 1
ATOM 2817 N N . LYS A 1 350 ? 12.946 -14.446 -14.237 1.00 92.75 350 LYS A N 1
ATOM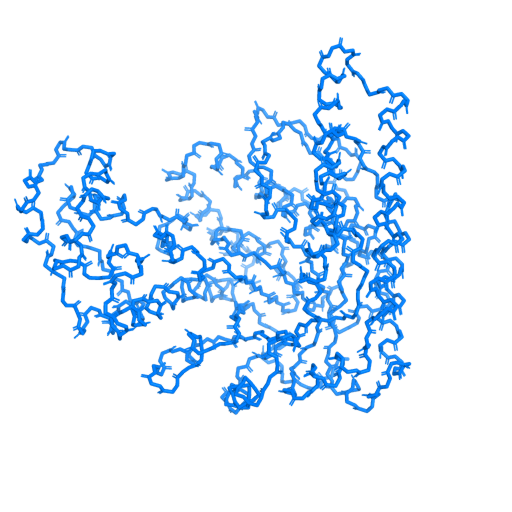 2818 C CA . LYS A 1 350 ? 12.153 -15.688 -14.212 1.00 92.75 350 LYS A CA 1
ATOM 2819 C C . LYS A 1 350 ? 10.665 -15.429 -13.924 1.00 92.75 350 LYS A C 1
ATOM 2821 O O . LYS A 1 350 ? 9.902 -16.359 -13.671 1.00 92.75 350 LYS A O 1
ATOM 2826 N N . SER A 1 351 ? 10.252 -14.163 -13.920 1.00 94.88 351 SER A N 1
ATOM 2827 C CA . SER A 1 351 ? 8.852 -13.759 -13.915 1.00 94.88 351 SER A CA 1
ATOM 2828 C C . SER A 1 351 ? 8.185 -14.143 -15.242 1.00 94.88 351 SER A C 1
ATOM 2830 O O . SER A 1 351 ? 8.600 -13.638 -16.289 1.00 94.88 351 SER A O 1
ATOM 2832 N N . PRO A 1 352 ? 7.098 -14.939 -15.236 1.00 95.38 352 PRO A N 1
ATOM 2833 C CA . PRO A 1 352 ? 6.421 -15.357 -16.464 1.00 95.38 352 PRO A CA 1
ATOM 2834 C C . PRO A 1 352 ? 5.745 -14.179 -17.188 1.00 95.38 352 PRO A C 1
ATOM 2836 O O . PRO A 1 352 ? 5.386 -14.285 -18.354 1.00 95.38 352 PRO A O 1
ATOM 2839 N N . PHE A 1 353 ? 5.587 -13.030 -16.519 1.00 96.00 353 PHE A N 1
ATOM 2840 C CA . PHE A 1 353 ? 5.120 -11.789 -17.139 1.00 96.00 353 PHE A CA 1
ATOM 2841 C C . PHE A 1 353 ? 6.219 -11.039 -17.900 1.00 96.00 353 PHE A C 1
ATOM 2843 O O . PHE A 1 353 ? 5.903 -10.344 -18.857 1.00 96.00 353 PHE A O 1
ATOM 2850 N N . TYR A 1 354 ? 7.486 -11.171 -17.486 1.00 96.19 354 TYR A N 1
ATOM 2851 C CA . TYR A 1 354 ? 8.616 -10.652 -18.259 1.00 96.19 354 TYR A CA 1
ATOM 2852 C C . TYR A 1 354 ? 8.921 -11.591 -19.430 1.00 96.19 354 TYR A C 1
ATOM 2854 O O . TYR A 1 354 ? 8.956 -11.147 -20.572 1.00 96.19 354 TYR A O 1
ATOM 2862 N N . GLN A 1 355 ? 9.026 -12.898 -19.162 1.00 96.00 355 GLN A N 1
ATOM 2863 C CA . GLN A 1 355 ? 9.364 -13.908 -20.169 1.00 96.00 355 GLN A CA 1
ATOM 2864 C C . GLN A 1 355 ? 8.360 -13.938 -21.332 1.00 96.00 355 GLN A C 1
ATOM 2866 O O . GLN A 1 355 ? 8.769 -13.779 -22.476 1.00 96.00 355 GLN A O 1
ATOM 2871 N N . SER A 1 356 ? 7.050 -14.032 -21.066 1.00 95.44 356 SER A N 1
ATOM 2872 C CA . SER A 1 356 ? 6.040 -14.019 -22.140 1.00 95.44 356 SER A CA 1
ATOM 2873 C C . SER A 1 356 ? 5.908 -12.674 -22.866 1.00 95.44 356 SER A C 1
ATOM 2875 O O . SER A 1 356 ? 5.287 -12.628 -23.923 1.00 95.44 356 SER A O 1
ATOM 2877 N N . PHE A 1 357 ? 6.462 -11.584 -22.324 1.00 96.94 357 PHE A N 1
ATOM 2878 C CA . PHE A 1 357 ? 6.543 -10.308 -23.036 1.00 96.94 357 PHE A CA 1
ATOM 2879 C C . PHE A 1 357 ? 7.792 -10.260 -23.927 1.00 96.94 357 PHE A C 1
ATOM 2881 O O . PHE A 1 357 ? 7.667 -9.952 -25.105 1.00 96.94 357 PHE A O 1
ATOM 2888 N N . ALA A 1 358 ? 8.965 -10.637 -23.405 1.00 96.25 358 ALA A N 1
ATOM 2889 C CA . ALA A 1 358 ? 10.219 -10.724 -24.164 1.00 96.25 358 ALA A CA 1
ATOM 2890 C C . ALA A 1 358 ? 10.139 -11.725 -25.336 1.00 96.25 358 ALA A C 1
ATOM 2892 O O . ALA A 1 358 ? 10.702 -11.492 -26.395 1.00 96.25 358 ALA A O 1
ATOM 2893 N N . GLN A 1 359 ? 9.369 -12.809 -25.177 1.00 95.56 359 GLN A N 1
ATOM 2894 C CA . GLN A 1 359 ? 9.065 -13.775 -26.245 1.00 95.56 359 GLN A CA 1
ATOM 2895 C C . GLN A 1 359 ? 8.171 -13.220 -27.368 1.00 95.56 359 GLN A C 1
ATOM 2897 O O . GLN A 1 359 ? 8.088 -13.835 -28.426 1.00 95.56 359 GLN A O 1
ATOM 2902 N N . LYS A 1 360 ? 7.462 -12.106 -27.136 1.00 96.62 360 LYS A N 1
ATOM 2903 C CA . LYS A 1 360 ? 6.611 -11.439 -28.138 1.00 96.62 360 LYS A CA 1
ATOM 2904 C C . LYS A 1 360 ? 7.261 -10.168 -28.701 1.00 96.62 360 LYS A C 1
ATOM 2906 O O . LYS A 1 360 ? 6.991 -9.795 -29.838 1.00 96.62 360 LYS A O 1
ATOM 2911 N N . TYR A 1 361 ? 8.081 -9.507 -27.892 1.00 97.06 361 TYR A N 1
ATOM 2912 C CA . TYR A 1 361 ? 8.744 -8.246 -28.189 1.00 97.06 361 TYR A CA 1
ATOM 2913 C C . TYR A 1 361 ? 10.208 -8.364 -27.749 1.00 97.06 361 TYR A C 1
ATOM 2915 O O . TYR A 1 361 ? 10.512 -8.215 -26.563 1.00 97.06 361 TYR A O 1
ATOM 2923 N N . GLU A 1 362 ? 11.073 -8.695 -28.707 1.00 95.62 362 GLU A N 1
ATOM 2924 C CA . GLU A 1 362 ? 12.486 -9.029 -28.498 1.00 95.62 362 GLU A CA 1
ATOM 2925 C C . GLU A 1 362 ? 13.304 -7.858 -27.915 1.00 95.62 362 GLU A C 1
ATOM 2927 O O . GLU A 1 362 ? 12.928 -6.693 -28.038 1.00 95.62 362 GLU A O 1
ATOM 2932 N N . HIS A 1 363 ? 14.417 -8.169 -27.241 1.00 97.56 363 HIS A N 1
ATOM 2933 C CA . HIS A 1 363 ? 15.271 -7.197 -26.547 1.00 97.56 363 HIS A CA 1
ATOM 2934 C C . HIS A 1 363 ? 16.686 -7.157 -27.134 1.00 97.56 363 HIS A C 1
ATOM 2936 O O . HIS A 1 363 ? 17.563 -7.901 -26.691 1.00 97.56 363 HIS A O 1
ATOM 2942 N N . ASP A 1 364 ? 16.947 -6.222 -28.045 1.00 97.88 364 ASP A N 1
ATOM 2943 C CA . ASP A 1 364 ? 18.299 -5.943 -28.534 1.00 97.88 364 ASP A CA 1
ATOM 2944 C C . ASP A 1 364 ? 19.053 -4.982 -27.593 1.00 97.88 364 ASP A C 1
ATOM 2946 O O . ASP A 1 364 ? 19.180 -3.771 -27.806 1.00 97.88 364 ASP A O 1
ATOM 2950 N N . TRP A 1 365 ? 19.584 -5.558 -26.512 1.00 97.75 365 TRP A N 1
ATOM 2951 C CA . TRP A 1 365 ? 20.460 -4.853 -25.573 1.00 97.75 365 TRP A CA 1
ATOM 2952 C C . TRP A 1 365 ? 21.737 -4.330 -26.233 1.00 97.75 365 TRP A C 1
ATOM 2954 O O . TRP A 1 365 ? 22.208 -3.257 -25.853 1.00 97.75 365 TRP A O 1
ATOM 2964 N N . LYS A 1 366 ? 22.292 -5.062 -27.208 1.00 97.44 366 LYS A N 1
ATOM 2965 C CA . LYS A 1 366 ? 23.569 -4.718 -27.838 1.00 97.44 366 LYS A CA 1
ATOM 2966 C C . LYS A 1 366 ? 23.403 -3.538 -28.791 1.00 97.44 366 LYS A C 1
ATOM 2968 O O . LYS A 1 366 ? 24.124 -2.554 -28.661 1.00 97.44 366 LYS A O 1
ATOM 2973 N N . GLY A 1 367 ? 22.417 -3.579 -29.681 1.00 97.62 367 GLY A N 1
ATOM 2974 C CA . GLY A 1 367 ? 22.127 -2.473 -30.584 1.00 97.62 367 GLY A CA 1
ATOM 2975 C C . GLY A 1 367 ? 21.800 -1.189 -29.835 1.00 97.62 367 GLY A C 1
ATOM 2976 O O . GLY A 1 367 ? 22.330 -0.149 -30.209 1.00 97.62 367 GLY A O 1
ATOM 2977 N N . LEU A 1 368 ? 21.049 -1.227 -28.722 1.00 97.69 368 LEU A N 1
ATOM 2978 C CA . LEU A 1 368 ? 20.830 -0.012 -27.922 1.00 97.69 368 LEU A CA 1
ATOM 2979 C C . LEU A 1 368 ? 22.121 0.504 -27.270 1.00 97.69 368 LEU A C 1
ATOM 2981 O O . LEU A 1 368 ? 22.357 1.714 -27.233 1.00 97.69 368 LEU A O 1
ATOM 2985 N N . ARG A 1 369 ? 22.952 -0.402 -26.745 1.00 97.38 369 ARG A N 1
ATOM 2986 C CA . ARG A 1 369 ? 24.248 -0.084 -26.131 1.00 97.38 369 ARG A CA 1
ATOM 2987 C C . ARG A 1 369 ? 25.183 0.603 -27.129 1.00 97.38 369 ARG A C 1
ATOM 2989 O O . ARG A 1 369 ? 25.778 1.631 -26.799 1.00 97.38 369 ARG A O 1
ATOM 2996 N N . ASP A 1 370 ? 25.257 0.071 -28.344 1.00 96.50 370 ASP A N 1
ATOM 2997 C CA . ASP A 1 370 ? 26.091 0.586 -29.428 1.00 96.50 370 ASP A CA 1
ATOM 2998 C C . ASP A 1 370 ? 25.507 1.900 -29.987 1.00 96.50 370 ASP A C 1
ATOM 3000 O O . ASP A 1 370 ? 26.226 2.890 -30.120 1.00 96.50 370 ASP A O 1
ATOM 3004 N N . LYS A 1 371 ? 24.179 1.980 -30.176 1.00 96.19 371 LYS A N 1
ATOM 3005 C CA . LYS A 1 371 ? 23.435 3.188 -30.598 1.00 96.19 371 LYS A CA 1
ATOM 3006 C C . LYS A 1 371 ? 23.576 4.363 -29.622 1.00 96.19 371 LYS A C 1
ATOM 3008 O O . LYS A 1 371 ? 23.594 5.516 -30.048 1.00 96.19 371 LYS A O 1
ATOM 3013 N N . LEU A 1 372 ? 23.677 4.090 -28.318 1.00 95.81 372 LEU A N 1
ATOM 3014 C CA . LEU A 1 372 ? 23.930 5.093 -27.272 1.00 95.81 372 LEU A CA 1
ATOM 3015 C C . LEU A 1 372 ? 25.426 5.367 -27.031 1.00 95.81 372 LEU A C 1
ATOM 3017 O O . LEU A 1 372 ? 25.751 6.292 -26.278 1.00 95.81 372 LEU A O 1
ATOM 3021 N N . GLY A 1 373 ? 26.324 4.590 -27.651 1.00 95.62 373 GLY A N 1
ATOM 3022 C CA . GLY A 1 373 ? 27.776 4.707 -27.509 1.00 95.62 373 GLY A CA 1
ATOM 3023 C C . GLY A 1 373 ? 28.279 4.435 -26.088 1.00 95.62 373 GLY A C 1
ATOM 3024 O O . GLY A 1 373 ? 29.166 5.149 -25.615 1.00 95.62 373 GLY A O 1
ATOM 3025 N N . VAL A 1 374 ? 27.681 3.469 -25.379 1.00 96.25 374 VAL A N 1
ATOM 3026 C CA . VAL A 1 374 ? 27.918 3.257 -23.939 1.00 96.25 374 VAL A CA 1
ATOM 3027 C C . VAL A 1 374 ? 29.338 2.754 -23.658 1.00 96.25 374 VAL A C 1
ATOM 3029 O O . VAL A 1 374 ? 29.837 1.815 -24.286 1.00 96.25 374 VAL A O 1
ATOM 3032 N N . ARG A 1 375 ? 29.979 3.379 -22.665 1.00 93.19 375 ARG A N 1
ATOM 3033 C CA . ARG A 1 375 ? 31.329 3.071 -22.176 1.00 93.19 375 ARG A CA 1
ATOM 3034 C C . ARG A 1 375 ? 31.286 2.708 -20.683 1.00 93.19 375 ARG A C 1
ATOM 3036 O O . ARG A 1 375 ? 30.445 3.255 -19.967 1.00 93.19 375 ARG A O 1
ATOM 3043 N N . PRO A 1 376 ? 32.216 1.875 -20.170 1.00 88.56 376 PRO A N 1
ATOM 3044 C CA . PRO A 1 376 ? 32.241 1.480 -18.755 1.00 88.56 376 PRO A CA 1
ATOM 3045 C C . PRO A 1 376 ? 32.350 2.641 -17.750 1.00 88.56 376 PRO A C 1
ATOM 3047 O O . PRO A 1 376 ? 32.013 2.472 -16.583 1.00 88.56 376 PRO A O 1
ATOM 3050 N N . ASN A 1 377 ? 32.814 3.818 -18.187 1.00 92.75 377 ASN A N 1
ATOM 3051 C CA . ASN A 1 377 ? 32.947 5.019 -17.360 1.00 92.75 377 ASN A CA 1
ATOM 3052 C C . ASN A 1 377 ? 31.735 5.974 -17.411 1.00 92.75 377 ASN A C 1
ATOM 3054 O O . ASN A 1 377 ? 31.773 7.011 -16.749 1.00 92.75 377 ASN A O 1
ATOM 3058 N N . ASN A 1 378 ? 30.671 5.674 -18.168 1.00 94.56 378 ASN A N 1
ATOM 3059 C CA . ASN A 1 378 ? 29.442 6.473 -18.112 1.00 94.56 378 ASN A CA 1
ATOM 3060 C C . ASN A 1 378 ? 28.761 6.327 -16.750 1.00 94.56 378 ASN A C 1
ATOM 3062 O O . ASN A 1 378 ? 28.665 5.222 -16.215 1.00 94.56 378 ASN A O 1
ATOM 3066 N N . THR A 1 379 ? 28.199 7.410 -16.204 1.00 95.94 379 THR A N 1
ATOM 3067 C CA . THR A 1 379 ? 27.423 7.273 -14.966 1.00 95.94 379 THR A CA 1
ATOM 3068 C C . THR A 1 379 ? 25.995 6.808 -15.243 1.00 95.94 379 THR A C 1
ATOM 3070 O O . THR A 1 379 ? 25.331 7.223 -16.199 1.00 95.94 379 THR A O 1
ATOM 3073 N N . VAL A 1 380 ? 25.453 6.015 -14.313 1.00 95.38 380 VAL A N 1
ATOM 3074 C CA . VAL A 1 380 ? 24.033 5.613 -14.296 1.00 95.38 380 VAL A CA 1
ATOM 3075 C C . VAL A 1 380 ? 23.095 6.836 -14.299 1.00 95.38 380 VAL A C 1
ATOM 3077 O O . VAL A 1 380 ? 21.942 6.722 -14.707 1.00 95.38 380 VAL A O 1
ATOM 3080 N N . LYS A 1 381 ? 23.561 8.021 -13.867 1.00 96.12 381 LYS A N 1
ATOM 3081 C CA . LYS A 1 381 ? 22.788 9.272 -13.906 1.00 96.12 381 LYS A CA 1
ATOM 3082 C C . LYS A 1 381 ? 22.669 9.825 -15.331 1.00 96.12 381 LYS A C 1
ATOM 3084 O O . LYS A 1 381 ? 21.551 10.132 -15.735 1.00 96.12 381 LYS A O 1
ATOM 3089 N N . GLU A 1 382 ? 23.779 9.942 -16.065 1.00 96.38 382 GLU A N 1
ATOM 3090 C CA . GLU A 1 382 ? 23.792 10.424 -17.460 1.00 96.38 382 GLU A CA 1
ATOM 3091 C C . GLU A 1 382 ? 22.942 9.530 -18.358 1.00 96.38 382 GLU A C 1
ATOM 3093 O O . GLU A 1 382 ? 22.024 9.998 -19.031 1.00 96.38 382 GLU A O 1
ATOM 3098 N N . LEU A 1 383 ? 23.231 8.226 -18.345 1.00 96.81 383 LEU A N 1
ATOM 3099 C CA . LEU A 1 383 ? 22.605 7.286 -19.265 1.00 96.81 383 LEU A CA 1
ATOM 3100 C C . LEU A 1 383 ? 21.105 7.144 -18.968 1.00 96.81 383 LEU A C 1
ATOM 3102 O O . LEU A 1 383 ? 20.297 7.139 -19.891 1.00 96.81 383 LEU A O 1
ATOM 3106 N N . ALA A 1 384 ? 20.697 7.175 -17.693 1.00 97.00 384 ALA A N 1
ATOM 3107 C CA . ALA A 1 384 ? 19.280 7.223 -17.327 1.00 97.00 384 ALA A CA 1
ATOM 3108 C C . ALA A 1 384 ? 18.586 8.564 -17.645 1.00 97.00 384 ALA A C 1
ATOM 3110 O O . ALA A 1 384 ? 17.363 8.621 -17.533 1.00 97.00 384 ALA A O 1
ATOM 3111 N N . SER A 1 385 ? 19.311 9.633 -17.999 1.00 96.25 385 SER A N 1
ATOM 3112 C CA . SER A 1 385 ? 18.719 10.854 -18.574 1.00 96.25 385 SER A CA 1
ATOM 3113 C C . SER A 1 385 ? 18.486 10.668 -20.072 1.00 96.25 385 SER A C 1
ATOM 3115 O O . SER A 1 385 ? 17.336 10.706 -20.510 1.00 96.25 385 SER A O 1
ATOM 3117 N N . LYS A 1 386 ? 19.537 10.282 -20.815 1.00 95.31 386 LYS A N 1
ATOM 3118 C CA . LYS A 1 386 ? 19.462 9.960 -22.252 1.00 95.31 386 LYS A CA 1
ATOM 3119 C C . LYS A 1 386 ? 18.330 8.975 -22.569 1.00 95.31 386 LYS A C 1
ATOM 3121 O O . LYS A 1 386 ? 17.579 9.186 -23.508 1.00 95.31 386 LYS A O 1
ATOM 3126 N N . LEU A 1 387 ? 18.150 7.938 -21.747 1.00 95.81 387 LEU A N 1
ATOM 3127 C CA . LEU A 1 387 ? 17.082 6.937 -21.894 1.00 95.81 387 LEU A CA 1
ATOM 3128 C C . LEU A 1 387 ? 15.654 7.470 -21.631 1.00 95.81 387 LEU A C 1
ATOM 3130 O O . LEU A 1 387 ? 14.688 6.811 -22.000 1.00 95.81 387 LEU A O 1
ATOM 3134 N N . ARG A 1 388 ? 15.488 8.638 -20.993 1.00 94.38 388 ARG A N 1
ATOM 3135 C CA . ARG A 1 388 ? 14.190 9.342 -20.896 1.00 94.38 388 ARG A CA 1
ATOM 3136 C C . ARG A 1 388 ? 13.973 10.280 -22.082 1.00 94.38 388 ARG A C 1
ATOM 3138 O O . ARG A 1 388 ? 12.855 10.391 -22.568 1.00 94.38 388 ARG A O 1
ATOM 3145 N N . GLU A 1 389 ? 15.046 10.917 -22.546 1.00 92.31 389 GLU A N 1
ATOM 3146 C CA . GLU A 1 389 ? 15.088 11.783 -23.737 1.00 92.31 389 GLU A CA 1
ATOM 3147 C C . GLU A 1 389 ? 14.989 10.990 -25.058 1.00 92.31 389 GLU A C 1
ATOM 3149 O O . GLU A 1 389 ? 14.693 11.565 -26.107 1.00 92.31 389 GLU A O 1
ATOM 3154 N N . ARG A 1 390 ? 15.245 9.675 -25.003 1.00 90.69 390 ARG A N 1
ATOM 3155 C CA . ARG A 1 390 ? 15.117 8.685 -26.085 1.00 90.69 390 ARG A CA 1
ATOM 3156 C C . ARG A 1 390 ? 14.175 7.541 -25.699 1.00 90.69 390 ARG A C 1
ATOM 3158 O O . ARG A 1 390 ? 14.522 6.361 -25.739 1.00 90.69 390 ARG A O 1
ATOM 3165 N N . GLY A 1 391 ? 12.980 7.914 -25.238 1.00 85.69 391 GLY A N 1
ATOM 3166 C CA . GLY A 1 391 ? 11.918 6.971 -24.880 1.00 85.69 391 GLY A CA 1
ATOM 3167 C C . GLY A 1 391 ? 11.355 6.180 -26.069 1.00 85.69 391 GLY A C 1
ATOM 3168 O O . GLY A 1 391 ? 10.825 5.090 -25.871 1.00 85.69 391 GLY A O 1
ATOM 3169 N N . ASP A 1 392 ? 11.517 6.719 -27.276 1.00 89.12 392 ASP A N 1
ATOM 3170 C CA . ASP A 1 392 ? 11.294 6.097 -28.582 1.00 89.12 392 ASP A CA 1
ATOM 3171 C C . ASP A 1 392 ? 12.237 4.908 -28.820 1.00 89.12 392 ASP A C 1
ATOM 3173 O O . ASP A 1 392 ? 11.766 3.805 -29.071 1.00 89.12 392 ASP A O 1
ATOM 3177 N N . TRP A 1 393 ? 13.550 5.066 -28.609 1.00 94.12 393 TRP A N 1
ATOM 3178 C CA . TRP A 1 393 ? 14.522 3.975 -28.823 1.00 94.12 393 TRP A CA 1
ATOM 3179 C C . TRP A 1 393 ? 14.304 2.796 -27.856 1.00 94.12 393 TRP A C 1
ATOM 3181 O O . TRP A 1 393 ? 14.686 1.661 -28.135 1.00 94.12 393 TRP A O 1
ATOM 3191 N N . LEU A 1 394 ? 13.655 3.040 -26.712 1.00 94.88 394 LEU A N 1
ATOM 3192 C CA . LEU A 1 394 ? 13.209 1.986 -25.798 1.00 94.88 394 LEU A CA 1
ATOM 3193 C C . LEU A 1 394 ? 11.974 1.219 -26.298 1.00 94.88 394 LEU A C 1
ATOM 3195 O O . LEU A 1 394 ? 11.632 0.208 -25.694 1.00 94.88 394 LEU A O 1
ATOM 3199 N N . GLN A 1 395 ? 11.276 1.672 -27.339 1.00 94.44 395 GLN A N 1
ATOM 3200 C CA . GLN A 1 395 ? 10.268 0.872 -28.040 1.00 94.44 395 GLN A CA 1
ATOM 3201 C C . GLN A 1 395 ? 10.916 -0.073 -29.050 1.00 94.44 395 GLN A C 1
ATOM 3203 O O . GLN A 1 395 ? 10.520 -1.231 -29.106 1.00 94.44 395 GLN A O 1
ATOM 3208 N N . ASP A 1 396 ? 11.915 0.406 -29.792 1.00 95.00 396 ASP A N 1
ATOM 3209 C CA . ASP A 1 396 ? 12.539 -0.359 -30.876 1.00 95.00 396 ASP A CA 1
ATOM 3210 C C . ASP A 1 396 ? 13.496 -1.436 -30.347 1.00 95.00 396 ASP A C 1
ATOM 3212 O O . ASP A 1 396 ? 13.457 -2.576 -30.799 1.00 95.00 396 ASP A O 1
ATOM 3216 N N . TYR A 1 397 ? 14.337 -1.091 -29.364 1.00 98.12 397 TYR A N 1
ATOM 3217 C CA . TYR A 1 397 ? 15.390 -1.989 -28.879 1.00 98.12 397 TYR A CA 1
ATOM 3218 C C . TYR A 1 397 ? 15.045 -2.732 -27.581 1.00 98.12 397 TYR A C 1
ATOM 3220 O O . TYR A 1 397 ? 15.491 -3.858 -27.390 1.00 98.12 397 TYR A O 1
ATOM 3228 N N . LEU A 1 398 ? 14.302 -2.121 -26.647 1.00 97.94 398 LEU A N 1
ATOM 3229 C CA . LEU A 1 398 ? 14.046 -2.706 -25.317 1.00 97.94 398 LEU A CA 1
ATOM 3230 C C . LEU A 1 398 ? 12.570 -2.604 -24.883 1.00 97.94 398 LEU A C 1
ATOM 3232 O O . LEU A 1 398 ? 12.276 -1.964 -23.868 1.00 97.94 398 LEU A O 1
ATOM 3236 N N . PRO A 1 399 ? 11.620 -3.276 -25.555 1.00 97.44 399 PRO A N 1
ATOM 3237 C CA . PRO A 1 399 ? 10.202 -2.899 -25.511 1.00 97.44 399 PRO A CA 1
ATOM 3238 C C . PRO A 1 399 ? 9.541 -3.055 -24.124 1.00 97.44 399 PRO A C 1
ATOM 3240 O O . PRO A 1 399 ? 8.592 -2.356 -23.773 1.00 97.44 399 PRO A O 1
ATOM 3243 N N . PHE A 1 400 ? 10.082 -3.913 -23.246 1.00 97.75 400 PHE A N 1
ATOM 3244 C CA . PHE A 1 400 ? 9.630 -4.001 -21.840 1.00 97.75 400 PHE A CA 1
ATOM 3245 C C . PHE A 1 400 ? 9.959 -2.739 -21.016 1.00 97.75 400 PHE A C 1
ATOM 3247 O O . PHE A 1 400 ? 9.449 -2.571 -19.905 1.00 97.75 400 PHE A O 1
ATOM 3254 N N . PHE A 1 401 ? 10.765 -1.816 -21.547 1.00 97.12 401 PHE A N 1
ATOM 3255 C CA . PHE A 1 401 ? 11.297 -0.617 -20.891 1.00 97.12 401 PHE A CA 1
ATOM 3256 C C . PHE A 1 401 ? 10.813 0.710 -21.524 1.00 97.12 401 PHE A C 1
ATOM 3258 O O . PHE A 1 401 ? 11.098 1.774 -20.984 1.00 97.12 401 PHE A O 1
ATOM 3265 N N . THR A 1 402 ? 9.971 0.676 -22.565 1.00 96.75 402 THR A N 1
ATOM 3266 C CA . THR A 1 402 ? 9.331 1.860 -23.185 1.00 96.75 402 THR A CA 1
ATOM 3267 C C . THR A 1 402 ? 8.509 2.710 -22.192 1.00 96.75 402 THR A C 1
ATOM 3269 O O . THR A 1 402 ? 7.737 2.154 -21.399 1.00 96.75 402 THR A O 1
ATOM 3272 N N . PRO A 1 403 ? 8.589 4.052 -22.182 1.00 94.88 403 PRO A N 1
ATOM 3273 C CA . PRO A 1 403 ? 7.695 4.879 -21.366 1.00 94.88 403 PRO A CA 1
ATOM 3274 C C . PRO A 1 403 ? 6.218 4.634 -21.719 1.00 94.88 403 PRO A C 1
ATOM 3276 O O . PRO A 1 403 ? 5.866 4.567 -22.890 1.00 94.88 403 PRO A O 1
ATOM 3279 N N . ILE A 1 404 ? 5.332 4.509 -20.723 1.00 92.88 404 ILE A N 1
ATOM 3280 C CA . ILE A 1 404 ? 3.890 4.346 -20.983 1.00 92.88 404 ILE A CA 1
ATOM 3281 C C . ILE A 1 404 ? 3.281 5.727 -21.263 1.00 92.88 404 ILE A C 1
ATOM 3283 O O . ILE A 1 404 ? 2.989 6.488 -20.341 1.00 92.88 404 ILE A O 1
ATOM 3287 N N . THR A 1 405 ? 3.105 6.041 -22.546 1.00 89.19 405 THR A N 1
ATOM 3288 C CA . THR A 1 405 ? 2.456 7.264 -23.044 1.00 89.19 405 THR A CA 1
ATOM 3289 C C . THR A 1 405 ? 1.051 6.963 -23.588 1.00 89.19 405 THR A C 1
ATOM 3291 O O . THR A 1 405 ? 0.609 5.813 -23.624 1.00 89.19 405 THR A O 1
ATOM 3294 N N . GLY A 1 406 ? 0.330 8.008 -24.009 1.00 85.06 406 GLY A N 1
ATOM 3295 C CA . GLY A 1 406 ? -0.920 7.880 -24.771 1.00 85.06 406 GLY A CA 1
ATOM 3296 C C . GLY A 1 406 ? -0.729 7.688 -26.282 1.00 85.06 406 GLY A C 1
ATOM 3297 O O . GLY A 1 406 ? -1.721 7.568 -26.986 1.00 85.06 406 GLY A O 1
ATOM 3298 N N . THR A 1 407 ? 0.516 7.684 -26.775 1.00 87.44 407 THR A N 1
ATOM 3299 C CA . THR A 1 407 ? 0.860 7.574 -28.208 1.00 87.44 407 THR A CA 1
ATOM 3300 C C . THR A 1 407 ? 1.239 6.155 -28.640 1.00 87.44 407 THR A C 1
ATOM 3302 O O . THR A 1 407 ? 1.472 5.922 -29.821 1.00 87.44 407 THR A O 1
ATOM 3305 N N . LEU A 1 408 ? 1.318 5.211 -27.697 1.00 91.56 408 LEU A N 1
ATOM 3306 C CA . LEU A 1 408 ? 1.587 3.801 -27.978 1.00 91.56 408 LEU A CA 1
ATOM 3307 C C . LEU A 1 408 ? 0.376 3.120 -28.632 1.00 91.56 408 LEU A C 1
ATOM 3309 O O . LEU A 1 408 ? -0.766 3.366 -28.238 1.00 91.56 408 LEU A O 1
ATOM 3313 N N . GLU A 1 409 ? 0.642 2.196 -29.557 1.00 94.19 409 GLU A N 1
ATOM 3314 C CA . GLU A 1 409 ? -0.365 1.292 -30.127 1.00 94.19 409 GLU A CA 1
ATOM 3315 C C . GLU A 1 409 ? -1.106 0.534 -29.004 1.00 94.19 409 GLU A C 1
ATOM 3317 O O . GLU A 1 409 ? -0.515 0.140 -27.995 1.00 94.19 409 GLU A O 1
ATOM 3322 N N . ALA A 1 410 ? -2.423 0.370 -29.144 1.00 93.75 410 ALA A N 1
ATOM 3323 C CA . ALA A 1 410 ? -3.314 -0.064 -28.073 1.00 93.75 410 ALA A CA 1
ATOM 3324 C C . ALA A 1 410 ? -3.046 -1.492 -27.557 1.00 93.75 410 ALA A C 1
ATOM 3326 O O . ALA A 1 410 ? -3.144 -1.724 -26.347 1.00 93.75 410 ALA A O 1
ATOM 3327 N N . ALA A 1 411 ? -2.702 -2.445 -28.428 1.00 94.50 411 ALA A N 1
ATOM 3328 C CA . ALA A 1 411 ? -2.374 -3.814 -28.040 1.00 94.50 411 ALA A CA 1
ATOM 3329 C C . ALA A 1 411 ? -0.993 -3.902 -27.370 1.00 94.50 411 ALA A C 1
ATOM 3331 O O . ALA A 1 411 ? -0.890 -4.497 -26.295 1.00 94.50 411 ALA A O 1
ATOM 3332 N N . PHE A 1 412 ? 0.036 -3.243 -27.914 1.00 95.88 412 PHE A N 1
ATOM 3333 C CA . PHE A 1 412 ? 1.349 -3.102 -27.268 1.00 95.88 412 PHE A CA 1
ATOM 3334 C C . PHE A 1 412 ? 1.227 -2.442 -25.886 1.00 95.88 412 PHE A C 1
ATOM 3336 O O . PHE A 1 412 ? 1.745 -2.948 -24.889 1.00 95.88 412 PHE A O 1
ATOM 3343 N N . LEU A 1 413 ? 0.465 -1.349 -25.796 1.00 95.12 413 LEU A N 1
ATOM 3344 C CA . LEU A 1 413 ? 0.163 -0.645 -24.552 1.00 95.12 413 LEU A CA 1
ATOM 3345 C C . LEU A 1 413 ? -0.555 -1.549 -23.539 1.00 95.12 413 LEU A C 1
ATOM 3347 O O . LEU A 1 413 ? -0.249 -1.498 -22.344 1.00 95.12 413 LEU A O 1
ATOM 3351 N N . GLN A 1 414 ? -1.504 -2.378 -23.982 1.00 93.81 414 GLN A N 1
ATOM 3352 C CA . GLN A 1 414 ? -2.179 -3.347 -23.118 1.00 93.81 414 GLN A CA 1
ATOM 3353 C C . GLN A 1 414 ? -1.209 -4.425 -22.613 1.00 93.81 414 GLN A C 1
ATOM 3355 O O . GLN A 1 414 ? -1.178 -4.689 -21.407 1.00 93.81 414 GLN A O 1
ATOM 3360 N N . ASP A 1 415 ? -0.407 -5.013 -23.501 1.00 95.62 415 ASP A N 1
ATOM 3361 C CA . ASP A 1 415 ? 0.571 -6.046 -23.159 1.00 95.62 415 ASP A CA 1
ATOM 3362 C C . ASP A 1 415 ? 1.612 -5.516 -22.172 1.00 95.62 415 ASP A C 1
ATOM 3364 O O . ASP A 1 415 ? 1.835 -6.130 -21.130 1.00 95.62 415 ASP A O 1
ATOM 3368 N N . LEU A 1 416 ? 2.179 -4.334 -22.427 1.00 96.12 416 LEU A N 1
ATOM 3369 C CA . LEU A 1 416 ? 3.193 -3.713 -21.575 1.00 96.12 416 LEU A CA 1
ATOM 3370 C C . LEU A 1 416 ? 2.645 -3.380 -20.178 1.00 96.12 416 LEU A C 1
ATOM 3372 O O . LEU A 1 416 ? 3.315 -3.606 -19.163 1.00 96.12 416 LEU A O 1
ATOM 3376 N N . ARG A 1 417 ? 1.394 -2.902 -20.101 1.00 94.88 417 ARG A N 1
ATOM 3377 C CA . ARG A 1 417 ? 0.688 -2.665 -18.830 1.00 94.88 417 ARG A CA 1
ATOM 3378 C C . ARG A 1 417 ? 0.478 -3.963 -18.046 1.00 94.88 417 ARG A C 1
ATOM 3380 O O . ARG A 1 417 ? 0.728 -3.979 -16.839 1.00 94.88 417 ARG A O 1
ATOM 3387 N N . ILE A 1 418 ? 0.050 -5.043 -18.705 1.00 95.38 418 ILE A N 1
ATOM 3388 C CA . ILE A 1 418 ? -0.165 -6.356 -18.072 1.00 95.38 418 ILE A CA 1
ATOM 3389 C C . ILE A 1 418 ? 1.168 -6.984 -17.648 1.00 95.38 418 ILE A C 1
ATOM 3391 O O . ILE A 1 418 ? 1.267 -7.495 -16.530 1.00 95.38 418 ILE A O 1
ATOM 3395 N N . ALA A 1 419 ? 2.202 -6.892 -18.483 1.00 96.19 419 ALA A N 1
ATOM 3396 C CA . ALA A 1 419 ? 3.526 -7.443 -18.233 1.00 96.19 419 ALA A CA 1
ATOM 3397 C C . ALA A 1 419 ? 4.212 -6.768 -17.035 1.00 96.19 419 ALA A C 1
ATOM 3399 O O . ALA A 1 419 ? 4.611 -7.453 -16.093 1.00 96.19 419 ALA A O 1
ATOM 3400 N N . ARG A 1 420 ? 4.282 -5.428 -16.990 1.00 96.12 420 ARG A N 1
ATOM 3401 C CA . ARG A 1 420 ? 4.914 -4.714 -15.863 1.00 96.12 420 ARG A CA 1
ATOM 3402 C C . ARG A 1 420 ? 4.127 -4.815 -14.562 1.00 96.12 420 ARG A C 1
ATOM 3404 O O . ARG A 1 420 ? 4.716 -5.067 -13.510 1.00 96.12 420 ARG A O 1
ATOM 3411 N N . ALA A 1 421 ? 2.803 -4.644 -14.606 1.00 95.19 421 ALA A N 1
ATOM 3412 C CA . ALA A 1 421 ? 1.985 -4.792 -13.404 1.00 95.19 421 ALA A CA 1
ATOM 3413 C C . ALA A 1 421 ? 2.044 -6.242 -12.898 1.00 95.19 421 ALA A C 1
ATOM 3415 O O . ALA A 1 421 ? 2.244 -6.472 -11.707 1.00 95.19 421 ALA A O 1
ATOM 3416 N N . GLY A 1 422 ? 1.930 -7.223 -13.799 1.00 95.38 422 GLY A N 1
ATOM 3417 C CA . GLY A 1 422 ? 2.094 -8.645 -13.505 1.00 95.38 422 GLY A CA 1
ATOM 3418 C C . GLY A 1 422 ? 3.453 -8.972 -12.891 1.00 95.38 422 GLY A C 1
ATOM 3419 O O . GLY A 1 422 ? 3.492 -9.635 -11.858 1.00 95.38 422 GLY A O 1
ATOM 3420 N N . TYR A 1 423 ? 4.544 -8.436 -13.445 1.00 96.25 423 TYR A N 1
ATOM 3421 C CA . TYR A 1 423 ? 5.894 -8.547 -12.892 1.00 96.25 423 TYR A CA 1
ATOM 3422 C C . TYR A 1 423 ? 5.965 -8.013 -11.449 1.00 96.25 423 TYR A C 1
ATOM 3424 O O . TYR A 1 423 ? 6.370 -8.750 -10.549 1.00 96.25 423 TYR A O 1
ATOM 3432 N N . ASN A 1 424 ? 5.491 -6.787 -11.191 1.00 96.44 424 ASN A N 1
ATOM 3433 C CA . ASN A 1 424 ? 5.505 -6.204 -9.843 1.00 96.44 424 ASN A CA 1
ATOM 3434 C C . ASN A 1 424 ? 4.640 -7.019 -8.856 1.00 96.44 424 ASN A C 1
ATOM 3436 O O . ASN A 1 424 ? 5.078 -7.295 -7.739 1.00 96.44 424 ASN A O 1
ATOM 3440 N N . TYR A 1 425 ? 3.447 -7.474 -9.264 1.00 95.56 425 TYR A N 1
ATOM 3441 C CA . TYR A 1 425 ? 2.600 -8.363 -8.452 1.00 95.56 425 TYR A CA 1
ATOM 3442 C C . TYR A 1 425 ? 3.260 -9.735 -8.192 1.00 95.56 425 TYR A C 1
ATOM 3444 O O . TYR A 1 425 ? 3.143 -10.275 -7.090 1.00 95.56 425 TYR A O 1
ATOM 3452 N N . TRP A 1 426 ? 3.976 -10.298 -9.171 1.00 95.19 426 TRP A N 1
ATOM 3453 C CA . TRP A 1 426 ? 4.697 -11.568 -9.041 1.00 95.19 426 TRP A CA 1
ATOM 3454 C C . TRP A 1 426 ? 5.879 -11.458 -8.070 1.00 95.19 426 TRP A C 1
ATOM 3456 O O . TRP A 1 426 ? 6.044 -12.346 -7.234 1.00 95.19 426 TRP A O 1
ATOM 3466 N N . VAL A 1 427 ? 6.635 -10.353 -8.102 1.00 95.81 427 VAL A N 1
ATOM 3467 C CA . VAL A 1 427 ? 7.715 -10.067 -7.140 1.00 95.81 427 VAL A CA 1
ATOM 3468 C C . VAL A 1 427 ? 7.186 -10.083 -5.706 1.00 95.81 427 VAL A C 1
ATOM 3470 O O . VAL A 1 427 ? 7.720 -10.809 -4.864 1.00 95.81 427 VAL A O 1
ATOM 3473 N N . LEU A 1 428 ? 6.090 -9.365 -5.432 1.00 95.75 428 LEU A N 1
ATOM 3474 C CA . LEU A 1 428 ? 5.495 -9.353 -4.093 1.00 95.75 428 LEU A CA 1
ATOM 3475 C C . LEU A 1 428 ? 4.962 -10.740 -3.694 1.00 95.75 428 LEU A C 1
ATOM 3477 O O . LEU A 1 428 ? 5.186 -11.173 -2.565 1.00 95.75 428 LEU A O 1
ATOM 3481 N N . LYS A 1 429 ? 4.373 -11.505 -4.628 1.00 94.31 429 LYS A N 1
ATOM 3482 C CA . LYS A 1 429 ? 4.010 -12.912 -4.383 1.00 94.31 429 LYS A CA 1
ATOM 3483 C C . LYS A 1 429 ? 5.222 -13.781 -4.012 1.00 94.31 429 LYS A C 1
ATOM 3485 O O . LYS A 1 429 ? 5.090 -14.612 -3.113 1.00 94.31 429 LYS A O 1
ATOM 3490 N N . GLN A 1 430 ? 6.390 -13.624 -4.646 1.00 94.62 430 GLN A N 1
ATOM 3491 C CA . GLN A 1 430 ? 7.571 -14.415 -4.265 1.00 94.62 430 GLN A CA 1
ATOM 3492 C C . GLN A 1 430 ? 8.060 -14.074 -2.852 1.00 94.62 430 GLN A C 1
ATOM 3494 O O . GLN A 1 430 ? 8.370 -14.995 -2.096 1.00 94.62 430 GLN A O 1
ATOM 3499 N N . ILE A 1 431 ? 8.038 -12.798 -2.448 1.00 95.50 431 ILE A N 1
ATOM 3500 C CA . ILE A 1 431 ? 8.329 -12.390 -1.060 1.00 95.50 431 ILE A CA 1
ATOM 3501 C C . ILE A 1 431 ? 7.331 -13.055 -0.099 1.00 95.50 431 ILE A C 1
ATOM 3503 O O . ILE A 1 431 ? 7.741 -13.688 0.874 1.00 95.50 431 ILE A O 1
ATOM 3507 N N . CYS A 1 432 ? 6.035 -13.052 -0.430 1.00 95.00 432 CYS A N 1
ATOM 3508 C CA . CYS A 1 432 ? 5.015 -13.738 0.366 1.00 95.00 432 CYS A CA 1
ATOM 3509 C C . CYS A 1 432 ? 5.217 -15.262 0.467 1.00 95.00 432 CYS A C 1
ATOM 3511 O O . CYS A 1 432 ? 4.891 -15.871 1.488 1.00 95.00 432 CYS A O 1
ATOM 3513 N N . ARG A 1 433 ? 5.770 -15.906 -0.569 1.00 93.69 433 ARG A N 1
ATOM 3514 C CA . ARG A 1 433 ? 6.152 -17.328 -0.517 1.00 93.69 433 ARG A CA 1
ATOM 3515 C C . ARG A 1 433 ? 7.388 -17.562 0.355 1.00 93.69 433 ARG A C 1
ATOM 3517 O O . ARG A 1 433 ? 7.421 -18.564 1.062 1.00 93.69 433 ARG A O 1
ATOM 3524 N N . LYS A 1 434 ? 8.372 -16.653 0.356 1.00 94.31 434 LYS A N 1
ATOM 3525 C CA . LYS A 1 434 ? 9.547 -16.738 1.246 1.00 94.31 434 LYS A CA 1
ATOM 3526 C C . LYS A 1 434 ? 9.157 -16.577 2.719 1.00 94.31 434 LYS A C 1
ATOM 3528 O O . LYS A 1 434 ? 9.597 -17.390 3.523 1.00 94.31 434 LYS A O 1
ATOM 3533 N N . VAL A 1 435 ? 8.262 -15.638 3.044 1.00 93.75 435 VAL A N 1
ATOM 3534 C CA . VAL A 1 435 ? 7.676 -15.493 4.392 1.00 93.75 435 VAL A CA 1
ATOM 3535 C C . VAL A 1 435 ? 6.940 -16.772 4.823 1.00 93.75 435 VAL A C 1
ATOM 3537 O O . VAL A 1 435 ? 7.265 -17.337 5.868 1.00 93.75 435 VAL A O 1
ATOM 3540 N N . ARG A 1 436 ? 6.018 -17.304 3.996 1.00 92.56 436 ARG A N 1
ATOM 3541 C CA . ARG A 1 436 ? 5.329 -18.589 4.273 1.00 92.56 436 ARG A CA 1
ATOM 3542 C C . ARG A 1 436 ? 6.303 -19.733 4.559 1.00 92.56 436 ARG A C 1
ATOM 3544 O O . ARG A 1 436 ? 6.075 -20.493 5.491 1.00 92.56 436 ARG A O 1
ATOM 3551 N N . ALA A 1 437 ? 7.377 -19.836 3.777 1.00 93.19 437 ALA A N 1
ATOM 3552 C CA . ALA A 1 437 ? 8.383 -20.892 3.884 1.00 93.19 437 ALA A CA 1
ATOM 3553 C C . ALA A 1 437 ? 9.415 -20.684 5.014 1.00 93.19 437 ALA A C 1
ATOM 3555 O O . ALA A 1 437 ? 10.363 -21.467 5.113 1.00 93.19 437 ALA A O 1
ATOM 3556 N N . LYS A 1 438 ? 9.279 -19.629 5.833 1.00 93.38 438 LYS A N 1
ATOM 3557 C CA . LYS A 1 438 ? 10.178 -19.352 6.964 1.00 93.38 438 LYS A CA 1
ATOM 3558 C C . LYS A 1 438 ? 9.489 -19.128 8.304 1.00 93.38 438 LYS A C 1
ATOM 3560 O O . LYS A 1 438 ? 10.085 -19.486 9.309 1.00 93.38 438 LYS A O 1
ATOM 3565 N N . ARG A 1 439 ? 8.239 -18.652 8.350 1.00 90.12 439 ARG A N 1
ATOM 3566 C CA . ARG A 1 439 ? 7.540 -18.315 9.612 1.00 90.12 439 ARG A CA 1
ATOM 3567 C C . ARG A 1 439 ? 7.451 -19.426 10.676 1.00 90.12 439 ARG A C 1
ATOM 3569 O O . ARG A 1 439 ? 7.163 -19.112 11.821 1.00 90.12 439 ARG A O 1
ATOM 3576 N N . SER A 1 440 ? 7.647 -20.695 10.313 1.00 89.62 440 SER A N 1
ATOM 3577 C CA . SER A 1 440 ? 7.615 -21.840 11.238 1.00 89.62 440 SER A CA 1
ATOM 3578 C C . SER A 1 440 ? 8.946 -22.120 11.950 1.00 89.62 440 SER A C 1
ATOM 3580 O O . SER A 1 440 ? 8.966 -22.923 12.873 1.00 89.62 440 SER A O 1
ATOM 3582 N N . ASP A 1 441 ? 10.045 -21.492 11.526 1.00 94.50 441 ASP A N 1
ATOM 3583 C CA . ASP A 1 441 ? 11.358 -21.544 12.176 1.00 94.50 441 ASP A CA 1
ATOM 3584 C C . ASP A 1 441 ? 11.796 -20.098 12.416 1.00 94.50 441 ASP A C 1
ATOM 3586 O O . ASP A 1 441 ? 12.301 -19.424 11.516 1.00 94.50 441 ASP A O 1
ATOM 3590 N N . GLU A 1 442 ? 11.556 -19.604 13.631 1.00 92.38 442 GLU A N 1
ATOM 3591 C CA . GLU A 1 442 ? 11.837 -18.220 14.019 1.00 92.38 442 GLU A CA 1
ATOM 3592 C C . GLU A 1 442 ? 13.313 -17.850 13.807 1.00 92.38 442 GLU A C 1
ATOM 3594 O O . GLU A 1 442 ? 13.610 -16.775 13.286 1.00 92.38 442 GLU A O 1
ATOM 3599 N N . ASN A 1 443 ? 14.238 -18.775 14.078 1.00 94.88 443 ASN A N 1
ATOM 3600 C CA . ASN A 1 443 ? 15.671 -18.560 13.900 1.00 94.88 443 ASN A CA 1
ATOM 3601 C C . ASN A 1 443 ? 16.066 -18.474 12.416 1.00 94.88 443 ASN A C 1
ATOM 3603 O O . ASN A 1 443 ? 16.865 -17.618 12.030 1.00 94.88 443 ASN A O 1
ATOM 3607 N N . ALA A 1 444 ? 15.515 -19.324 11.542 1.00 95.81 444 ALA A N 1
ATOM 3608 C CA . ALA A 1 444 ? 15.739 -19.194 10.100 1.00 95.81 444 ALA A CA 1
ATOM 3609 C C . ALA A 1 444 ? 14.965 -18.032 9.467 1.00 95.81 444 ALA A C 1
ATOM 3611 O O . ALA A 1 444 ? 15.379 -17.561 8.404 1.00 95.81 444 ALA A O 1
ATOM 3612 N N . PHE A 1 445 ? 13.876 -17.568 10.082 1.00 95.44 445 PHE A N 1
ATOM 3613 C CA . PHE A 1 445 ? 13.151 -16.385 9.634 1.00 95.44 445 PHE A CA 1
ATOM 3614 C C . PHE A 1 445 ? 13.913 -15.105 9.992 1.00 95.44 445 PHE A C 1
ATOM 3616 O O . PHE A 1 445 ? 14.133 -14.279 9.106 1.00 95.44 445 PHE A O 1
ATOM 3623 N N . LYS A 1 446 ? 14.422 -15.004 11.227 1.00 96.12 446 LYS A N 1
ATOM 3624 C CA . LYS A 1 446 ? 15.301 -13.925 11.697 1.00 96.12 446 LYS A CA 1
ATOM 3625 C C . LYS A 1 446 ? 16.552 -13.786 10.821 1.00 96.12 446 LYS A C 1
ATOM 3627 O O . LYS A 1 446 ? 16.712 -12.782 10.129 1.00 96.12 446 LYS A O 1
ATOM 3632 N N . ARG A 1 447 ? 17.340 -14.862 10.676 1.00 96.31 447 ARG A N 1
ATOM 3633 C CA . ARG A 1 447 ? 18.528 -14.892 9.789 1.00 96.31 447 ARG A CA 1
ATOM 3634 C C . ARG A 1 447 ? 18.222 -14.600 8.313 1.00 96.31 447 ARG A C 1
ATOM 3636 O O . ARG A 1 447 ? 19.130 -14.280 7.541 1.00 96.31 447 ARG A O 1
ATOM 3643 N N . TRP A 1 448 ? 16.971 -14.773 7.876 1.00 95.31 448 TRP A N 1
ATOM 3644 C CA . TRP A 1 448 ? 16.539 -14.386 6.533 1.00 95.31 448 TRP A CA 1
ATOM 3645 C C . TRP A 1 448 ? 16.223 -12.892 6.454 1.00 95.31 448 TRP A C 1
ATOM 3647 O O . TRP A 1 448 ? 16.758 -12.235 5.562 1.00 95.31 448 TRP A O 1
ATOM 3657 N N . ILE A 1 449 ? 15.414 -12.340 7.368 1.00 95.75 449 ILE A N 1
ATOM 3658 C CA . ILE A 1 449 ? 15.047 -10.918 7.325 1.00 95.75 449 ILE A CA 1
ATOM 3659 C C . ILE A 1 449 ? 16.276 -10.027 7.550 1.00 95.75 449 ILE A C 1
ATOM 3661 O O . ILE A 1 449 ? 16.470 -9.089 6.784 1.00 95.75 449 ILE A O 1
ATOM 3665 N N . GLU A 1 450 ? 17.180 -10.398 8.463 1.00 96.06 450 GLU A N 1
ATOM 3666 C CA . GLU A 1 450 ? 18.472 -9.727 8.688 1.00 96.06 450 GLU A CA 1
ATOM 3667 C C . GLU A 1 450 ? 19.303 -9.639 7.406 1.00 96.06 450 GLU A C 1
ATOM 3669 O O . GLU A 1 450 ? 19.807 -8.576 7.054 1.00 96.06 450 GLU A O 1
ATOM 3674 N N . ARG A 1 451 ? 19.364 -10.729 6.631 1.00 95.62 451 ARG A N 1
ATOM 3675 C CA . ARG A 1 451 ? 20.043 -10.752 5.328 1.00 95.62 451 ARG A CA 1
ATOM 3676 C C . ARG A 1 451 ? 19.356 -9.860 4.294 1.00 95.62 451 ARG A C 1
ATOM 3678 O O . ARG A 1 451 ? 20.030 -9.286 3.447 1.00 95.62 451 ARG A O 1
ATOM 3685 N N . GLN A 1 452 ? 18.025 -9.763 4.308 1.00 95.44 452 GLN A N 1
ATOM 3686 C CA . GLN A 1 452 ? 17.303 -8.857 3.403 1.00 95.44 452 GLN A CA 1
ATOM 3687 C C . GLN A 1 452 ? 17.470 -7.388 3.810 1.00 95.44 452 GLN A C 1
ATOM 3689 O O . GLN A 1 452 ? 17.516 -6.529 2.933 1.00 95.44 452 GLN A O 1
ATOM 3694 N N . ILE A 1 453 ? 17.637 -7.102 5.104 1.00 95.19 453 ILE A N 1
ATOM 3695 C CA . ILE A 1 453 ? 17.971 -5.772 5.624 1.00 95.19 453 ILE A CA 1
ATOM 3696 C C . ILE A 1 453 ? 19.408 -5.398 5.260 1.00 95.19 453 ILE A C 1
ATOM 3698 O O . ILE A 1 453 ? 19.600 -4.328 4.704 1.00 95.19 453 ILE A O 1
ATOM 3702 N N . ASP A 1 454 ? 20.392 -6.275 5.474 1.00 95.38 454 ASP A N 1
ATOM 3703 C CA . ASP A 1 454 ? 21.791 -6.075 5.059 1.00 95.38 454 ASP A CA 1
ATOM 3704 C C . ASP A 1 454 ? 21.917 -5.793 3.550 1.00 95.38 454 ASP A C 1
ATOM 3706 O O . ASP A 1 454 ? 22.592 -4.856 3.121 1.00 95.38 454 ASP A O 1
ATOM 3710 N N . GLN A 1 455 ? 21.188 -6.548 2.723 1.00 94.56 455 GLN A N 1
ATOM 3711 C CA . GLN A 1 455 ? 21.109 -6.274 1.288 1.00 94.56 455 GLN A CA 1
ATOM 3712 C C . GLN A 1 455 ? 20.409 -4.935 0.997 1.00 94.56 455 GLN A C 1
ATOM 3714 O O . GLN A 1 455 ? 20.865 -4.189 0.133 1.00 94.56 455 GLN A O 1
ATOM 3719 N N . TYR A 1 456 ? 19.334 -4.590 1.718 1.00 95.06 456 TYR A N 1
ATOM 3720 C CA . TYR A 1 456 ? 18.667 -3.290 1.580 1.00 95.06 456 TYR A CA 1
ATOM 3721 C C . TYR A 1 456 ? 19.604 -2.131 1.948 1.00 95.06 456 TYR A C 1
ATOM 3723 O O . TYR A 1 456 ? 19.677 -1.149 1.212 1.00 95.06 456 TYR A O 1
ATOM 3731 N N . THR A 1 457 ? 20.338 -2.222 3.060 1.00 93.69 457 THR A N 1
ATOM 3732 C CA . THR A 1 457 ? 21.197 -1.138 3.556 1.00 93.69 457 THR A CA 1
ATOM 3733 C C . THR A 1 457 ? 22.415 -0.900 2.669 1.00 93.69 457 THR A C 1
ATOM 3735 O O . THR A 1 457 ? 22.811 0.251 2.504 1.00 93.69 457 THR A O 1
ATOM 3738 N N . LYS A 1 458 ? 22.947 -1.950 2.030 1.00 93.38 458 LYS A N 1
ATOM 3739 C CA . LYS A 1 458 ? 24.053 -1.869 1.060 1.00 93.38 458 LYS A CA 1
ATOM 3740 C C . LYS A 1 458 ? 23.673 -1.264 -0.297 1.00 93.38 458 LYS A C 1
ATOM 3742 O O . LYS A 1 458 ? 24.566 -0.863 -1.035 1.00 93.38 458 LYS A O 1
ATOM 3747 N N . THR A 1 459 ? 22.387 -1.208 -0.666 1.00 89.88 459 THR A N 1
ATOM 3748 C CA . THR A 1 459 ? 21.954 -0.756 -2.012 1.00 89.88 459 THR A CA 1
ATOM 3749 C C . THR A 1 459 ? 20.973 0.426 -2.000 1.00 89.88 459 THR A C 1
ATOM 3751 O O . THR A 1 459 ? 20.889 1.169 -2.978 1.00 89.88 459 THR A O 1
ATOM 3754 N N . ALA A 1 460 ? 20.226 0.649 -0.916 1.00 91.50 460 ALA A N 1
ATOM 3755 C CA . ALA A 1 460 ? 19.379 1.832 -0.763 1.00 91.50 460 ALA A CA 1
ATOM 3756 C C . ALA A 1 460 ? 20.196 3.082 -0.394 1.00 91.50 460 ALA A C 1
ATOM 3758 O O . ALA A 1 460 ? 21.302 2.996 0.134 1.00 91.50 460 ALA A O 1
ATOM 3759 N N . SER A 1 461 ? 19.632 4.279 -0.597 1.00 91.25 461 SER A N 1
ATOM 3760 C CA . SER A 1 461 ? 20.270 5.493 -0.076 1.00 91.25 461 SER A CA 1
ATOM 3761 C C . SER A 1 461 ? 20.213 5.534 1.457 1.00 91.25 461 SER A C 1
ATOM 3763 O O . SER A 1 461 ? 19.217 5.134 2.065 1.00 91.25 461 SER A O 1
ATOM 3765 N N . SER A 1 462 ? 21.282 6.054 2.073 1.00 94.38 462 SER A N 1
ATOM 3766 C CA . SER A 1 462 ? 21.572 5.998 3.519 1.00 94.38 462 SER A CA 1
ATOM 3767 C C . SER A 1 462 ? 20.362 6.224 4.442 1.00 94.38 462 SER A C 1
ATOM 3769 O O . SER A 1 462 ? 20.133 5.447 5.366 1.00 94.38 462 SER A O 1
ATOM 3771 N N . LYS A 1 463 ? 19.509 7.219 4.169 1.00 95.19 463 LYS A N 1
ATOM 3772 C CA . LYS A 1 463 ? 18.337 7.495 5.018 1.00 95.19 463 LYS A CA 1
ATOM 3773 C C . LYS A 1 463 ? 17.227 6.436 4.920 1.00 95.19 463 LYS A C 1
ATOM 3775 O O . LYS A 1 463 ? 16.589 6.132 5.923 1.00 95.19 463 LYS A O 1
ATOM 3780 N N . TRP A 1 464 ? 16.996 5.849 3.742 1.00 94.44 464 TRP A N 1
ATOM 3781 C CA . TRP A 1 464 ? 16.065 4.719 3.601 1.00 94.44 464 TRP A CA 1
ATOM 3782 C C . TRP A 1 464 ? 16.650 3.444 4.214 1.00 94.44 464 TRP A C 1
ATOM 3784 O O . TRP A 1 464 ? 15.911 2.687 4.836 1.00 94.44 464 TRP A O 1
ATOM 3794 N N . ALA A 1 465 ? 17.963 3.232 4.083 1.00 95.19 465 ALA A N 1
ATOM 3795 C CA . ALA A 1 465 ? 18.684 2.149 4.749 1.00 95.19 465 ALA A CA 1
ATOM 3796 C C . ALA A 1 465 ? 18.527 2.226 6.280 1.00 95.19 465 ALA A C 1
ATOM 3798 O O . ALA A 1 465 ? 18.058 1.274 6.903 1.00 95.19 465 ALA A O 1
ATOM 3799 N N . LYS A 1 466 ? 18.814 3.390 6.879 1.00 96.12 466 LYS A N 1
ATOM 3800 C CA . LYS A 1 466 ? 18.638 3.643 8.319 1.00 96.12 466 LYS A CA 1
ATOM 3801 C C . LYS A 1 466 ? 17.190 3.459 8.779 1.00 96.12 466 LYS A C 1
ATOM 3803 O O . LYS A 1 466 ? 16.973 2.860 9.826 1.00 96.12 466 LYS A O 1
ATOM 3808 N N . ALA A 1 467 ? 16.202 3.902 7.997 1.00 95.75 467 ALA A N 1
ATOM 3809 C CA . ALA A 1 467 ? 14.789 3.700 8.331 1.00 95.75 467 ALA A CA 1
ATOM 3810 C C . ALA A 1 467 ? 14.352 2.228 8.286 1.00 95.75 467 ALA A C 1
ATOM 3812 O O . ALA A 1 467 ? 13.593 1.812 9.154 1.00 95.75 467 ALA A O 1
ATOM 3813 N N . VAL A 1 468 ? 14.838 1.430 7.327 1.00 95.69 468 VAL A N 1
ATOM 3814 C CA . VAL A 1 468 ? 14.594 -0.027 7.299 1.00 95.69 468 VAL A CA 1
ATOM 3815 C C . VAL A 1 468 ? 15.255 -0.718 8.489 1.00 95.69 468 VAL A C 1
ATOM 3817 O O . VAL A 1 468 ? 14.618 -1.545 9.136 1.00 95.69 468 VAL A O 1
ATOM 3820 N N . ASN A 1 469 ? 16.494 -0.350 8.822 1.00 95.62 469 ASN A N 1
ATOM 3821 C CA . ASN A 1 469 ? 17.183 -0.919 9.977 1.00 95.62 469 ASN A CA 1
ATOM 3822 C C . ASN A 1 469 ? 16.470 -0.570 11.295 1.00 95.62 469 ASN A C 1
ATOM 3824 O O . ASN A 1 469 ? 16.241 -1.443 12.123 1.00 95.62 469 ASN A O 1
ATOM 3828 N N . PHE A 1 470 ? 16.040 0.683 11.469 1.00 95.31 470 PHE A N 1
ATOM 3829 C CA . PHE A 1 470 ? 15.271 1.098 12.644 1.00 95.31 470 PHE A CA 1
ATOM 3830 C C . PHE A 1 470 ? 13.895 0.410 12.709 1.00 95.31 470 PHE A C 1
ATOM 3832 O O . PHE A 1 470 ? 13.480 -0.034 13.773 1.00 95.31 470 PHE A O 1
ATOM 3839 N N . ALA A 1 471 ? 13.205 0.255 11.575 1.00 94.62 471 ALA A N 1
ATOM 3840 C CA . ALA A 1 471 ? 11.942 -0.484 11.477 1.00 94.62 471 ALA A CA 1
ATOM 3841 C C . ALA A 1 471 ? 12.080 -1.965 11.905 1.00 94.62 471 ALA A C 1
ATOM 3843 O O . ALA A 1 471 ? 11.182 -2.513 12.547 1.00 94.62 471 ALA A O 1
ATOM 3844 N N . TYR A 1 472 ? 13.220 -2.596 11.612 1.00 94.94 472 TYR A N 1
ATOM 3845 C CA . TYR A 1 472 ? 13.552 -3.925 12.131 1.00 94.94 472 TYR A CA 1
ATOM 3846 C C . TYR A 1 472 ? 13.870 -3.916 13.631 1.00 94.94 472 TYR A C 1
ATOM 3848 O O . TYR A 1 472 ? 13.319 -4.728 14.367 1.00 94.94 472 TYR A O 1
ATOM 3856 N N . LEU A 1 473 ? 14.693 -2.973 14.101 1.00 92.62 473 LEU A N 1
ATOM 3857 C CA . LEU A 1 473 ? 15.042 -2.855 15.523 1.00 92.62 473 LEU A CA 1
ATOM 3858 C C . LEU A 1 473 ? 13.820 -2.585 16.414 1.00 92.62 473 LEU A C 1
ATOM 3860 O O . LEU A 1 473 ? 13.781 -3.081 17.535 1.00 92.62 473 LEU A O 1
ATOM 3864 N N . LEU A 1 474 ? 12.801 -1.876 15.912 1.00 88.62 474 LEU A N 1
ATOM 3865 C CA . LEU A 1 474 ? 11.489 -1.813 16.562 1.00 88.62 474 LEU A CA 1
ATOM 3866 C C . LEU A 1 474 ? 10.890 -3.216 16.710 1.00 88.62 474 LEU A C 1
ATOM 3868 O O . LEU A 1 474 ? 10.617 -3.644 17.823 1.00 88.62 474 LEU A O 1
ATOM 3872 N N . THR A 1 475 ? 10.759 -3.954 15.603 1.00 87.12 475 THR A N 1
ATOM 3873 C CA . THR A 1 475 ? 10.173 -5.308 15.576 1.00 87.12 475 THR A CA 1
ATOM 3874 C C . THR A 1 475 ? 10.859 -6.282 16.546 1.00 87.12 475 THR A C 1
ATOM 3876 O O . THR A 1 475 ? 10.178 -7.077 17.190 1.00 87.12 475 THR A O 1
ATOM 3879 N N . GLU A 1 476 ? 12.184 -6.203 16.683 1.00 87.31 476 GLU A N 1
ATOM 3880 C CA . GLU A 1 476 ? 12.961 -6.999 17.646 1.00 87.31 476 GLU A CA 1
ATOM 3881 C C . GLU A 1 476 ? 12.860 -6.480 19.091 1.00 87.31 476 GLU A C 1
ATOM 3883 O O . GLU A 1 476 ? 12.869 -7.265 20.037 1.00 87.31 476 GLU A O 1
ATOM 3888 N N . GLY A 1 477 ? 12.745 -5.162 19.280 1.00 70.31 477 GLY A N 1
ATOM 3889 C CA . GLY A 1 477 ? 12.733 -4.499 20.587 1.00 70.31 477 GLY A CA 1
ATOM 3890 C C . GLY A 1 477 ? 11.464 -4.710 21.420 1.00 70.31 477 GLY A C 1
ATOM 3891 O O . GLY A 1 477 ? 11.398 -4.250 22.560 1.00 70.31 477 GLY A O 1
ATOM 3892 N N . HIS A 1 478 ? 10.451 -5.413 20.908 1.00 52.50 478 HIS A N 1
ATOM 3893 C CA . HIS A 1 478 ? 9.167 -5.612 21.592 1.00 52.50 478 HIS A CA 1
ATOM 3894 C C . HIS A 1 478 ? 9.174 -6.728 22.656 1.00 52.50 478 HIS A C 1
ATOM 3896 O O . HIS A 1 478 ? 8.302 -7.591 22.706 1.00 52.50 478 HIS A O 1
ATOM 3902 N N . ARG A 1 479 ? 10.150 -6.623 23.568 1.00 47.34 479 ARG A N 1
ATOM 3903 C CA . ARG A 1 479 ? 10.062 -7.045 24.980 1.00 47.34 479 ARG A CA 1
ATOM 3904 C C . ARG A 1 479 ? 10.245 -5.869 25.966 1.00 47.34 479 ARG A C 1
ATOM 3906 O O . ARG A 1 479 ? 10.402 -6.106 27.156 1.00 47.34 479 ARG A O 1
ATOM 3913 N N . MET A 1 480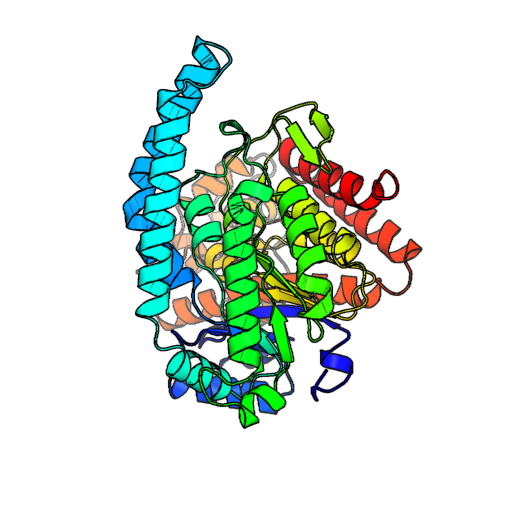 ? 10.281 -4.620 25.483 1.00 37.22 480 MET A N 1
ATOM 3914 C CA . MET A 1 480 ? 10.541 -3.413 26.297 1.00 37.22 480 MET A CA 1
ATOM 3915 C C . MET A 1 480 ? 9.281 -2.615 26.702 1.00 37.22 480 MET A C 1
ATOM 3917 O O . MET A 1 480 ? 9.390 -1.428 27.006 1.00 37.22 480 MET A O 1
ATOM 3921 N N . VAL A 1 481 ? 8.100 -3.245 26.682 1.00 39.22 481 VAL A N 1
ATOM 3922 C CA . VAL A 1 481 ? 6.845 -2.784 27.315 1.00 39.22 481 VAL A CA 1
ATOM 3923 C C . VAL A 1 481 ? 6.108 -4.016 27.824 1.00 39.22 481 VAL A C 1
ATOM 3925 O O . VAL A 1 481 ? 6.023 -4.970 27.016 1.00 39.22 481 VAL A O 1
#

Foldseek 3Di:
DFDDDQVLFQAAFEEEEQDCLQQPPVCVLSLVGQHYEYELVRQDPVSLVSLVVNVVVVHAYEYELPCVVVLVVLLVVQLVVLVVLVVQLVVCCVPPVADDPVSLVSLVVSLVVSQVSQVVSVVPDLVLSRVVSRLSSVGQEYEFDFGSRLSSCLSSVSPPCSSVDDLVVCLVRLVVLLVSLVCVCCQVSHPNVSSVRHAYAREQRDQFLRNLLSSLQVCQVPRQQHYEYDLPSLVPDPFFDQWGAAPNDIDGHPDGFGRSLQRLLSSLVSNCNNNVDQHEYEYEADLQQLSSLLSLLLCLSHSYYYYYHPCLLVLLQQQWAFDQPFQRHTDRNLLVLLVCLLVVHDDDDPQVLQVVLCVVQPAQSPVVSVVVVHYNPDDSVVRSVVCVVPLVVCVNHPNLRRRQDPPDDPVSSSSSSSSSSSNSSVSSRVSSVVSRVPSVPSVSSVVVSVVSLVRNCVPPPPSNSVSSVVSNVSSVVVVVD

Organism: NCBI:txid2864201

pLDDT: mean 92.78, std 7.19, range [37.22, 98.5]

Secondary structure (DSSP, 8-state):
---S-HHHHS-EEEEEEPSTTTS-TT-GGGGG-SEEEEEGGG-SHHHHHHHHHHHHTT-EEEEE--HHHHHHHHHHHHHHHHHHHHHHHHHHHHHTSS--HHHHHHHHHHHHHHHHHHHHHHHTS-HHHHHHHHHHT--SEEEPP--SHHHHHHHTTTT-GGG---GGGGHHHHHHHHHHHHHHHHTTTS-HHHHTTSEEEEE---SSHHHHHHHHHHHTTT-TT-EEEE-HHHHH---EEEEEEETTEEEEEEEEEEHHHHHHHHHHHHHHHHS-SS--EEEES---HHHHHHHHHHTTTSS-EEEE-SHHHHHHHTTEEE-SSSTT-EEEHHHHHHHHHHHT-------HHHHHHHTTS---HHHHHHHTT--TT--HHHHHHHHHHTTTHHHHT-GGG----SSS-HHHHHHHHHHHHHHHHHHHHHHHHHHHTTTT-HHHHHHHHHHHHHHHHHHS-HHHHHHHHHHHHHHHHTT--

Sequence (481 aa):
MKKIPKYKRDEFTFVSNLSQYTANDKYPNTYQRDAYLLSEHYTNARTVDLARKVKKRRNLLISDNGNYSRMKAVAKQYEQGGLLLLRQAKKEQQQYGQLSNETRLARQQLMREIAQSCQKQVEETNYKKVIQDQLLIRPDYLIGMEDLTIPVLMLCHLMHPIFQPQALAILDYQNNTFQYVKDQQSGRYGSKQGLETVNNFTVLHAYDYDSAYQAGKNALNLAKDGLAISYGGPMHSRRWIDCLRIGGNKIQLSEKLPEAYLIAQTITQGAINGHPTNIPFHILGVGTPILIALIGYQLRHSKAISIDST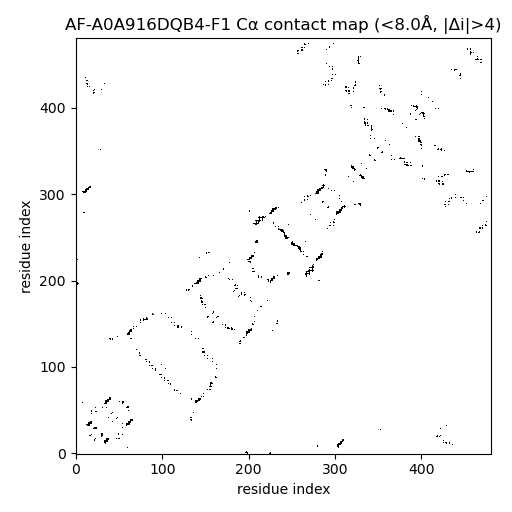APFKDAFIGKLYGYKNAYLKMDMFKLVAYCLIQDVPFEDKSPFYQSFAQKYEHDWKGLRDKLGVRPNNTVKELASKLRERGDWLQDYLPFFTPITGTLEAAFLQDLRIARAGYNYWVLKQICRKVRAKRSDENAFKRWIERQIDQYTKTASSKWAKAVNFAYLLTEGHRMV

Solvent-accessible surface area (backbone atoms only — not comparable to full-atom values): 25164 Å² total; per-residue (Å²): 120,52,72,67,62,68,69,79,56,53,36,47,41,41,30,38,62,67,41,80,68,42,48,36,89,93,43,66,74,37,64,74,53,59,27,30,33,42,32,34,88,66,60,44,80,68,50,39,49,52,36,49,54,42,50,74,70,68,37,47,36,35,16,35,66,46,53,71,60,56,30,48,62,57,24,68,76,42,30,66,61,29,50,50,53,53,50,52,45,51,50,34,40,70,76,68,73,43,72,52,70,66,62,51,49,54,50,54,50,53,52,50,52,48,40,53,54,33,50,51,57,51,71,72,46,62,53,44,55,48,52,50,49,33,50,71,46,64,38,50,32,34,45,42,54,69,53,44,37,63,60,23,38,41,67,16,44,68,66,37,73,90,71,61,72,53,46,74,84,49,44,65,53,40,50,47,15,55,46,41,33,49,37,51,75,74,19,76,51,49,67,40,79,60,57,70,49,38,30,44,24,42,64,38,70,46,84,33,13,52,25,14,22,54,30,20,48,72,35,61,90,70,37,75,50,8,36,26,46,62,36,58,55,43,68,67,52,86,53,64,39,45,60,49,62,52,81,85,44,73,50,78,46,98,53,71,26,55,35,35,59,43,45,50,47,36,27,52,46,14,31,43,74,28,36,83,60,73,43,32,40,36,37,39,49,64,55,47,56,48,57,54,56,50,52,49,60,65,48,41,78,37,41,13,38,39,32,28,34,70,42,33,50,54,36,31,56,73,47,33,46,61,38,75,89,59,36,32,39,82,39,52,44,42,44,51,52,24,44,25,52,43,70,76,42,80,92,82,70,90,44,70,33,48,44,64,42,46,76,76,40,57,67,42,61,62,62,47,31,60,74,68,64,66,45,78,82,58,50,48,66,59,46,26,44,52,50,63,80,37,35,64,58,22,51,75,23,34,42,94,65,35,70,77,63,93,84,56,59,70,66,61,49,49,49,50,52,32,23,41,23,42,33,30,50,48,40,46,38,51,53,24,49,52,46,57,76,23,52,88,40,64,69,64,31,49,63,44,51,53,52,46,47,54,38,21,44,77,70,44,59,67,50,59,19,52,33,52,53,49,36,48,51,52,63,70,49,76,78,79,120